Protein AF-A0A9X0D0L5-F1 (afdb_monomer_lite)

Structure (mmCIF, N/CA/C/O backbone):
data_AF-A0A9X0D0L5-F1
#
_entry.id   AF-A0A9X0D0L5-F1
#
loop_
_atom_site.group_PDB
_atom_site.id
_atom_site.type_symbol
_atom_site.label_atom_id
_atom_site.label_alt_id
_atom_site.label_comp_id
_atom_site.label_asym_id
_atom_site.label_entity_id
_atom_site.label_seq_id
_atom_site.pdbx_PDB_ins_code
_atom_site.Cartn_x
_atom_site.Cartn_y
_atom_site.Cartn_z
_atom_site.occupancy
_atom_site.B_iso_or_equiv
_atom_site.auth_seq_id
_atom_site.auth_comp_id
_atom_site.auth_asym_id
_atom_site.auth_atom_id
_atom_site.pdbx_PDB_model_num
ATOM 1 N N . MET A 1 1 ? -1.875 15.076 1.623 1.00 59.22 1 MET A N 1
ATOM 2 C CA . MET A 1 1 ? -2.317 14.863 3.025 1.00 59.22 1 MET A CA 1
ATOM 3 C C . MET A 1 1 ? -2.366 16.151 3.848 1.00 59.22 1 MET A C 1
ATOM 5 O O . MET A 1 1 ? -3.465 16.525 4.234 1.00 59.22 1 MET A O 1
ATOM 9 N N . SER A 1 2 ? -1.239 16.848 4.078 1.00 64.50 2 SER A N 1
ATOM 10 C CA . SER A 1 2 ? -1.185 18.019 4.985 1.00 64.50 2 SER A CA 1
ATOM 11 C C . SER A 1 2 ? -2.108 19.191 4.598 1.00 64.50 2 SER A C 1
ATOM 13 O O . SER A 1 2 ? -2.627 19.894 5.459 1.00 64.50 2 SER A O 1
ATOM 15 N N . ASN A 1 3 ? -2.326 19.407 3.298 1.00 75.69 3 ASN A N 1
ATOM 16 C CA . ASN A 1 3 ? -3.073 20.570 2.797 1.00 75.69 3 ASN A CA 1
ATOM 17 C C . ASN A 1 3 ? -4.553 20.271 2.501 1.00 75.69 3 ASN A C 1
ATOM 19 O O . ASN A 1 3 ? -5.285 21.163 2.086 1.00 75.69 3 ASN A O 1
ATOM 23 N N . THR A 1 4 ? -4.996 19.027 2.702 1.00 84.38 4 THR A N 1
ATOM 24 C CA . THR A 1 4 ? -6.364 18.583 2.392 1.00 84.38 4 THR A CA 1
ATOM 25 C C . THR A 1 4 ? -6.994 17.885 3.589 1.00 84.38 4 THR A C 1
ATOM 27 O O . THR A 1 4 ? -7.812 18.477 4.288 1.00 84.38 4 THR A O 1
ATOM 30 N N . LEU A 1 5 ? -6.563 16.657 3.883 1.00 89.00 5 LEU A N 1
ATOM 31 C CA . LEU A 1 5 ? -7.155 15.826 4.933 1.00 89.00 5 LEU A CA 1
ATOM 32 C C . LEU A 1 5 ? -6.985 16.421 6.336 1.00 89.00 5 LEU A C 1
ATOM 34 O O . LEU A 1 5 ? -7.938 16.428 7.108 1.00 89.00 5 LEU A O 1
ATOM 38 N N . SER A 1 6 ? -5.804 16.945 6.674 1.00 90.31 6 SER A N 1
ATOM 39 C CA . SER A 1 6 ? -5.519 17.439 8.030 1.00 90.31 6 SER A CA 1
ATOM 40 C C . SER A 1 6 ? -5.971 18.874 8.293 1.00 90.31 6 SER A C 1
ATOM 42 O O . SER A 1 6 ? -5.725 19.399 9.378 1.00 90.31 6 SER A O 1
ATOM 44 N N . VAL A 1 7 ? -6.612 19.539 7.327 1.00 90.25 7 VAL A N 1
ATOM 45 C CA . VAL A 1 7 ? -7.106 20.906 7.524 1.00 90.25 7 VAL A CA 1
ATOM 46 C C . VAL A 1 7 ? -8.127 20.900 8.662 1.00 90.25 7 VAL A C 1
ATOM 48 O O . VAL A 1 7 ? -9.130 20.194 8.592 1.00 90.25 7 VAL A O 1
ATOM 51 N N . ASN A 1 8 ? -7.863 21.688 9.708 1.00 91.81 8 ASN A N 1
ATOM 52 C CA . ASN A 1 8 ? -8.641 21.753 10.954 1.00 91.81 8 ASN A CA 1
ATOM 53 C C . ASN A 1 8 ? -8.667 20.458 11.789 1.00 91.81 8 ASN A C 1
ATOM 55 O O . ASN A 1 8 ? -9.470 20.355 12.718 1.00 91.81 8 ASN A O 1
ATOM 59 N N . ALA A 1 9 ? -7.798 19.485 11.499 1.00 93.62 9 ALA A N 1
ATOM 60 C CA . ALA A 1 9 ? -7.627 18.331 12.373 1.00 93.62 9 ALA A CA 1
ATOM 61 C C . ALA A 1 9 ? -7.009 18.778 13.711 1.00 93.62 9 ALA A C 1
ATOM 63 O O . ALA A 1 9 ? -6.062 19.571 13.707 1.00 93.62 9 ALA A O 1
ATOM 64 N N . PRO A 1 10 ? -7.503 18.289 14.862 1.00 94.44 10 PRO A N 1
ATOM 65 C CA . PRO A 1 10 ? -6.885 18.596 16.143 1.00 94.44 10 PRO A CA 1
ATOM 66 C C . PRO A 1 10 ? -5.519 17.900 16.290 1.00 94.44 10 PRO A C 1
ATOM 68 O O . PRO A 1 10 ? -5.196 16.983 15.526 1.00 94.44 10 PRO A O 1
ATOM 71 N N . PRO A 1 11 ? -4.709 18.289 17.292 1.00 94.62 11 PRO A N 1
ATOM 72 C CA . PRO A 1 11 ? -3.444 17.623 17.585 1.00 94.62 11 PRO A CA 1
ATOM 73 C C . PRO A 1 11 ? -3.607 16.106 17.750 1.00 94.62 11 PRO A C 1
ATOM 75 O O . PRO A 1 11 ? -4.503 15.638 18.453 1.00 94.62 11 PRO A O 1
ATOM 78 N N . GLY A 1 12 ? -2.741 15.336 17.095 1.00 95.00 12 GLY A N 1
ATOM 79 C CA . GLY A 1 12 ? -2.801 13.878 17.078 1.00 95.00 12 GLY A CA 1
ATOM 80 C C . GLY A 1 12 ? -1.735 13.272 16.171 1.00 95.00 12 GLY A C 1
ATOM 81 O O . GLY A 1 12 ? -0.880 13.982 15.638 1.00 95.00 12 GLY A O 1
ATOM 82 N N . VAL A 1 13 ? -1.790 11.955 16.002 1.00 96.25 13 VAL A N 1
ATOM 83 C CA . VAL A 1 13 ? -0.847 11.181 15.190 1.00 96.25 13 VAL A CA 1
ATOM 84 C C . VAL A 1 13 ? -1.538 10.660 13.940 1.00 96.25 13 VAL A C 1
ATOM 86 O O . VAL A 1 13 ? -2.649 10.136 13.997 1.00 96.25 13 VAL A O 1
ATOM 89 N N . TRP A 1 14 ? -0.839 10.777 12.816 1.00 95.19 14 TRP A N 1
ATOM 90 C CA . TRP A 1 14 ? -1.229 10.203 11.537 1.00 95.19 14 TRP A CA 1
ATOM 91 C C . TRP A 1 14 ? -0.364 8.982 11.245 1.00 95.19 14 TRP A C 1
ATOM 93 O O . TRP A 1 14 ? 0.862 9.063 11.297 1.00 95.19 14 TRP A O 1
ATOM 103 N N . VAL A 1 15 ? -1.003 7.862 10.925 1.00 94.44 15 VAL A N 1
ATOM 104 C CA . VAL A 1 15 ? -0.341 6.659 10.417 1.00 94.44 15 VAL A CA 1
ATOM 105 C C . VAL A 1 15 ? -0.698 6.518 8.950 1.00 94.44 15 VAL A C 1
ATOM 107 O O . VAL A 1 15 ? -1.877 6.545 8.604 1.00 94.44 15 VAL A O 1
ATOM 110 N N . CYS A 1 16 ? 0.319 6.378 8.104 1.00 92.06 16 CYS A N 1
ATOM 111 C CA . CYS A 1 16 ? 0.180 6.398 6.655 1.00 92.06 16 CYS A CA 1
ATOM 112 C C . CYS A 1 16 ? 0.932 5.215 6.050 1.00 92.06 16 CYS A C 1
ATOM 114 O O . CYS A 1 16 ? 2.132 5.064 6.281 1.00 92.06 16 CYS A O 1
ATOM 116 N N . SER A 1 17 ? 0.235 4.388 5.275 1.00 87.88 17 SER A N 1
ATOM 117 C CA . SER A 1 17 ? 0.865 3.335 4.479 1.00 87.88 17 SER A CA 1
ATOM 118 C C . SER A 1 17 ? 1.681 3.928 3.328 1.00 87.88 17 SER A C 1
ATOM 120 O O . SER A 1 17 ? 1.315 4.953 2.754 1.00 87.88 17 SER A O 1
ATOM 122 N N . THR A 1 18 ? 2.773 3.253 2.980 1.00 86.25 18 THR A N 1
ATOM 123 C CA . THR A 1 18 ? 3.621 3.550 1.817 1.00 86.25 18 THR A CA 1
ATOM 124 C C . THR A 1 18 ? 3.225 2.765 0.569 1.00 86.25 18 THR A C 1
ATOM 126 O O . THR A 1 18 ? 3.807 2.980 -0.485 1.00 86.25 18 THR A O 1
ATOM 129 N N . ASP A 1 19 ? 2.248 1.862 0.677 1.00 83.12 19 ASP A N 1
ATOM 130 C CA . ASP A 1 19 ? 1.917 0.894 -0.376 1.00 83.12 19 ASP A CA 1
ATOM 131 C C . ASP A 1 19 ? 0.735 1.357 -1.242 1.00 83.12 19 ASP A C 1
ATOM 133 O O . ASP A 1 19 ? 0.148 0.574 -1.993 1.00 83.12 19 ASP A O 1
ATOM 137 N N . MET A 1 20 ? 0.315 2.614 -1.096 1.00 85.38 20 MET A N 1
ATOM 138 C CA . MET A 1 20 ? -0.874 3.165 -1.739 1.00 85.38 20 MET A CA 1
ATOM 139 C C . MET A 1 20 ? -0.599 4.568 -2.266 1.00 85.38 20 MET A C 1
AT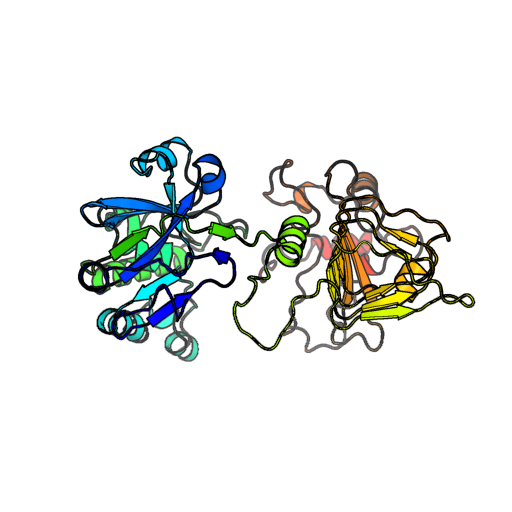OM 141 O O . MET A 1 20 ? -0.097 5.428 -1.544 1.00 85.38 20 MET A O 1
ATOM 145 N N . MET A 1 21 ? -1.006 4.803 -3.510 1.00 85.19 21 MET A N 1
ATOM 146 C CA . MET A 1 21 ? -1.103 6.134 -4.094 1.00 85.19 21 MET A CA 1
ATOM 147 C C . MET A 1 21 ? -2.555 6.595 -3.968 1.00 85.19 21 MET A C 1
ATOM 149 O O . MET A 1 21 ? -3.478 5.918 -4.422 1.00 85.19 21 MET A O 1
ATOM 153 N N . LEU A 1 22 ? -2.757 7.727 -3.296 1.00 87.00 22 LEU A N 1
ATOM 154 C CA . LEU A 1 22 ? -4.077 8.281 -3.010 1.00 87.00 22 LEU A CA 1
ATOM 155 C C . LEU A 1 22 ? -4.192 9.658 -3.656 1.00 87.00 22 LEU A C 1
ATOM 157 O O . LEU A 1 22 ? -3.424 10.558 -3.310 1.00 87.00 22 LEU A O 1
ATOM 161 N N . THR A 1 23 ? -5.181 9.837 -4.525 1.00 85.56 23 THR A N 1
ATOM 162 C CA . THR A 1 23 ? -5.511 11.144 -5.106 1.00 85.56 23 THR A CA 1
ATOM 163 C C . THR A 1 23 ? -6.773 11.668 -4.448 1.00 85.56 23 THR A C 1
ATOM 165 O O . THR A 1 23 ? -7.788 10.976 -4.353 1.00 85.56 23 THR A O 1
ATOM 168 N N . ILE A 1 24 ? -6.700 12.897 -3.946 1.00 86.31 24 ILE A N 1
ATOM 169 C CA . ILE A 1 24 ? -7.753 13.510 -3.138 1.00 86.31 24 ILE A CA 1
ATOM 170 C C . ILE A 1 24 ? -8.052 14.874 -3.733 1.00 86.31 24 ILE A C 1
ATOM 172 O O . ILE A 1 24 ? -7.132 15.656 -3.966 1.00 86.31 24 ILE A O 1
ATOM 176 N N . SER A 1 25 ? -9.334 15.170 -3.936 1.00 85.50 25 SER A N 1
ATOM 177 C CA . SER A 1 25 ? -9.742 16.491 -4.402 1.00 85.50 25 SER A CA 1
ATOM 178 C C . SER A 1 25 ? -9.262 17.584 -3.428 1.00 85.50 25 SER A C 1
ATOM 180 O O . SER A 1 25 ? -9.417 17.428 -2.211 1.00 85.50 25 SER A O 1
ATOM 182 N N . PRO A 1 26 ? -8.721 18.716 -3.916 1.00 82.31 26 PRO A N 1
ATOM 183 C CA . PRO A 1 26 ? -8.367 19.858 -3.067 1.00 82.31 26 PRO A CA 1
ATOM 184 C C . PRO A 1 26 ? -9.540 20.382 -2.219 1.00 82.31 26 PRO A C 1
ATOM 186 O O . PRO A 1 26 ? -9.341 20.902 -1.115 1.00 82.31 26 PRO A O 1
ATOM 189 N N . ASP A 1 27 ? -10.766 20.196 -2.714 1.00 84.62 27 ASP A N 1
ATOM 190 C CA . ASP A 1 27 ? -12.002 20.634 -2.065 1.00 84.62 27 ASP A CA 1
ATOM 191 C C . ASP A 1 27 ? -12.498 19.663 -0.987 1.00 84.62 27 ASP A C 1
ATOM 193 O O . ASP A 1 27 ? -13.433 19.982 -0.251 1.00 84.62 27 ASP A O 1
ATOM 197 N N . THR A 1 28 ? -11.876 18.488 -0.842 1.00 88.69 28 THR A N 1
ATOM 198 C CA . THR A 1 28 ? -12.232 17.526 0.203 1.00 88.69 28 THR A CA 1
ATOM 199 C C . THR A 1 28 ? -12.020 18.146 1.586 1.00 88.69 28 THR A C 1
ATOM 201 O O . THR A 1 28 ? -10.906 18.537 1.948 1.00 88.69 28 THR A O 1
ATOM 204 N N . LYS A 1 29 ? -13.091 18.198 2.386 1.00 88.12 29 LYS A N 1
ATOM 205 C CA . LYS A 1 29 ? -13.071 18.633 3.789 1.00 88.12 29 LYS A CA 1
ATOM 206 C C . LYS A 1 29 ? -13.630 17.536 4.684 1.00 88.12 29 LYS A C 1
ATOM 208 O O . LYS A 1 29 ? -14.651 16.934 4.372 1.00 88.12 29 LYS A O 1
ATOM 213 N N . ILE A 1 30 ? -12.969 17.316 5.816 1.00 92.44 30 ILE A N 1
ATOM 214 C CA . ILE A 1 30 ? -13.442 16.423 6.873 1.00 92.44 30 ILE A CA 1
ATOM 215 C C . ILE A 1 30 ? -13.981 17.290 8.007 1.00 92.44 30 ILE A C 1
ATOM 217 O O . ILE A 1 30 ? -13.300 18.206 8.469 1.00 92.44 30 ILE A O 1
ATOM 221 N N . ASP A 1 31 ? -15.193 16.992 8.474 1.00 93.12 31 ASP A N 1
ATOM 222 C CA . ASP A 1 31 ? -15.729 17.615 9.683 1.00 93.12 31 ASP A CA 1
ATOM 223 C C . ASP A 1 31 ? -15.089 16.991 10.930 1.00 93.12 31 ASP A C 1
ATOM 225 O O . ASP A 1 31 ? -15.620 16.076 11.566 1.00 93.12 31 ASP A O 1
ATOM 229 N N . TRP A 1 32 ? -13.911 17.491 11.291 1.00 94.75 32 TRP A N 1
ATOM 230 C CA . TRP A 1 32 ? -13.160 16.995 12.439 1.00 94.75 32 TRP A CA 1
ATOM 231 C C . TRP A 1 32 ? -13.902 17.136 13.770 1.00 94.75 32 TRP A C 1
ATOM 233 O O . TRP A 1 32 ? -13.585 16.392 14.698 1.00 94.75 32 TRP A O 1
ATOM 243 N N . THR A 1 33 ? -14.931 17.985 13.877 1.00 92.50 33 THR A N 1
ATOM 244 C CA . THR A 1 33 ? -15.757 18.052 15.097 1.00 92.50 33 THR A CA 1
ATOM 245 C C . THR A 1 33 ? -16.537 16.757 15.335 1.00 92.50 33 THR A C 1
ATOM 247 O O . THR A 1 33 ? -16.780 16.379 16.480 1.00 92.50 33 THR A O 1
ATOM 250 N N . GLN A 1 34 ? -16.864 16.026 14.265 1.00 91.69 34 GLN A N 1
ATOM 251 C CA . GLN A 1 34 ? -17.589 14.759 14.336 1.00 91.69 34 GLN A CA 1
ATOM 252 C C . GLN A 1 34 ? -16.665 13.541 14.395 1.00 91.69 34 GLN A C 1
ATOM 254 O O . GLN A 1 34 ? -17.065 12.506 14.935 1.00 91.69 34 GLN A O 1
ATOM 259 N N . TYR A 1 35 ? -15.450 13.642 13.854 1.00 91.69 35 TYR A N 1
ATOM 260 C CA . TYR A 1 35 ? -14.582 12.483 13.627 1.00 91.69 35 TYR A CA 1
ATOM 261 C C . TYR A 1 35 ? -13.354 12.395 14.538 1.00 91.69 35 TYR A C 1
ATOM 263 O O . TYR A 1 35 ? -12.809 11.304 14.666 1.00 91.69 35 TYR A O 1
ATOM 271 N N . SER A 1 36 ? -12.952 13.481 15.205 1.00 90.25 36 SER A N 1
ATOM 272 C CA . SER A 1 36 ? -11.699 13.534 15.984 1.00 90.25 36 SER A CA 1
ATOM 273 C C . SER A 1 36 ? -11.717 12.830 17.346 1.00 90.25 36 SER A C 1
ATOM 275 O O . SER A 1 36 ? -10.664 12.670 17.965 1.00 90.25 36 SER A O 1
ATOM 277 N N . ASP A 1 37 ? -12.885 12.412 17.834 1.00 92.94 37 ASP A N 1
ATOM 278 C CA . ASP A 1 37 ? -12.982 11.684 19.098 1.00 92.94 37 ASP A CA 1
ATOM 279 C C . ASP A 1 37 ? -12.597 10.206 18.913 1.00 92.94 37 ASP A C 1
ATOM 281 O O . ASP A 1 37 ? -13.368 9.408 18.365 1.00 92.94 37 ASP A O 1
ATOM 285 N N . GLY A 1 38 ? -11.389 9.863 19.369 1.00 95.88 38 GLY A N 1
ATOM 286 C CA . GLY A 1 38 ? -10.803 8.529 19.293 1.00 95.88 38 GLY A CA 1
ATOM 287 C C . GLY A 1 38 ? -9.920 8.336 18.061 1.00 95.88 38 GLY A C 1
ATOM 288 O O . GLY A 1 38 ? -8.900 9.014 17.902 1.00 95.88 38 GLY A O 1
ATOM 289 N N . ILE A 1 39 ? -10.293 7.368 17.222 1.00 98.06 39 ILE A N 1
ATOM 290 C CA . ILE A 1 39 ? -9.570 6.991 16.005 1.00 98.06 39 ILE A CA 1
ATOM 291 C C . ILE A 1 39 ? -10.450 7.219 14.772 1.00 98.06 39 ILE A C 1
ATOM 293 O O . ILE A 1 39 ? -11.602 6.777 14.721 1.00 98.06 39 ILE A O 1
ATOM 297 N N . THR A 1 40 ? -9.876 7.849 13.747 1.00 98.00 40 THR A N 1
ATOM 298 C CA . THR A 1 40 ? -10.511 8.073 12.446 1.00 98.00 40 THR A CA 1
ATOM 299 C C . THR A 1 40 ? -9.783 7.297 11.352 1.00 98.00 40 THR A C 1
ATOM 301 O O . THR A 1 40 ? -8.606 7.533 11.086 1.00 98.00 40 THR A O 1
ATOM 304 N N . MET A 1 41 ? -10.486 6.402 10.666 1.00 97.62 41 MET A N 1
ATOM 305 C CA . MET A 1 41 ? -10.009 5.734 9.457 1.00 97.62 41 MET A CA 1
ATOM 306 C C . MET A 1 41 ? -10.384 6.568 8.235 1.00 97.62 41 MET A C 1
ATOM 308 O O . MET A 1 41 ? -11.555 6.905 8.058 1.00 97.62 41 MET A O 1
ATOM 312 N N . ILE A 1 42 ? -9.418 6.866 7.371 1.00 96.25 42 ILE A N 1
ATOM 313 C CA . ILE A 1 42 ? -9.703 7.476 6.071 1.00 96.25 42 ILE A CA 1
ATOM 314 C C . ILE A 1 42 ? -9.968 6.347 5.079 1.00 96.25 42 ILE A C 1
ATOM 316 O O . ILE A 1 42 ? -9.156 5.431 4.927 1.00 96.25 42 ILE A O 1
ATOM 320 N N . LEU A 1 43 ? -11.121 6.377 4.428 1.00 96.38 43 LEU A N 1
ATOM 321 C CA . LEU A 1 43 ? -11.612 5.305 3.569 1.00 96.38 43 LEU A CA 1
ATOM 322 C C . LEU A 1 43 ? -11.850 5.834 2.163 1.00 96.38 43 LEU A C 1
ATOM 324 O O . LEU A 1 43 ? -12.226 6.986 1.980 1.00 96.38 43 LEU A O 1
ATOM 328 N N . PHE A 1 44 ? -11.654 4.977 1.173 1.00 94.81 44 PHE A N 1
ATOM 329 C CA . PHE A 1 44 ? -11.991 5.264 -0.221 1.00 94.81 44 PHE A CA 1
ATOM 330 C C . PHE A 1 44 ? -13.084 4.306 -0.665 1.00 94.81 44 PHE A C 1
ATOM 332 O O . PHE A 1 44 ? -13.338 3.303 -0.009 1.00 94.81 44 PHE A O 1
ATOM 339 N N . GLN A 1 45 ? -13.750 4.605 -1.770 1.00 93.69 45 GLN A N 1
ATOM 340 C CA . GLN A 1 45 ? -14.812 3.755 -2.296 1.00 93.69 45 GLN A CA 1
ATOM 341 C C . GLN A 1 45 ? -14.345 3.021 -3.550 1.00 93.69 45 GLN A C 1
ATOM 343 O O . GLN A 1 45 ? -13.757 3.624 -4.445 1.00 93.69 45 GLN A O 1
ATOM 348 N N . GLY A 1 46 ? -14.628 1.725 -3.624 1.00 91.81 46 GLY A N 1
ATOM 349 C CA . GLY A 1 46 ? -14.293 0.893 -4.777 1.00 91.81 46 GLY A CA 1
ATOM 350 C C . GLY A 1 46 ? -15.447 -0.002 -5.191 1.00 91.81 46 GLY A C 1
ATOM 351 O O . GLY A 1 46 ? -16.389 -0.223 -4.427 1.00 91.81 46 GLY A O 1
ATOM 352 N N . ASP A 1 47 ? -15.366 -0.528 -6.407 1.00 93.56 47 ASP A N 1
ATOM 353 C CA . ASP A 1 47 ? -16.308 -1.540 -6.871 1.00 93.56 47 ASP A CA 1
ATOM 354 C C . ASP A 1 47 ? -16.052 -2.871 -6.155 1.00 93.56 47 ASP A C 1
ATOM 356 O O . ASP A 1 47 ? -14.919 -3.204 -5.792 1.00 93.56 47 ASP A O 1
ATOM 360 N N . VAL A 1 48 ? -17.112 -3.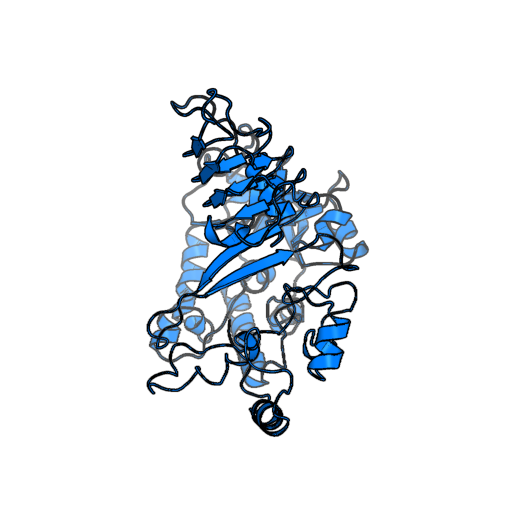664 -5.978 1.00 93.94 48 VAL A N 1
ATOM 361 C CA . VAL A 1 48 ? -17.058 -4.943 -5.249 1.00 93.94 48 VAL A CA 1
ATOM 362 C C . VAL A 1 48 ? -16.001 -5.888 -5.822 1.00 93.94 48 VAL A C 1
ATOM 364 O O . VAL A 1 48 ? -15.327 -6.582 -5.065 1.00 93.94 48 VAL A O 1
ATOM 367 N N . ASP A 1 49 ? -15.839 -5.917 -7.146 1.00 91.44 49 ASP A N 1
ATOM 368 C CA . ASP A 1 49 ? -14.863 -6.789 -7.800 1.00 91.44 49 ASP A CA 1
ATOM 369 C C . ASP A 1 49 ? -13.420 -6.401 -7.484 1.00 91.44 49 ASP A C 1
ATOM 371 O O . ASP A 1 49 ? -12.609 -7.286 -7.214 1.00 91.44 49 ASP A O 1
ATOM 375 N N . TYR A 1 50 ? -13.121 -5.101 -7.456 1.00 88.38 50 TYR A N 1
ATOM 376 C CA . TYR A 1 50 ? -11.802 -4.596 -7.086 1.00 88.38 50 TYR A CA 1
ATOM 377 C C . TYR A 1 50 ? -11.518 -4.851 -5.599 1.00 88.38 50 TYR A C 1
ATOM 379 O O . TYR A 1 50 ? -10.457 -5.347 -5.229 1.00 88.38 50 TYR A O 1
ATOM 387 N N . ALA A 1 51 ? -12.512 -4.631 -4.736 1.00 90.69 51 ALA A N 1
ATOM 388 C CA . ALA A 1 51 ? -12.382 -4.765 -3.287 1.00 90.69 51 ALA A CA 1
ATOM 389 C C . ALA A 1 51 ? -12.102 -6.195 -2.774 1.00 90.69 51 ALA A C 1
ATOM 391 O O . ALA A 1 51 ? -11.727 -6.364 -1.611 1.00 90.69 51 ALA A O 1
ATOM 392 N N . LYS A 1 52 ? -12.223 -7.229 -3.622 1.00 88.12 52 LYS A N 1
ATOM 393 C CA . LYS A 1 52 ? -11.912 -8.636 -3.285 1.00 88.12 52 LYS A CA 1
ATOM 394 C C . LYS A 1 52 ? -10.489 -8.854 -2.788 1.00 88.12 52 LYS A C 1
ATOM 396 O O . LYS A 1 52 ? -10.245 -9.825 -2.076 1.00 88.12 52 LYS A O 1
ATOM 401 N N . ASP A 1 53 ? -9.553 -7.989 -3.161 1.00 83.31 53 ASP A N 1
ATOM 402 C CA . ASP A 1 53 ? -8.155 -8.096 -2.751 1.00 83.31 53 ASP A CA 1
ATOM 403 C C . ASP A 1 53 ? -7.753 -7.105 -1.645 1.00 83.31 53 ASP A C 1
ATOM 405 O O . ASP A 1 53 ? -6.589 -7.099 -1.236 1.00 83.31 53 ASP A O 1
ATOM 409 N N . HIS A 1 54 ? -8.711 -6.348 -1.096 1.00 87.50 54 HIS A N 1
ATOM 410 C CA . HIS A 1 54 ? -8.470 -5.264 -0.140 1.00 87.50 54 HIS A CA 1
ATOM 411 C C . HIS A 1 54 ? -9.125 -5.492 1.231 1.00 87.50 54 HIS A C 1
ATOM 413 O O . HIS A 1 54 ? -9.869 -6.450 1.466 1.00 87.50 54 HIS A O 1
ATOM 419 N N . GLY A 1 55 ? -8.784 -4.602 2.169 1.00 90.38 55 GLY A N 1
ATOM 420 C CA . GLY A 1 55 ? -9.490 -4.455 3.436 1.00 90.38 55 GLY A CA 1
ATOM 421 C C . GLY A 1 55 ? -10.751 -3.621 3.238 1.00 90.38 55 GLY A C 1
ATOM 422 O O . GLY A 1 55 ? -10.678 -2.552 2.633 1.00 90.38 55 GLY A O 1
ATOM 423 N N . VAL A 1 56 ? -11.886 -4.098 3.744 1.00 94.12 56 VAL A N 1
ATOM 424 C CA . VAL A 1 56 ? -13.199 -3.458 3.602 1.00 94.12 56 VAL A CA 1
ATOM 425 C C . VAL A 1 56 ? -13.842 -3.256 4.962 1.00 94.12 56 VAL A C 1
ATOM 427 O O . VAL A 1 56 ? -13.795 -4.136 5.829 1.00 94.12 56 VAL A O 1
ATOM 430 N N . ILE A 1 57 ? -14.446 -2.083 5.128 1.00 96.69 57 ILE A N 1
ATOM 431 C CA . ILE A 1 57 ? -15.070 -1.639 6.369 1.00 96.69 57 ILE A CA 1
ATOM 432 C C . ILE A 1 57 ? -16.581 -1.721 6.244 1.00 96.69 57 ILE A C 1
ATOM 434 O O . ILE A 1 57 ? -17.169 -1.194 5.301 1.00 96.69 57 ILE A O 1
ATOM 438 N N . LYS A 1 58 ? -17.217 -2.336 7.240 1.00 96.75 58 LYS A N 1
ATOM 439 C CA . LYS A 1 58 ? -18.660 -2.226 7.430 1.00 96.75 58 LYS A CA 1
ATOM 440 C C . LYS A 1 58 ? -18.929 -0.988 8.276 1.00 96.75 58 LYS A C 1
ATOM 442 O O . LYS A 1 58 ? -18.554 -0.946 9.449 1.00 96.75 58 LYS A O 1
ATOM 447 N N . LEU A 1 59 ? -19.558 0.019 7.683 1.00 97.62 59 LEU A N 1
ATOM 448 C CA . LEU A 1 59 ? -19.923 1.246 8.386 1.00 97.62 59 LEU A CA 1
ATOM 449 C C . LEU A 1 59 ? -21.316 1.127 9.016 1.00 97.62 59 LEU A C 1
ATOM 451 O O . LEU A 1 59 ? -22.212 0.456 8.505 1.00 97.62 59 LEU A O 1
ATOM 455 N N . GLY A 1 60 ? -21.468 1.761 10.170 1.00 95.50 60 GLY A N 1
ATOM 456 C CA . GLY A 1 60 ? -22.715 1.973 10.883 1.00 95.50 60 GLY A CA 1
ATOM 457 C C . GLY A 1 60 ? -23.119 3.442 10.889 1.00 95.50 60 GLY A C 1
ATOM 458 O O . GLY A 1 60 ? -22.607 4.262 10.125 1.00 95.50 60 GLY A O 1
ATOM 459 N N . ASP A 1 61 ? -24.027 3.779 11.799 1.00 92.25 61 ASP A N 1
ATOM 460 C CA . ASP A 1 61 ? -24.555 5.134 11.918 1.00 92.25 61 ASP A CA 1
ATOM 461 C C . ASP A 1 61 ? -23.438 6.132 12.244 1.00 92.25 61 ASP A C 1
ATOM 463 O O . ASP A 1 61 ? -22.563 5.869 13.075 1.00 92.25 61 ASP A O 1
ATOM 467 N N . LYS A 1 62 ? -23.481 7.308 11.604 1.00 90.94 62 LYS A N 1
ATOM 468 C CA . LYS A 1 62 ? -22.506 8.399 11.805 1.00 90.94 62 LYS A CA 1
ATOM 469 C C . LYS A 1 62 ? -21.046 7.955 11.609 1.00 90.94 62 LYS A C 1
ATOM 471 O O . LYS A 1 62 ? -20.153 8.401 12.329 1.00 90.94 62 LYS A O 1
ATOM 476 N N . GLY A 1 63 ? -20.818 7.033 10.671 1.00 94.69 63 GLY A N 1
ATOM 477 C CA . GLY A 1 63 ? -19.486 6.553 10.307 1.00 94.69 63 GLY A CA 1
ATOM 478 C C . GLY A 1 63 ? -18.845 5.627 11.338 1.00 94.69 63 GLY A C 1
ATOM 479 O O . GLY A 1 63 ? -17.658 5.341 11.225 1.00 94.69 63 GLY A O 1
ATOM 480 N N . LYS A 1 64 ? -19.577 5.143 12.348 1.00 97.06 64 LYS A N 1
ATOM 481 C CA . LYS A 1 64 ?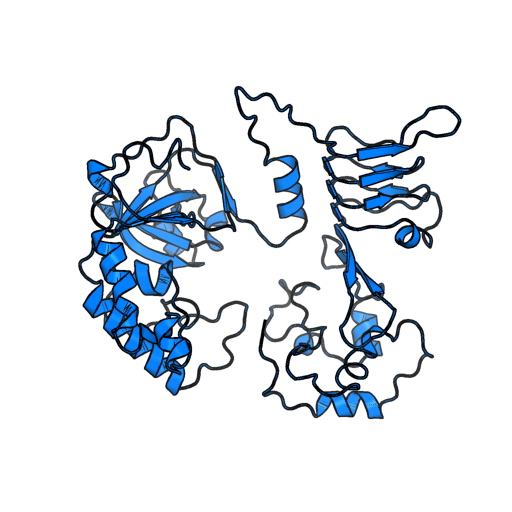 -19.046 4.155 13.300 1.00 97.06 64 LYS A CA 1
ATOM 482 C C . LYS A 1 64 ? -18.599 2.889 12.576 1.00 97.06 64 LYS A C 1
ATOM 484 O O . LYS A 1 64 ? -19.284 2.411 11.675 1.00 97.06 64 LYS A O 1
ATOM 489 N N . VAL A 1 65 ? -17.457 2.335 12.962 1.00 97.75 65 VAL A N 1
ATOM 490 C CA . VAL A 1 65 ? -16.951 1.102 12.349 1.00 97.75 65 VAL A CA 1
ATOM 491 C C . VAL A 1 65 ? -17.572 -0.107 13.040 1.00 97.75 65 VAL A C 1
ATOM 493 O O . VAL A 1 65 ? -17.341 -0.346 14.224 1.00 97.75 65 VAL A O 1
ATOM 496 N N . LYS A 1 66 ? -18.359 -0.881 12.290 1.00 96.75 66 LYS A N 1
ATOM 497 C CA . LYS A 1 66 ? -19.019 -2.093 12.788 1.00 96.75 66 LYS A CA 1
ATOM 498 C C . LYS A 1 66 ? -18.134 -3.324 12.677 1.00 96.75 66 LYS A C 1
ATOM 500 O O . LYS A 1 66 ? -18.088 -4.111 13.612 1.00 96.75 66 LYS A O 1
ATOM 505 N N . ASP A 1 67 ? -17.427 -3.480 11.560 1.00 94.62 67 ASP A N 1
ATOM 506 C CA . ASP A 1 67 ? -16.548 -4.628 11.316 1.00 94.62 67 ASP A CA 1
ATOM 507 C C . ASP A 1 67 ? -15.437 -4.268 10.316 1.00 94.62 67 ASP A C 1
ATOM 509 O O . ASP A 1 67 ? -15.590 -3.345 9.506 1.00 94.62 67 ASP A O 1
ATOM 513 N N . ILE A 1 68 ? -14.332 -5.016 10.360 1.00 93.56 68 ILE A N 1
ATOM 514 C CA . ILE A 1 68 ? -13.186 -4.885 9.450 1.00 93.56 68 ILE A CA 1
ATOM 515 C C . ILE A 1 68 ? -12.904 -6.258 8.847 1.00 93.56 68 ILE A C 1
ATOM 517 O O . ILE A 1 68 ? -12.628 -7.223 9.557 1.00 93.56 68 ILE A O 1
ATOM 521 N N . THR A 1 69 ? -12.936 -6.350 7.521 1.00 89.50 69 THR A N 1
ATOM 522 C CA . THR A 1 69 ? -12.736 -7.615 6.801 1.00 89.50 69 THR A CA 1
ATOM 523 C C . THR A 1 69 ? -11.628 -7.490 5.766 1.00 89.50 69 THR A C 1
ATOM 525 O O . THR A 1 69 ? -11.351 -6.401 5.273 1.00 89.50 69 THR A O 1
ATOM 528 N N . PHE A 1 70 ? -10.976 -8.602 5.426 1.00 87.50 70 PHE A N 1
ATOM 529 C CA . PHE A 1 70 ? -9.921 -8.640 4.414 1.00 87.50 70 PHE A CA 1
ATOM 530 C C . PHE A 1 70 ? -10.151 -9.784 3.452 1.00 87.50 70 PHE A C 1
ATOM 532 O O . PHE A 1 70 ? -10.327 -10.927 3.885 1.00 87.50 70 PHE A O 1
ATOM 539 N N . LYS A 1 71 ? -10.138 -9.467 2.155 1.00 84.25 71 LYS A N 1
ATOM 540 C CA . LYS A 1 71 ? -10.372 -10.437 1.079 1.00 84.25 71 LYS A CA 1
ATOM 541 C C . LYS A 1 71 ? -11.621 -11.283 1.306 1.00 84.25 71 LYS A C 1
ATOM 543 O O . LYS A 1 71 ? -11.594 -12.514 1.246 1.00 84.25 71 LYS A O 1
ATOM 548 N N . ALA A 1 72 ? -12.703 -10.601 1.664 1.00 84.12 72 ALA A N 1
ATOM 549 C CA . ALA A 1 72 ? -13.969 -11.239 1.960 1.00 84.12 72 ALA A CA 1
ATOM 550 C C . ALA A 1 72 ? -14.652 -11.748 0.680 1.00 84.12 72 ALA A C 1
ATOM 552 O O . ALA A 1 72 ? -14.311 -11.357 -0.439 1.00 84.12 72 ALA A O 1
ATOM 553 N N . THR A 1 73 ? -15.632 -12.635 0.844 1.00 88.31 73 THR A N 1
ATOM 554 C CA . THR A 1 73 ? -16.457 -13.099 -0.275 1.00 88.31 73 THR A CA 1
ATOM 555 C C . THR A 1 73 ? -17.317 -11.958 -0.815 1.00 88.31 73 THR A C 1
ATOM 557 O O . THR A 1 73 ? -17.629 -11.008 -0.101 1.00 88.31 73 THR A O 1
ATOM 560 N N . VAL A 1 74 ? -17.753 -12.075 -2.071 1.00 92.25 74 VAL A N 1
ATOM 561 C CA . VAL A 1 74 ? -18.625 -11.079 -2.721 1.00 92.25 74 VAL A CA 1
ATOM 562 C C . VAL A 1 74 ? -19.871 -10.779 -1.889 1.00 92.25 74 VAL A C 1
ATOM 564 O O . VAL A 1 74 ? -20.271 -9.623 -1.802 1.00 92.25 74 VAL A O 1
ATOM 567 N N . ASP A 1 75 ? -20.460 -11.787 -1.247 1.00 93.75 75 ASP A N 1
ATOM 568 C CA . ASP A 1 75 ? -21.661 -11.606 -0.425 1.00 93.75 75 ASP A CA 1
ATOM 569 C C . ASP A 1 75 ? -21.384 -10.748 0.814 1.00 93.75 75 ASP A C 1
ATOM 571 O O . ASP A 1 75 ? -22.157 -9.843 1.128 1.00 93.75 75 ASP A O 1
ATOM 575 N N . VAL A 1 76 ? -20.240 -10.964 1.473 1.00 91.25 76 VAL A N 1
ATOM 576 C CA . VAL A 1 76 ? -19.806 -10.128 2.601 1.00 91.25 76 VAL A CA 1
ATOM 577 C C . VAL A 1 76 ? -19.518 -8.707 2.124 1.00 91.25 76 VAL A C 1
ATOM 579 O O . VAL A 1 76 ? -19.989 -7.757 2.741 1.00 91.25 76 VAL A O 1
ATOM 582 N N . LEU A 1 77 ? -18.819 -8.546 0.998 1.00 94.31 77 LEU A N 1
ATOM 583 C CA . LEU A 1 77 ? -18.527 -7.226 0.434 1.00 94.31 77 LEU A CA 1
ATOM 584 C C . LEU A 1 77 ? -19.806 -6.449 0.099 1.00 94.31 77 LEU A C 1
ATOM 586 O O . LEU A 1 77 ? -19.921 -5.281 0.460 1.00 94.31 77 LEU A O 1
ATOM 590 N N . LYS A 1 78 ? -20.799 -7.102 -0.514 1.00 95.25 78 LYS A N 1
ATOM 591 C CA . LYS A 1 78 ? -22.109 -6.497 -0.801 1.00 95.25 78 LYS A CA 1
ATOM 592 C C . LYS A 1 78 ? -22.844 -6.070 0.468 1.00 95.25 78 LYS A C 1
ATOM 594 O O . LYS A 1 78 ? -23.518 -5.048 0.450 1.00 95.25 78 LYS A O 1
ATOM 599 N N . SER A 1 79 ? -22.690 -6.803 1.572 1.00 94.94 79 SER A N 1
ATOM 600 C CA . SER A 1 79 ? -23.272 -6.410 2.864 1.00 94.94 79 SER A CA 1
ATOM 601 C C . SER A 1 79 ? -22.627 -5.159 3.483 1.00 94.94 79 SER A C 1
ATOM 603 O O . SER A 1 79 ? -23.208 -4.559 4.386 1.00 94.94 79 SER A O 1
ATOM 605 N N . CYS A 1 80 ? -21.449 -4.757 2.992 1.00 95.94 80 CYS A N 1
ATOM 606 C CA . CYS A 1 80 ? -20.740 -3.539 3.389 1.00 95.94 80 CYS A CA 1
ATOM 607 C C . CYS A 1 80 ? -20.964 -2.372 2.413 1.00 95.94 80 CYS A C 1
ATOM 609 O O . CYS A 1 80 ? -20.355 -1.319 2.597 1.00 95.94 80 CYS A O 1
ATOM 611 N N . ALA A 1 81 ? -21.765 -2.554 1.357 1.00 96.06 81 ALA A N 1
ATOM 612 C CA . ALA A 1 81 ? -21.955 -1.536 0.333 1.00 96.06 81 ALA A CA 1
ATOM 613 C C . ALA A 1 81 ? -22.653 -0.287 0.890 1.00 96.06 81 ALA A C 1
ATOM 615 O O . ALA A 1 81 ? -23.583 -0.364 1.694 1.00 96.06 81 ALA A O 1
ATOM 616 N N . LEU A 1 82 ? -22.192 0.868 0.423 1.00 95.00 82 LEU A N 1
ATOM 617 C CA . LEU A 1 82 ? -22.826 2.163 0.617 1.00 95.00 82 LEU A CA 1
ATOM 618 C C . LEU A 1 82 ? -24.081 2.270 -0.263 1.00 95.00 82 LEU A C 1
ATOM 620 O O . LEU A 1 82 ? -24.308 1.456 -1.158 1.00 95.00 82 LEU A O 1
ATOM 624 N N . GLU A 1 83 ? -24.870 3.325 -0.062 1.00 92.44 83 GLU A N 1
ATOM 625 C CA . GLU A 1 83 ? -26.096 3.582 -0.838 1.00 92.44 83 GLU A CA 1
ATOM 626 C C . GLU A 1 83 ? -25.846 3.678 -2.353 1.00 92.44 83 GLU A C 1
ATOM 628 O O . GLU A 1 83 ? -26.711 3.339 -3.157 1.00 92.44 83 GLU A O 1
ATOM 633 N N . ASN A 1 84 ? -24.639 4.085 -2.752 1.00 92.69 84 ASN A N 1
ATOM 634 C CA . ASN A 1 84 ? -24.220 4.165 -4.151 1.00 92.69 84 ASN A CA 1
ATOM 635 C C . ASN A 1 84 ? -23.747 2.821 -4.747 1.00 92.69 84 ASN A C 1
ATOM 637 O O . ASN A 1 84 ? -23.296 2.788 -5.892 1.00 92.69 84 ASN A O 1
ATOM 641 N N . GLY A 1 85 ? -23.805 1.724 -3.985 1.00 93.56 85 GLY A N 1
ATOM 642 C CA . GLY A 1 85 ? -23.392 0.382 -4.405 1.00 93.56 85 GLY A CA 1
ATOM 643 C C . GLY A 1 85 ? -21.886 0.100 -4.330 1.00 93.56 85 GLY A C 1
ATOM 644 O O . GLY A 1 85 ? -21.482 -1.048 -4.532 1.00 93.56 85 GLY A O 1
ATOM 645 N N . LYS A 1 86 ? -21.052 1.098 -4.016 1.00 95.06 86 LYS A N 1
ATOM 646 C CA . LYS A 1 86 ? -19.608 0.920 -3.796 1.00 95.06 86 LYS A CA 1
ATOM 647 C C . LYS A 1 86 ? -19.317 0.493 -2.364 1.00 95.06 86 LYS A C 1
ATOM 649 O O . LYS A 1 86 ? -20.132 0.698 -1.468 1.00 95.06 86 LYS A O 1
ATOM 654 N N . VAL A 1 87 ? -18.141 -0.081 -2.130 1.00 95.81 87 VAL A N 1
ATOM 655 C CA . VAL A 1 87 ? -17.727 -0.549 -0.800 1.00 95.81 87 VAL A CA 1
ATOM 656 C C . VAL A 1 87 ? -16.630 0.338 -0.196 1.00 95.81 87 VAL A C 1
ATOM 658 O O . VAL A 1 87 ? -15.737 0.765 -0.933 1.00 95.81 87 VAL A O 1
ATOM 661 N N . PRO A 1 88 ? -16.651 0.606 1.126 1.00 96.69 88 PRO A N 1
ATOM 662 C CA . PRO A 1 88 ? -15.610 1.375 1.802 1.00 96.69 88 PRO A CA 1
ATOM 663 C C . PRO A 1 88 ? -14.345 0.529 1.970 1.00 96.69 88 PRO A C 1
ATOM 665 O O . PRO A 1 88 ? -14.324 -0.452 2.714 1.00 96.69 88 PRO A O 1
ATOM 668 N N . MET A 1 89 ? -13.276 0.925 1.297 1.00 94.50 89 MET A N 1
ATOM 669 C CA . MET A 1 89 ? -11.967 0.287 1.318 1.00 94.50 89 MET A CA 1
ATOM 670 C C . MET A 1 89 ? -10.993 1.038 2.226 1.00 94.50 89 MET A C 1
ATOM 672 O O . MET A 1 89 ? -11.003 2.268 2.321 1.00 94.50 89 MET A O 1
ATOM 676 N N . VAL A 1 90 ? -10.115 0.278 2.874 1.00 93.12 90 VAL A N 1
ATOM 677 C CA . VAL A 1 90 ? -9.040 0.793 3.726 1.00 93.12 90 VAL A CA 1
ATOM 678 C C . VAL A 1 90 ? -7.966 1.482 2.879 1.00 93.12 90 VAL A C 1
ATOM 680 O O . VAL A 1 90 ? -7.367 0.846 2.019 1.00 93.12 90 VAL A O 1
ATOM 683 N N . SER A 1 91 ? -7.676 2.753 3.179 1.00 91.19 91 SER A N 1
ATOM 684 C CA . SER A 1 91 ? -6.639 3.554 2.494 1.00 91.19 91 SER A CA 1
ATOM 685 C C . SER A 1 91 ? -5.245 3.489 3.124 1.00 91.19 91 SER A C 1
ATOM 687 O O . SER A 1 91 ? -4.322 4.158 2.671 1.00 91.19 91 SER A O 1
ATOM 689 N N . GLY A 1 92 ? -5.090 2.760 4.231 1.00 90.38 92 GLY A N 1
ATOM 690 C CA . GLY A 1 92 ? -3.839 2.765 4.989 1.00 90.38 92 GLY A CA 1
ATOM 691 C C . GLY A 1 92 ? -3.567 4.069 5.750 1.00 90.38 92 GLY A C 1
ATOM 692 O O . GLY A 1 92 ? -2.510 4.172 6.367 1.00 90.38 92 GLY A O 1
ATOM 693 N N . VAL A 1 93 ? -4.491 5.041 5.730 1.00 94.31 93 VAL A N 1
ATOM 694 C CA . VAL A 1 93 ? -4.382 6.310 6.463 1.00 94.31 93 VAL A CA 1
ATOM 695 C C . VAL A 1 93 ? -5.325 6.322 7.665 1.00 94.31 93 VAL A C 1
ATOM 697 O O . VAL A 1 93 ? -6.538 6.124 7.535 1.00 94.31 93 VAL A O 1
ATOM 700 N N . VAL A 1 94 ? -4.762 6.569 8.846 1.00 96.62 94 VAL A N 1
ATOM 701 C CA . VAL A 1 94 ? -5.478 6.592 10.127 1.00 96.62 94 VAL A CA 1
ATOM 702 C C . VAL A 1 94 ? -5.023 7.796 10.944 1.00 96.62 94 VAL A C 1
ATOM 704 O O . VAL A 1 94 ? -3.825 8.026 11.096 1.00 96.62 94 VAL A O 1
ATOM 707 N N . TYR A 1 95 ? -5.974 8.540 11.497 1.00 97.25 95 TYR A N 1
ATOM 708 C CA . TYR A 1 95 ? -5.730 9.578 12.493 1.00 97.25 95 TYR A CA 1
ATOM 709 C C . TYR A 1 95 ? -6.082 9.057 13.889 1.00 97.25 95 TYR A C 1
ATOM 711 O O . TYR A 1 95 ? -7.114 8.413 14.075 1.00 97.25 95 TYR A O 1
ATOM 719 N N . MET A 1 96 ? -5.243 9.358 14.876 1.00 97.62 96 MET A N 1
ATOM 720 C CA . MET A 1 96 ? -5.475 9.058 16.287 1.00 97.62 96 MET A CA 1
ATOM 721 C C . MET A 1 96 ? -5.280 10.326 17.108 1.00 97.62 96 MET A C 1
ATOM 723 O O . MET A 1 96 ? -4.254 10.998 16.980 1.00 97.62 96 MET A O 1
ATOM 727 N N . ASN A 1 97 ? -6.234 10.645 17.976 1.00 96.06 97 ASN A N 1
ATOM 728 C CA . ASN A 1 97 ? -6.057 11.765 18.895 1.00 96.06 97 ASN A CA 1
ATOM 729 C C . ASN A 1 97 ? -4.990 11.450 19.972 1.00 96.06 97 ASN A C 1
ATOM 731 O O . ASN A 1 97 ? -4.604 10.296 20.183 1.00 96.06 97 ASN A O 1
ATOM 735 N N . ILE A 1 98 ? -4.515 12.484 20.672 1.00 96.44 98 ILE A N 1
ATOM 736 C CA . ILE A 1 98 ? -3.422 12.353 21.654 1.00 96.44 98 ILE A CA 1
ATOM 737 C C . ILE A 1 98 ? -3.744 11.339 22.760 1.00 96.44 98 ILE A C 1
ATOM 739 O O . ILE A 1 98 ? -2.895 10.515 23.087 1.00 96.44 98 ILE A O 1
ATOM 743 N N . SER A 1 99 ? -4.962 11.348 23.309 1.00 94.88 99 SER A N 1
ATOM 744 C CA . SER A 1 99 ? -5.302 10.474 24.440 1.00 94.88 99 SER A CA 1
ATOM 745 C C . SER A 1 99 ? -5.276 8.990 24.067 1.00 94.88 99 SER A C 1
ATOM 747 O O . SER A 1 99 ? -4.910 8.150 24.891 1.00 94.88 99 SER A O 1
ATOM 749 N N . ILE A 1 100 ? -5.621 8.641 22.823 1.00 95.38 100 ILE A N 1
ATOM 750 C CA . ILE A 1 100 ? -5.496 7.264 22.337 1.00 95.38 100 ILE A CA 1
ATOM 751 C C . ILE A 1 100 ? -4.040 6.903 22.049 1.00 95.38 100 ILE A C 1
ATOM 753 O O . ILE A 1 100 ? -3.621 5.787 22.359 1.00 95.38 100 ILE A O 1
ATOM 757 N N . VAL A 1 101 ? -3.250 7.838 21.522 1.00 95.38 101 VAL A N 1
ATOM 758 C CA . VAL A 1 101 ? -1.812 7.627 21.305 1.00 95.38 101 VAL A CA 1
ATOM 759 C C . VAL A 1 101 ? -1.104 7.329 22.627 1.00 95.38 101 VAL A C 1
ATOM 761 O O . VAL A 1 101 ? -0.344 6.369 22.694 1.00 95.38 101 VAL A O 1
ATOM 764 N N . GLU A 1 102 ? -1.400 8.069 23.696 1.00 94.25 102 GLU A N 1
ATOM 765 C CA . GLU A 1 102 ? -0.852 7.806 25.036 1.00 94.25 102 GLU A CA 1
ATOM 766 C C . GLU A 1 102 ? -1.228 6.409 25.554 1.00 94.25 102 GLU A C 1
ATOM 768 O O . GLU A 1 102 ? -0.380 5.695 26.097 1.00 94.25 102 GLU A O 1
ATOM 773 N N . LYS A 1 103 ? -2.475 5.968 25.328 1.00 93.88 103 LYS A N 1
ATOM 774 C CA . LYS A 1 103 ? -2.898 4.599 25.664 1.00 93.88 103 LYS A CA 1
ATOM 775 C C . LYS A 1 103 ? -2.108 3.546 24.889 1.00 93.88 103 LYS A C 1
ATOM 777 O O . LYS A 1 103 ? -1.679 2.568 25.493 1.00 93.88 103 LYS A O 1
ATOM 782 N N . ILE A 1 104 ? -1.893 3.727 23.588 1.00 93.94 104 ILE A N 1
ATOM 783 C CA . ILE A 1 104 ? -1.110 2.777 22.780 1.00 93.94 104 ILE A CA 1
ATOM 784 C C . ILE A 1 104 ? 0.360 2.787 23.214 1.00 93.94 104 ILE A C 1
ATOM 786 O O . ILE A 1 104 ? 0.959 1.729 23.387 1.00 93.94 104 ILE A O 1
ATOM 790 N N . LEU A 1 105 ? 0.935 3.965 23.474 1.00 92.88 105 LEU A N 1
ATOM 791 C CA . LEU A 1 105 ? 2.303 4.083 23.983 1.00 92.88 105 LEU A CA 1
ATOM 792 C C . LEU A 1 105 ? 2.478 3.362 25.318 1.00 92.88 105 LEU A C 1
ATOM 794 O O . LEU A 1 105 ? 3.549 2.818 25.565 1.00 92.88 105 LEU A O 1
ATOM 798 N N . SER A 1 106 ? 1.440 3.287 26.155 1.00 92.94 106 SER A N 1
ATOM 799 C CA . SER A 1 106 ? 1.501 2.577 27.436 1.00 92.94 106 SER A CA 1
ATOM 800 C C . SER A 1 106 ? 1.700 1.058 27.317 1.00 92.94 106 SER A C 1
ATOM 802 O O . SER A 1 106 ? 2.004 0.420 28.319 1.00 92.94 106 SER A O 1
ATOM 804 N N . PHE A 1 107 ? 1.608 0.461 26.121 1.00 94.12 107 PHE A N 1
ATOM 805 C CA . PHE A 1 107 ? 1.808 -0.983 25.923 1.00 94.12 107 PHE A CA 1
ATOM 806 C C . PHE A 1 107 ? 3.152 -1.496 26.448 1.00 94.12 107 PHE A C 1
ATOM 808 O O . PHE A 1 107 ? 3.209 -2.625 26.922 1.00 94.12 107 PHE A O 1
ATOM 815 N N . HIS A 1 108 ? 4.189 -0.653 26.468 1.00 92.69 108 HIS A N 1
ATOM 816 C CA . HIS A 1 108 ? 5.517 -1.002 26.986 1.00 92.69 108 HIS A CA 1
ATOM 817 C C . HIS A 1 108 ? 5.542 -1.456 28.459 1.00 92.69 108 HIS A C 1
ATOM 819 O O . HIS A 1 108 ? 6.543 -2.023 28.884 1.00 92.69 108 HIS A O 1
ATOM 825 N N . VAL A 1 109 ? 4.481 -1.219 29.246 1.00 93.19 109 VAL A N 1
ATOM 826 C CA . VAL A 1 109 ? 4.374 -1.691 30.643 1.00 93.19 109 VAL A CA 1
ATOM 827 C C . VAL A 1 109 ? 3.339 -2.800 30.856 1.00 93.19 109 VAL A C 1
ATOM 829 O O . VAL A 1 109 ? 3.083 -3.188 31.997 1.00 93.19 109 VAL A O 1
ATOM 832 N N . TYR A 1 110 ? 2.724 -3.323 29.792 1.00 91.81 110 TYR A N 1
ATOM 833 C CA . TYR A 1 110 ? 1.704 -4.368 29.896 1.00 91.81 110 TYR A CA 1
ATOM 834 C C . TYR A 1 110 ? 2.169 -5.652 29.232 1.00 91.81 110 TYR A C 1
ATOM 836 O O . TYR A 1 110 ? 2.108 -5.760 28.017 1.00 91.81 110 TYR A O 1
ATOM 844 N N . ALA A 1 111 ? 2.514 -6.674 30.011 1.00 91.38 111 ALA A N 1
ATOM 845 C CA . ALA A 1 111 ? 2.754 -7.996 29.445 1.00 91.38 111 ALA A CA 1
ATOM 846 C C . ALA A 1 111 ? 1.458 -8.612 28.866 1.00 91.38 111 ALA A C 1
ATOM 848 O O . ALA A 1 111 ? 0.397 -8.513 29.495 1.00 91.38 111 ALA A O 1
ATOM 849 N N . PRO A 1 112 ? 1.498 -9.268 27.689 1.00 92.00 112 PRO A N 1
ATOM 850 C CA . PRO A 1 112 ? 2.659 -9.459 26.808 1.00 92.00 112 PRO A CA 1
ATOM 851 C C . PRO A 1 112 ? 2.806 -8.383 25.702 1.00 92.00 112 PRO A C 1
ATOM 853 O O . PRO A 1 112 ? 3.517 -8.594 24.729 1.00 92.00 112 PRO A O 1
ATOM 856 N N . LEU A 1 113 ? 2.087 -7.259 25.774 1.00 93.81 113 LEU A N 1
ATOM 857 C CA . LEU A 1 113 ? 2.144 -6.173 24.779 1.00 93.81 113 LEU A CA 1
ATOM 858 C C . LEU A 1 113 ? 3.465 -5.403 24.788 1.00 93.81 113 LEU A C 1
ATOM 860 O O . LEU A 1 113 ? 3.838 -4.824 23.774 1.00 93.81 113 LEU A O 1
ATOM 864 N N . ASP A 1 114 ? 4.199 -5.416 25.891 1.00 93.00 114 ASP A N 1
ATOM 865 C CA . ASP A 1 114 ? 5.559 -4.893 25.961 1.00 93.00 114 ASP A CA 1
ATOM 866 C C . ASP A 1 114 ? 6.463 -5.517 24.888 1.00 93.00 114 ASP A C 1
ATOM 868 O O . ASP A 1 114 ? 7.281 -4.813 24.294 1.00 93.00 114 ASP A O 1
ATOM 872 N N . ALA A 1 115 ? 6.228 -6.784 24.538 1.00 90.56 115 ALA A N 1
ATOM 873 C CA . ALA A 1 115 ? 6.943 -7.516 23.498 1.00 90.56 115 ALA A CA 1
ATOM 874 C C . ALA A 1 115 ? 6.704 -7.021 22.055 1.00 90.56 115 ALA A C 1
ATOM 876 O O . ALA A 1 115 ? 7.382 -7.470 21.129 1.00 90.56 115 ALA A O 1
ATOM 877 N N . CYS A 1 116 ? 5.761 -6.096 21.832 1.00 89.25 116 CYS A N 1
ATOM 878 C CA . CYS A 1 116 ? 5.621 -5.380 20.556 1.00 89.25 116 CYS A CA 1
ATOM 879 C C . CYS A 1 116 ? 6.327 -4.009 20.562 1.00 89.25 116 CYS A C 1
ATOM 881 O O . CYS A 1 116 ? 6.129 -3.199 19.654 1.00 89.25 116 CYS A O 1
ATOM 883 N N . THR A 1 117 ? 7.114 -3.718 21.600 1.00 90.19 117 THR A N 1
ATOM 884 C CA . THR A 1 117 ? 7.838 -2.455 21.786 1.00 90.19 117 THR A CA 1
ATOM 885 C C . THR A 1 117 ? 9.331 -2.715 21.943 1.00 90.19 117 THR A C 1
ATOM 887 O O . THR A 1 117 ? 9.733 -3.781 22.405 1.00 90.19 117 THR A O 1
ATOM 890 N N . TYR A 1 118 ? 10.167 -1.726 21.612 1.00 87.94 118 TYR A N 1
ATOM 891 C CA . TYR A 1 118 ? 11.617 -1.865 21.781 1.00 87.94 118 TYR A CA 1
ATOM 892 C C . TYR A 1 118 ? 11.998 -2.144 23.249 1.00 87.94 118 TYR A C 1
ATOM 894 O O . TYR A 1 118 ? 12.896 -2.934 23.501 1.00 87.94 118 TYR A O 1
ATOM 902 N N . TYR A 1 119 ? 11.259 -1.577 24.215 1.00 88.62 119 TYR A N 1
ATOM 903 C CA . TYR A 1 119 ? 11.477 -1.828 25.639 1.00 88.62 119 TYR A CA 1
ATOM 904 C C . TYR A 1 119 ? 11.315 -3.305 26.006 1.00 88.62 119 TYR A C 1
ATOM 906 O O . TYR A 1 119 ? 12.133 -3.824 26.757 1.00 88.62 119 TYR A O 1
ATOM 914 N N . GLY A 1 120 ? 10.288 -3.993 25.499 1.00 89.06 120 GLY A N 1
ATOM 915 C CA . GLY A 1 120 ? 10.122 -5.423 25.772 1.00 89.06 120 GLY A CA 1
ATOM 916 C C . GLY A 1 120 ? 11.242 -6.248 25.147 1.00 89.06 120 GLY A C 1
ATOM 917 O O . GLY A 1 120 ? 11.798 -7.121 25.809 1.00 89.06 120 GLY A O 1
ATOM 918 N N . LEU A 1 121 ? 11.630 -5.922 23.910 1.00 87.44 121 LEU A N 1
ATOM 919 C CA . LEU A 1 121 ? 12.716 -6.610 23.204 1.00 87.44 121 LEU A CA 1
ATOM 920 C C . LEU A 1 121 ? 14.062 -6.463 23.926 1.00 87.44 121 LEU A C 1
ATOM 922 O O . LEU A 1 121 ? 14.749 -7.458 24.143 1.00 87.44 121 LEU A O 1
ATOM 926 N N . ASP A 1 122 ? 14.403 -5.252 24.368 1.00 90.38 122 ASP A N 1
ATOM 927 C CA . ASP A 1 122 ? 15.639 -4.978 25.113 1.00 90.38 122 ASP A CA 1
ATOM 928 C C . ASP A 1 122 ? 15.666 -5.683 26.479 1.00 90.38 122 ASP A C 1
ATOM 930 O O . ASP A 1 122 ? 16.736 -6.001 26.999 1.00 90.38 122 ASP A O 1
ATOM 934 N N . ASN A 1 123 ? 14.492 -5.968 27.051 1.00 88.62 123 ASN A N 1
ATOM 935 C CA . ASN A 1 123 ? 14.344 -6.751 28.279 1.00 88.62 123 ASN A CA 1
ATOM 936 C C . ASN A 1 123 ? 14.215 -8.268 28.027 1.00 88.62 123 ASN A C 1
ATOM 938 O O . ASN A 1 123 ? 13.984 -9.026 28.970 1.00 88.62 123 ASN A O 1
ATOM 942 N N . GLY A 1 124 ? 14.397 -8.725 26.783 1.00 87.56 124 GLY A N 1
ATOM 943 C CA . GLY A 1 124 ? 14.435 -10.144 26.421 1.00 87.56 124 GLY A CA 1
ATOM 944 C C . GLY A 1 124 ? 13.071 -10.796 26.187 1.00 87.56 124 GLY A C 1
ATOM 945 O O . GLY A 1 124 ? 12.979 -12.020 26.248 1.00 87.56 124 GLY A O 1
ATOM 946 N N . ALA A 1 125 ? 12.013 -10.016 25.946 1.00 86.12 125 ALA A N 1
ATOM 947 C CA . ALA A 1 125 ? 10.708 -10.562 25.584 1.00 86.12 125 ALA A CA 1
ATOM 948 C C . ALA A 1 125 ? 10.711 -11.147 24.159 1.00 86.12 125 ALA A C 1
ATOM 950 O O . ALA A 1 125 ? 11.301 -10.575 23.240 1.00 86.12 125 ALA A O 1
ATOM 951 N N . ASP A 1 126 ? 9.990 -12.254 23.965 1.00 82.06 126 ASP A N 1
ATOM 952 C CA . ASP A 1 126 ? 9.798 -12.857 22.645 1.00 82.06 126 ASP A CA 1
ATOM 953 C C . ASP A 1 126 ? 8.946 -11.941 21.748 1.00 82.06 126 ASP A C 1
ATOM 955 O O . ASP A 1 126 ? 7.808 -11.640 22.119 1.00 82.06 126 ASP A O 1
ATOM 959 N N . PRO A 1 127 ? 9.436 -11.514 20.566 1.00 83.88 127 PRO A N 1
ATOM 960 C CA . PRO A 1 127 ? 8.764 -10.508 19.751 1.00 83.88 127 PRO A CA 1
ATOM 961 C C . PRO A 1 127 ? 7.323 -10.869 19.386 1.00 83.88 127 PRO A C 1
ATOM 963 O O . PRO A 1 127 ? 7.048 -11.940 18.836 1.00 83.88 127 PRO A O 1
ATOM 966 N N . ILE A 1 128 ? 6.413 -9.914 19.578 1.00 84.50 128 ILE A N 1
ATOM 967 C CA . ILE A 1 128 ? 5.029 -10.023 19.112 1.00 84.50 128 ILE A CA 1
ATOM 968 C C . ILE A 1 128 ? 4.775 -9.036 17.979 1.00 84.50 128 ILE A C 1
ATOM 970 O O . ILE A 1 128 ? 4.926 -7.825 18.126 1.00 84.50 128 ILE A O 1
ATOM 974 N N . GLN A 1 129 ? 4.295 -9.559 16.851 1.00 84.00 129 GLN A N 1
ATOM 975 C CA . GLN A 1 129 ? 3.824 -8.742 15.740 1.00 84.00 129 GLN A CA 1
ATOM 976 C C . GLN A 1 129 ? 2.319 -8.485 15.868 1.00 84.00 129 GLN A C 1
ATOM 978 O O . GLN A 1 129 ? 1.512 -9.404 15.725 1.00 84.00 129 GLN A O 1
ATOM 983 N N . LEU A 1 130 ? 1.948 -7.222 16.074 1.00 86.50 130 LEU A N 1
ATOM 984 C CA . LEU A 1 130 ? 0.556 -6.773 16.067 1.00 86.50 130 LEU A CA 1
ATOM 985 C C . LEU A 1 130 ? 0.218 -6.082 14.745 1.00 86.50 130 LEU A C 1
ATOM 987 O O . LEU A 1 130 ? 0.959 -5.226 14.259 1.00 86.50 130 LEU A O 1
ATOM 991 N N . SER A 1 131 ? -0.933 -6.420 14.171 1.00 88.12 131 SER A N 1
ATOM 992 C CA . SER A 1 131 ? -1.514 -5.681 13.057 1.00 88.12 131 SER A CA 1
ATOM 993 C C . SER A 1 131 ? -2.262 -4.453 13.565 1.00 88.12 131 SER A C 1
ATOM 995 O O . SER A 1 131 ? -3.177 -4.572 14.382 1.00 88.12 131 SER A O 1
ATOM 997 N N . LEU A 1 132 ? -1.969 -3.278 12.999 1.00 91.38 132 LEU A N 1
ATOM 998 C CA . LEU A 1 132 ? -2.762 -2.077 13.268 1.00 91.38 132 LEU A CA 1
ATOM 999 C C . LEU A 1 132 ? -4.249 -2.323 12.974 1.00 91.38 132 LEU A C 1
ATOM 1001 O O . LEU A 1 132 ? -5.091 -2.085 13.826 1.00 91.38 132 LEU A O 1
ATOM 1005 N N . PHE A 1 133 ? -4.591 -2.859 11.803 1.00 91.56 133 PHE A N 1
ATOM 1006 C CA . PHE A 1 133 ? -5.994 -3.040 11.423 1.00 91.56 133 PHE A CA 1
ATOM 1007 C C . PHE A 1 133 ? -6.673 -4.187 12.171 1.00 91.56 133 PHE A C 1
ATOM 1009 O O . PHE A 1 133 ? -7.814 -4.035 12.600 1.00 91.56 133 PHE A O 1
ATOM 1016 N N . PHE A 1 134 ? -5.990 -5.320 12.344 1.00 89.56 134 PHE A N 1
ATOM 1017 C CA . PHE A 1 134 ? -6.641 -6.539 12.829 1.00 89.56 134 PHE A CA 1
ATOM 1018 C C . PHE A 1 134 ? -6.439 -6.848 14.311 1.00 89.56 134 PHE A C 1
ATOM 1020 O O . PHE A 1 134 ? -7.229 -7.613 14.857 1.00 89.56 134 PHE A O 1
ATOM 1027 N N . ASP A 1 135 ? -5.425 -6.278 14.962 1.00 90.31 135 ASP A N 1
ATOM 1028 C CA . ASP A 1 135 ? -5.210 -6.443 16.402 1.00 90.31 135 ASP A CA 1
ATOM 1029 C C . ASP A 1 135 ? -5.529 -5.143 17.166 1.00 90.31 135 ASP A C 1
ATOM 1031 O O . ASP A 1 135 ? -6.073 -5.210 18.261 1.00 90.31 135 ASP A O 1
ATOM 1035 N N . ILE A 1 136 ? -5.295 -3.954 16.591 1.00 92.81 136 ILE A N 1
ATOM 1036 C CA . ILE A 1 136 ? -5.602 -2.676 17.268 1.00 92.81 136 ILE A CA 1
ATOM 1037 C C . ILE A 1 136 ? -6.988 -2.138 16.882 1.00 92.81 136 ILE A C 1
ATOM 1039 O O . ILE A 1 136 ? -7.816 -1.910 17.757 1.00 92.81 136 ILE A O 1
ATOM 1043 N N . LEU A 1 137 ? -7.285 -1.936 15.596 1.00 95.56 137 LEU A N 1
ATOM 1044 C CA . LEU A 1 137 ? -8.541 -1.292 15.181 1.00 95.56 137 LEU A CA 1
ATOM 1045 C C . LEU A 1 137 ? -9.748 -2.233 15.268 1.00 95.56 137 LEU A C 1
ATOM 1047 O O . LEU A 1 137 ? -10.806 -1.822 15.736 1.00 95.56 137 LEU A O 1
ATOM 1051 N N . LEU A 1 138 ? -9.602 -3.503 14.881 1.00 93.88 138 LEU A N 1
ATOM 1052 C CA . LEU A 1 138 ? -10.703 -4.474 14.912 1.00 93.88 138 LEU A CA 1
ATOM 1053 C C . LEU A 1 138 ? -11.291 -4.658 16.324 1.00 93.88 138 LEU A C 1
ATOM 1055 O O . LEU A 1 138 ? -12.498 -4.844 16.453 1.00 93.88 138 LEU A O 1
ATOM 1059 N N . CYS A 1 139 ? -10.484 -4.544 17.387 1.00 92.75 139 CYS A N 1
ATOM 1060 C CA . CYS A 1 139 ? -10.978 -4.664 18.768 1.00 92.75 139 CYS A CA 1
ATOM 1061 C C . CYS A 1 139 ? -11.964 -3.544 19.162 1.00 92.75 139 CYS A C 1
ATOM 1063 O O . CYS A 1 139 ? -12.769 -3.698 20.086 1.00 92.75 139 CYS A O 1
ATOM 1065 N N . LEU A 1 140 ? -11.931 -2.421 18.438 1.00 96.12 140 LEU A N 1
ATOM 1066 C CA . LEU A 1 140 ? -12.793 -1.261 18.652 1.00 96.12 140 LEU A CA 1
ATOM 1067 C C . LEU A 1 140 ? -14.112 -1.347 17.876 1.00 96.12 140 LEU A C 1
ATOM 1069 O O . LEU A 1 140 ? -15.023 -0.568 18.143 1.00 96.12 140 LEU A O 1
ATOM 1073 N N . ALA A 1 141 ? -14.219 -2.271 16.919 1.00 95.56 141 ALA A N 1
ATOM 1074 C CA . ALA A 1 141 ? -15.369 -2.371 16.032 1.00 95.56 141 ALA A CA 1
ATOM 1075 C C . ALA A 1 141 ? -16.624 -2.874 16.774 1.00 95.56 141 ALA A C 1
ATOM 1077 O O . ALA A 1 141 ? -16.544 -3.753 17.638 1.00 95.56 141 ALA A O 1
ATOM 1078 N N . GLU A 1 142 ? -17.791 -2.302 16.468 1.00 95.31 142 GLU A N 1
ATOM 1079 C CA . GLU A 1 142 ? -19.008 -2.503 17.274 1.00 95.31 142 GLU A CA 1
ATOM 1080 C C . GLU A 1 142 ? -19.534 -3.945 17.252 1.00 95.31 142 GLU A C 1
ATOM 1082 O O . GLU A 1 142 ? -19.883 -4.468 18.313 1.00 95.31 142 GLU A O 1
ATOM 1087 N N . ASP A 1 143 ? -19.534 -4.596 16.083 1.00 94.62 143 ASP A N 1
ATOM 1088 C CA . ASP A 1 143 ? -20.103 -5.938 15.882 1.00 94.62 143 ASP A CA 1
ATOM 1089 C C . ASP A 1 143 ? -19.114 -7.061 16.276 1.00 94.62 143 ASP A C 1
ATOM 1091 O O . ASP A 1 143 ? -19.445 -8.243 16.183 1.00 94.62 143 ASP A O 1
ATOM 1095 N N . VAL A 1 144 ? -17.896 -6.720 16.711 1.00 92.62 144 VAL A N 1
ATOM 1096 C CA . VAL A 1 144 ? -16.877 -7.695 17.126 1.00 92.62 144 VAL A CA 1
ATOM 1097 C C . VAL A 1 144 ? -17.048 -8.021 18.605 1.00 92.62 144 VAL A C 1
ATOM 1099 O O . VAL A 1 144 ? -17.120 -7.118 19.440 1.00 92.62 144 VAL A O 1
ATOM 1102 N N . THR A 1 145 ? -17.087 -9.312 18.945 1.00 93.00 145 THR A N 1
ATOM 1103 C CA . THR A 1 145 ? -17.127 -9.781 20.338 1.00 93.00 145 THR A CA 1
ATOM 1104 C C . THR A 1 145 ? -15.723 -10.053 20.878 1.00 93.00 145 THR A C 1
ATOM 1106 O O . THR A 1 145 ? -14.796 -10.330 20.119 1.00 93.00 145 THR A O 1
ATOM 1109 N N . GLU A 1 146 ? -15.562 -10.030 22.206 1.00 93.69 146 GLU A N 1
ATOM 1110 C CA . GLU A 1 146 ? -14.284 -10.367 22.849 1.00 93.69 146 GLU A CA 1
ATOM 1111 C C . GLU A 1 146 ? -13.818 -11.773 22.468 1.00 93.69 146 GLU A C 1
ATOM 1113 O O . GLU A 1 146 ? -12.652 -11.981 22.145 1.00 93.69 146 GLU A O 1
ATOM 1118 N N . SER A 1 147 ? -14.744 -12.737 22.460 1.00 90.56 147 SER A N 1
ATOM 1119 C CA . SER A 1 147 ? -14.434 -14.122 22.114 1.00 90.56 147 SER A CA 1
ATOM 1120 C C . SER A 1 147 ? -13.955 -14.237 20.668 1.00 90.56 147 SER A C 1
ATOM 1122 O O . SER A 1 147 ? -12.913 -14.847 20.424 1.00 90.56 147 SER A O 1
ATOM 1124 N N . ASP A 1 148 ? -14.643 -13.590 19.724 1.00 87.12 148 ASP A N 1
ATOM 1125 C CA . ASP A 1 148 ? -14.254 -13.606 18.310 1.00 87.12 148 ASP A CA 1
ATOM 1126 C C . ASP A 1 148 ? -12.920 -12.896 18.071 1.00 87.12 148 ASP A C 1
ATOM 1128 O O . ASP A 1 148 ? -12.122 -13.331 17.242 1.00 87.12 148 ASP A O 1
ATOM 1132 N N . PHE A 1 149 ? -12.650 -11.814 18.800 1.00 90.12 149 PHE A N 1
ATOM 1133 C CA . PHE A 1 149 ? -11.399 -11.076 18.683 1.00 90.12 149 PHE A CA 1
ATOM 1134 C C . PHE A 1 149 ? -10.213 -11.854 19.268 1.00 90.12 149 PHE A C 1
ATOM 1136 O O . PHE A 1 149 ? -9.202 -12.049 18.588 1.00 90.12 149 PHE A O 1
ATOM 1143 N N . VAL A 1 150 ? -10.341 -12.324 20.514 1.00 89.62 150 VAL A N 1
ATOM 1144 C CA . VAL A 1 150 ? -9.272 -13.006 21.258 1.00 89.62 150 VAL A CA 1
ATOM 1145 C C . VAL A 1 150 ? -9.012 -14.401 20.695 1.00 89.62 150 VAL A C 1
ATOM 1147 O O . VAL A 1 150 ? -7.856 -14.772 20.483 1.00 89.62 150 VAL A O 1
ATOM 1150 N N . CYS A 1 151 ? -10.068 -15.177 20.444 1.00 80.00 151 CYS A N 1
ATOM 1151 C CA . CYS A 1 151 ? -9.966 -16.583 20.054 1.00 80.00 151 CYS A CA 1
ATOM 1152 C C . CYS A 1 151 ? -10.164 -16.847 18.556 1.00 80.00 151 CYS A C 1
ATOM 1154 O O . CYS A 1 151 ? -9.874 -17.965 18.129 1.00 80.00 151 CYS A O 1
ATOM 1156 N N . GLY A 1 152 ? -10.682 -15.891 17.780 1.00 65.69 152 GLY A N 1
ATOM 1157 C CA . GLY A 1 152 ? -11.120 -16.135 16.405 1.00 65.69 152 GLY A CA 1
ATOM 1158 C C . GLY A 1 152 ? -10.044 -16.003 15.322 1.00 65.69 152 GLY A C 1
ATOM 1159 O O . GLY A 1 152 ? -8.928 -15.538 15.539 1.00 65.69 152 GLY A O 1
ATOM 1160 N N . GLU A 1 153 ? -10.433 -16.398 14.107 1.00 62.28 153 GLU A N 1
ATOM 1161 C CA . GLU A 1 153 ? -9.621 -16.363 12.876 1.00 62.28 153 GLU A CA 1
ATOM 1162 C C . GLU A 1 153 ? -9.536 -14.969 12.222 1.00 62.28 153 GLU A C 1
ATOM 1164 O O . GLU A 1 153 ? -8.894 -14.784 11.188 1.00 62.28 153 GLU A O 1
ATOM 1169 N N . ARG A 1 154 ? -10.236 -13.968 12.765 1.00 62.09 154 ARG A N 1
ATOM 1170 C CA . ARG A 1 154 ? -10.419 -12.655 12.116 1.00 62.09 154 ARG A CA 1
ATOM 1171 C C . ARG A 1 154 ? -9.222 -11.717 12.265 1.00 62.09 154 ARG A C 1
ATOM 1173 O O . ARG A 1 154 ? -9.178 -10.666 11.631 1.00 62.09 154 ARG A O 1
ATOM 1180 N N . SER A 1 155 ? -8.255 -12.094 13.087 1.00 54.19 155 SER A N 1
ATOM 1181 C CA . SER A 1 155 ? -7.195 -11.213 13.540 1.00 54.19 155 SER A CA 1
ATOM 1182 C C . SER A 1 155 ? -5.855 -11.532 12.850 1.00 54.19 155 SER A C 1
ATOM 1184 O O . SER A 1 155 ? -5.089 -12.396 13.272 1.00 54.19 155 SER A O 1
ATOM 1186 N N . GLY A 1 156 ? -5.593 -10.830 11.740 1.00 59.56 156 GLY A N 1
ATOM 1187 C CA . GLY A 1 156 ? -4.260 -10.575 11.172 1.00 59.56 156 GLY A CA 1
ATOM 1188 C C . GLY A 1 156 ? -3.381 -11.793 10.875 1.00 59.56 156 GLY A C 1
ATOM 1189 O O . GLY A 1 156 ? -3.877 -12.884 10.597 1.00 59.56 156 GLY A O 1
ATOM 1190 N N . SER A 1 157 ? -2.059 -11.578 10.937 1.00 49.16 157 SER A N 1
ATOM 1191 C CA . SER A 1 157 ? -0.970 -12.507 10.577 1.00 49.16 157 SER A CA 1
ATOM 1192 C C . SER A 1 157 ? -1.067 -13.911 11.192 1.00 49.16 157 SER A C 1
ATOM 1194 O O . SER A 1 157 ? -0.429 -14.833 10.693 1.00 49.16 157 SER A O 1
ATOM 1196 N N . TYR A 1 158 ? -1.880 -14.072 12.240 1.00 48.31 158 TYR A N 1
ATOM 1197 C CA . TYR A 1 158 ? -2.070 -15.313 12.991 1.00 48.31 158 TYR A CA 1
ATOM 1198 C C . TYR A 1 158 ? -3.488 -15.903 12.885 1.00 48.31 158 TYR A C 1
ATOM 1200 O O . TYR A 1 158 ? -3.673 -17.079 13.185 1.00 48.31 158 TYR A O 1
ATOM 1208 N N . GLY A 1 159 ? -4.492 -15.121 12.468 1.00 47.19 159 GLY A N 1
ATOM 1209 C CA . GLY A 1 159 ? -5.888 -15.565 12.355 1.00 47.19 159 GLY A CA 1
ATOM 1210 C C . GLY A 1 159 ? -6.201 -16.271 11.032 1.00 47.19 159 GLY A C 1
ATOM 1211 O O . GLY A 1 159 ? -6.994 -17.210 11.007 1.00 47.19 159 GLY A O 1
ATOM 1212 N N . ARG A 1 160 ? -5.535 -15.880 9.937 1.00 44.44 160 ARG A N 1
ATOM 1213 C CA . ARG A 1 160 ? -5.592 -16.572 8.639 1.00 44.44 160 ARG A CA 1
ATOM 1214 C C . ARG A 1 160 ? -4.217 -16.602 7.995 1.00 44.44 160 ARG A C 1
ATOM 1216 O O . ARG A 1 160 ? -3.547 -15.577 7.925 1.00 44.44 160 ARG A O 1
ATOM 1223 N N . SER A 1 161 ? -3.849 -17.776 7.477 1.00 41.03 161 SER A N 1
ATOM 1224 C CA . SER A 1 161 ? -2.640 -18.022 6.687 1.00 41.03 161 SER A CA 1
ATOM 1225 C C . SER A 1 161 ? -2.406 -16.897 5.680 1.00 41.03 161 SER A C 1
ATOM 1227 O O . SER A 1 161 ? -3.065 -16.817 4.642 1.00 41.03 161 SER A O 1
ATOM 1229 N N . THR A 1 162 ? -1.452 -16.019 5.971 1.00 37.47 162 THR A N 1
ATOM 1230 C CA . THR A 1 162 ? -0.962 -15.053 4.993 1.00 37.47 162 THR A CA 1
ATOM 1231 C C . THR A 1 162 ? -0.174 -15.798 3.907 1.00 37.47 162 THR A C 1
ATOM 1233 O O . THR A 1 162 ? 0.259 -16.938 4.089 1.00 37.47 162 THR A O 1
ATOM 1236 N N . ARG A 1 163 ? 0.030 -15.156 2.746 1.00 38.31 163 ARG A N 1
ATOM 1237 C CA . ARG A 1 163 ? 0.840 -15.681 1.621 1.00 38.31 163 ARG A CA 1
ATOM 1238 C C . ARG A 1 163 ? 2.289 -16.040 2.009 1.00 38.31 163 ARG A C 1
ATOM 1240 O O . ARG A 1 163 ? 2.975 -16.672 1.216 1.00 38.31 163 ARG A O 1
ATOM 1247 N N . MET A 1 164 ? 2.724 -15.649 3.207 1.00 33.94 164 MET A N 1
ATOM 1248 C CA . MET A 1 164 ? 4.029 -15.949 3.799 1.00 33.94 164 MET A CA 1
ATOM 1249 C C . MET A 1 164 ? 4.071 -17.281 4.566 1.00 33.94 164 MET A C 1
ATOM 1251 O O . MET A 1 164 ? 5.120 -17.642 5.083 1.00 33.94 164 MET A O 1
ATOM 1255 N N . GLY A 1 165 ? 2.975 -18.047 4.597 1.00 34.94 165 GLY A N 1
ATOM 1256 C CA . GLY A 1 165 ? 2.968 -19.406 5.128 1.00 34.94 165 GLY A CA 1
ATOM 1257 C C . GLY A 1 165 ? 3.061 -19.447 6.650 1.00 34.94 165 GLY A C 1
ATOM 1258 O O . GLY A 1 165 ? 4.137 -19.584 7.224 1.00 34.94 165 GLY A O 1
ATOM 1259 N N . THR A 1 166 ? 1.914 -19.462 7.325 1.00 43.97 166 THR A N 1
ATOM 1260 C CA . THR A 1 166 ? 1.845 -20.001 8.688 1.00 43.97 166 THR A CA 1
ATOM 1261 C C . THR A 1 166 ? 2.018 -21.518 8.619 1.00 43.97 166 THR A C 1
ATOM 1263 O O . THR A 1 166 ? 1.048 -22.276 8.674 1.00 43.97 166 THR A O 1
ATOM 1266 N N . LYS A 1 167 ? 3.262 -21.994 8.501 1.00 42.62 167 LYS A N 1
ATOM 1267 C CA . LYS A 1 167 ? 3.603 -23.318 9.029 1.00 42.62 167 LYS A CA 1
ATOM 1268 C C . LYS A 1 167 ? 3.447 -23.220 10.547 1.00 42.62 167 LYS A C 1
ATOM 1270 O O . LYS A 1 167 ? 4.319 -22.660 11.199 1.00 42.62 167 LYS A O 1
ATOM 1275 N N . CYS A 1 168 ? 2.309 -23.709 11.047 1.00 46.47 168 CYS A N 1
ATOM 1276 C CA . CYS A 1 168 ? 1.996 -23.993 12.450 1.00 46.47 168 CYS A CA 1
ATOM 1277 C C . CYS A 1 168 ? 2.662 -23.058 13.468 1.00 46.47 168 CYS A C 1
ATOM 1279 O O . CYS A 1 168 ? 3.735 -23.377 13.981 1.00 46.47 168 CYS A O 1
ATOM 1281 N N . SER A 1 169 ? 1.989 -21.961 13.824 1.00 57.31 169 SER A N 1
ATOM 1282 C CA . SER A 1 169 ? 2.339 -21.251 15.054 1.00 57.31 169 SER A CA 1
ATOM 1283 C C . SER A 1 169 ? 2.340 -22.233 16.221 1.00 57.31 169 SER A C 1
ATOM 1285 O O . SER A 1 169 ? 1.437 -23.074 16.344 1.00 57.31 169 SER A O 1
ATOM 1287 N N . SER A 1 170 ? 3.374 -22.172 17.055 1.00 70.81 170 SER A N 1
ATOM 1288 C CA . SER A 1 170 ? 3.478 -23.075 18.197 1.00 70.81 170 SER A CA 1
ATOM 1289 C C . SER A 1 170 ? 2.292 -22.846 19.146 1.00 70.81 170 SER A C 1
ATOM 1291 O O . SER A 1 170 ? 1.705 -21.762 19.202 1.00 70.81 170 SER A O 1
ATOM 1293 N N . LYS A 1 171 ? 1.918 -23.860 19.941 1.00 76.44 171 LYS A N 1
ATOM 1294 C CA . LYS A 1 171 ? 0.876 -23.685 20.975 1.00 76.44 171 LYS A CA 1
ATOM 1295 C C . LYS A 1 171 ? 1.201 -22.519 21.920 1.00 76.44 171 LYS A C 1
ATOM 1297 O O . LYS A 1 171 ? 0.287 -21.880 22.438 1.00 76.44 171 LYS A O 1
ATOM 1302 N N . HIS A 1 172 ? 2.489 -22.256 22.128 1.00 79.12 172 HIS A N 1
ATOM 1303 C CA . HIS A 1 172 ? 2.976 -21.154 22.940 1.00 79.12 172 HIS A CA 1
ATOM 1304 C C . HIS A 1 172 ? 2.681 -19.794 22.290 1.00 79.12 172 HIS A C 1
ATOM 1306 O O . HIS A 1 172 ? 1.993 -18.987 22.906 1.00 79.12 172 HIS A O 1
ATOM 1312 N N . GLU A 1 173 ? 3.066 -19.585 21.027 1.00 78.94 173 GLU A N 1
ATOM 1313 C CA . GLU A 1 173 ? 2.789 -18.347 20.269 1.00 78.94 173 GLU A CA 1
ATOM 1314 C C . GLU A 1 173 ? 1.286 -18.037 20.206 1.00 78.94 173 GLU A C 1
ATOM 1316 O O . GLU A 1 173 ? 0.854 -16.909 20.436 1.00 78.94 173 GLU A O 1
ATOM 1321 N N . MET A 1 174 ? 0.462 -19.062 19.966 1.00 79.38 174 MET A N 1
ATOM 1322 C CA . MET A 1 174 ? -0.999 -18.936 19.973 1.00 79.38 174 MET A CA 1
ATOM 1323 C C . MET A 1 174 ? -1.539 -18.473 21.333 1.00 79.38 174 MET A C 1
ATOM 1325 O O . MET A 1 174 ? -2.471 -17.673 21.399 1.00 79.38 174 MET A O 1
ATOM 1329 N N . THR A 1 175 ? -0.974 -18.986 22.428 1.00 84.81 175 THR A N 1
ATOM 1330 C CA . THR A 1 175 ? -1.374 -18.609 23.792 1.00 84.81 175 THR A CA 1
ATOM 1331 C C . THR A 1 175 ? -0.929 -17.185 24.113 1.00 84.81 175 THR A C 1
ATOM 1333 O O . THR A 1 175 ? -1.714 -16.409 24.657 1.00 84.81 175 THR A O 1
ATOM 1336 N N . LEU A 1 176 ? 0.292 -16.826 23.715 1.00 86.25 176 LEU A N 1
ATOM 1337 C CA . LEU A 1 176 ? 0.852 -15.489 23.871 1.00 86.25 176 LEU A CA 1
ATOM 1338 C C . LEU A 1 176 ? 0.004 -14.442 23.132 1.00 86.25 176 LEU A C 1
ATOM 1340 O O . LEU A 1 176 ? -0.417 -13.457 23.737 1.00 86.25 176 LEU A O 1
ATOM 1344 N N . MET A 1 177 ? -0.352 -14.702 21.869 1.00 86.56 177 MET A N 1
ATOM 1345 C CA . MET A 1 177 ? -1.223 -13.823 21.077 1.00 86.56 177 MET A CA 1
ATOM 1346 C C . MET A 1 177 ? -2.632 -13.692 21.658 1.00 86.56 177 MET A C 1
ATOM 1348 O O . MET A 1 177 ? -3.195 -12.597 21.662 1.00 86.56 177 MET A O 1
ATOM 1352 N N . LYS A 1 178 ? -3.211 -14.776 22.191 1.00 89.12 178 LYS A N 1
ATOM 1353 C CA . LYS A 1 178 ? -4.489 -14.697 22.921 1.00 89.12 178 LYS A CA 1
ATOM 1354 C C . LYS A 1 178 ? -4.373 -13.796 24.150 1.00 89.12 178 LYS A C 1
ATOM 1356 O O . LYS A 1 178 ? -5.251 -12.967 24.372 1.00 89.12 178 LYS A O 1
ATOM 1361 N N . GLY A 1 179 ? -3.282 -13.917 24.908 1.00 91.62 179 GLY A N 1
ATOM 1362 C CA . GLY A 1 179 ? -2.979 -13.033 26.036 1.00 91.62 179 GLY A CA 1
ATOM 1363 C C . GLY A 1 179 ? -2.853 -11.569 25.609 1.00 91.62 179 GLY A C 1
ATOM 1364 O O . GLY A 1 179 ? -3.498 -10.705 26.198 1.00 91.62 179 GLY A O 1
ATOM 1365 N N . ALA A 1 180 ? -2.106 -11.299 24.534 1.00 92.38 180 ALA A N 1
ATOM 1366 C CA . ALA A 1 180 ? -1.966 -9.963 23.958 1.00 92.38 180 ALA A CA 1
ATOM 1367 C C . ALA A 1 180 ? -3.330 -9.370 23.575 1.00 92.38 180 ALA A C 1
ATOM 1369 O O . ALA A 1 180 ? -3.666 -8.261 23.983 1.00 92.38 180 ALA A O 1
ATOM 1370 N N . ARG A 1 181 ? -4.166 -10.125 22.856 1.00 92.31 181 ARG A N 1
ATOM 1371 C CA . ARG A 1 181 ? -5.503 -9.673 22.442 1.00 92.31 181 ARG A CA 1
ATOM 1372 C C . ARG A 1 181 ? -6.440 -9.445 23.620 1.00 92.31 181 ARG A C 1
ATOM 1374 O O . ARG A 1 181 ? -7.163 -8.455 23.620 1.00 92.31 181 ARG A O 1
ATOM 1381 N N . ALA A 1 182 ? -6.405 -10.294 24.643 1.00 94.69 182 ALA A N 1
ATOM 1382 C CA . ALA A 1 182 ? -7.177 -10.058 25.862 1.00 94.69 182 ALA A CA 1
ATOM 1383 C C . ALA A 1 182 ? -6.757 -8.739 26.543 1.00 94.69 182 ALA A C 1
ATOM 1385 O O . ALA A 1 182 ? -7.611 -7.945 26.945 1.00 94.69 182 ALA A O 1
ATOM 1386 N N . SER A 1 183 ? -5.450 -8.454 26.597 1.00 95.50 183 SER A N 1
ATOM 1387 C CA . SER A 1 183 ? -4.929 -7.175 27.096 1.00 95.50 183 SER A CA 1
ATOM 1388 C C . SER A 1 183 ? -5.356 -5.989 26.221 1.00 95.50 183 SER A C 1
ATOM 1390 O O . SER A 1 183 ? -5.838 -4.992 26.758 1.00 95.50 183 SER A O 1
ATOM 1392 N N . LEU A 1 184 ? -5.260 -6.098 24.890 1.00 95.19 184 LEU A N 1
ATOM 1393 C CA . LEU A 1 184 ? -5.716 -5.059 23.952 1.00 95.19 184 LEU A CA 1
ATOM 1394 C C . LEU A 1 184 ? -7.199 -4.758 24.135 1.00 95.19 184 LEU A C 1
ATOM 1396 O O . LEU A 1 184 ? -7.574 -3.596 24.273 1.00 95.19 184 LEU A O 1
ATOM 1400 N N . TRP A 1 185 ? -8.030 -5.799 24.200 1.00 95.81 185 TRP A N 1
ATOM 1401 C CA . TRP A 1 185 ? -9.461 -5.661 24.432 1.00 95.81 185 TRP A CA 1
ATOM 1402 C C . TRP A 1 185 ? -9.732 -4.900 25.730 1.00 95.81 185 TRP A C 1
ATOM 1404 O O . TRP A 1 185 ? -10.451 -3.905 25.727 1.00 95.81 185 TRP A O 1
ATOM 1414 N N . LYS A 1 186 ? -9.084 -5.288 26.832 1.00 95.88 186 LYS A N 1
ATOM 1415 C CA . LYS A 1 186 ? -9.245 -4.617 28.128 1.00 95.88 186 LYS A CA 1
ATOM 1416 C C . LYS A 1 186 ? -8.813 -3.144 28.110 1.00 95.88 186 LYS A C 1
ATOM 1418 O O . LYS A 1 186 ? -9.448 -2.325 28.770 1.00 95.88 186 LYS A O 1
ATOM 1423 N N . ILE A 1 187 ? -7.727 -2.809 27.410 1.00 94.75 187 ILE A N 1
ATOM 1424 C CA . ILE A 1 187 ? -7.141 -1.457 27.411 1.00 94.75 187 ILE A CA 1
ATOM 1425 C C . ILE A 1 187 ? -7.876 -0.515 26.445 1.00 94.75 187 ILE A C 1
ATOM 1427 O O . ILE A 1 187 ? -8.089 0.663 26.757 1.00 94.75 187 ILE A O 1
ATOM 1431 N N . LEU A 1 188 ? -8.237 -1.018 25.264 1.00 95.56 188 LEU A N 1
ATOM 1432 C CA . LEU A 1 188 ? -8.716 -0.207 24.148 1.00 95.56 188 LEU A CA 1
ATOM 1433 C C . LEU A 1 188 ? -10.237 -0.237 23.966 1.00 95.56 188 LEU A C 1
ATOM 1435 O O . LEU A 1 188 ? -10.789 0.731 23.439 1.00 95.56 188 LEU A O 1
ATOM 1439 N N . ARG A 1 189 ? -10.944 -1.299 24.382 1.00 94.38 189 ARG A N 1
ATOM 1440 C CA . ARG A 1 189 ? -12.396 -1.391 24.164 1.00 94.38 189 ARG A CA 1
ATOM 1441 C C . ARG A 1 189 ? -13.119 -0.192 24.788 1.00 94.38 189 ARG A C 1
ATOM 1443 O O . ARG A 1 189 ? -12.824 0.229 25.903 1.00 94.38 189 ARG A O 1
ATOM 1450 N N . GLY A 1 190 ? -14.082 0.354 24.047 1.00 92.75 190 GLY A N 1
ATOM 1451 C CA . GLY A 1 190 ? -14.812 1.572 24.417 1.00 92.75 190 GLY A CA 1
ATOM 1452 C C . GLY A 1 190 ? -14.223 2.856 23.829 1.00 92.75 190 GLY A C 1
ATOM 1453 O O . GLY A 1 190 ? -14.871 3.897 23.895 1.00 92.75 190 GLY A O 1
ATOM 1454 N N . VAL A 1 191 ? -13.040 2.798 23.208 1.00 96.38 191 VAL A N 1
ATOM 1455 C CA . VAL A 1 191 ? -12.540 3.885 22.357 1.00 96.38 191 VAL A CA 1
ATOM 1456 C C . VAL A 1 191 ? -13.391 3.983 21.088 1.00 96.38 191 VAL A C 1
ATOM 1458 O O . VAL A 1 191 ? -13.715 2.975 20.464 1.00 96.38 191 VAL A O 1
ATOM 1461 N N . SER A 1 192 ? -13.745 5.211 20.707 1.00 96.75 192 SER A N 1
ATOM 1462 C CA . SER A 1 192 ? -14.488 5.499 19.479 1.00 96.75 192 SER A CA 1
ATOM 1463 C C . SER A 1 192 ? -13.626 5.217 18.242 1.00 96.75 192 SER A C 1
ATOM 1465 O O . SER A 1 192 ? -12.518 5.740 18.118 1.00 96.75 192 SER A O 1
ATOM 1467 N N . LEU A 1 193 ? -14.153 4.404 17.322 1.00 98.06 193 LEU A N 1
ATOM 1468 C CA . LEU A 1 193 ? -13.583 4.153 16.000 1.00 98.06 193 LEU A CA 1
ATOM 1469 C C . LEU A 1 193 ? -14.592 4.562 14.923 1.00 98.06 193 LEU A C 1
ATOM 1471 O O . LEU A 1 193 ? -15.699 4.015 14.845 1.00 98.06 193 LEU A O 1
ATOM 1475 N N . LYS A 1 194 ? -14.199 5.513 14.075 1.00 98.12 194 LYS A N 1
ATOM 1476 C CA . LYS A 1 194 ? -15.024 6.017 12.970 1.00 98.12 194 LYS A CA 1
ATOM 1477 C C . LYS A 1 194 ? -14.282 5.934 11.644 1.00 98.12 194 LYS A C 1
ATOM 1479 O O . LYS A 1 194 ? -13.069 6.095 11.603 1.00 98.12 194 LYS A O 1
ATOM 1484 N N . GLY A 1 195 ? -15.012 5.712 10.561 1.00 97.56 195 GLY A N 1
ATOM 1485 C CA . GLY A 1 195 ? -14.532 5.792 9.190 1.00 97.56 195 GLY A CA 1
ATOM 1486 C C . GLY A 1 195 ? -15.109 7.012 8.479 1.00 97.56 195 GLY A C 1
ATOM 1487 O O . GLY A 1 195 ? -16.318 7.236 8.517 1.00 97.56 195 GLY A O 1
ATOM 1488 N N . VAL A 1 196 ? -14.245 7.776 7.815 1.00 96.12 196 VAL A N 1
ATOM 1489 C CA . VAL A 1 196 ? -14.617 8.861 6.899 1.00 96.12 196 VAL A CA 1
ATOM 1490 C C . VAL A 1 196 ? -14.386 8.370 5.481 1.00 96.12 196 VAL A C 1
ATOM 1492 O O . VAL A 1 196 ? -13.263 8.004 5.140 1.00 96.12 196 VAL A O 1
ATOM 1495 N N . VAL A 1 197 ? -15.424 8.372 4.648 1.00 95.50 197 VAL A N 1
ATOM 1496 C CA . VAL A 1 197 ? -15.296 8.017 3.230 1.00 95.50 197 VAL A CA 1
ATOM 1497 C C . VAL A 1 197 ? -14.957 9.272 2.434 1.00 95.50 197 VAL A C 1
ATOM 1499 O O . VAL A 1 197 ? -15.683 10.261 2.485 1.00 95.50 197 VAL A O 1
ATOM 1502 N N . ILE A 1 198 ? -13.850 9.231 1.699 1.00 93.62 198 ILE A N 1
ATOM 1503 C CA . ILE A 1 198 ? -13.454 10.277 0.762 1.00 93.62 198 ILE A CA 1
ATOM 1504 C C . ILE A 1 198 ? -14.242 10.091 -0.528 1.00 93.62 198 ILE A C 1
ATOM 1506 O O . ILE A 1 198 ? -14.009 9.163 -1.309 1.00 93.62 198 ILE A O 1
ATOM 1510 N N . GLU A 1 199 ? -15.193 10.989 -0.745 1.00 86.38 199 GLU A N 1
ATOM 1511 C CA . GLU A 1 199 ? -15.943 11.054 -1.990 1.00 86.38 199 GLU A CA 1
ATOM 1512 C C . GLU A 1 199 ? -15.032 11.508 -3.134 1.00 86.38 199 GLU A C 1
ATOM 1514 O O . GLU A 1 199 ? -14.213 12.413 -2.977 1.00 86.38 199 GLU A O 1
ATOM 1519 N N . ASN A 1 200 ? -15.186 10.874 -4.297 1.00 83.50 200 ASN A N 1
ATOM 1520 C CA . ASN A 1 200 ? -14.439 11.186 -5.523 1.00 83.50 200 ASN A CA 1
ATOM 1521 C C . ASN A 1 200 ? -12.903 11.119 -5.397 1.00 83.50 200 ASN A C 1
ATOM 1523 O O . ASN A 1 200 ? -12.201 11.677 -6.235 1.00 83.50 200 ASN A O 1
ATOM 1527 N N . GLY A 1 201 ? -12.375 10.443 -4.374 1.00 84.62 201 GLY A N 1
ATOM 1528 C CA . GLY A 1 201 ? -10.953 10.127 -4.288 1.00 84.62 201 GLY A CA 1
ATOM 1529 C C . GLY A 1 201 ? -10.585 8.936 -5.175 1.00 84.62 201 GLY A C 1
ATOM 1530 O O . GLY A 1 201 ? -11.380 8.002 -5.321 1.00 84.62 201 GLY A O 1
ATOM 1531 N N . GLU A 1 202 ? -9.371 8.941 -5.723 1.00 84.88 202 GLU A N 1
ATOM 1532 C CA . GLU A 1 202 ? -8.809 7.779 -6.415 1.00 84.88 202 GLU A CA 1
ATOM 1533 C C . GLU A 1 202 ? -7.876 7.011 -5.485 1.00 84.88 202 GLU A C 1
ATOM 1535 O O . GLU A 1 202 ? -7.068 7.582 -4.750 1.00 84.88 202 GLU A O 1
ATOM 1540 N N . PHE A 1 203 ? -8.012 5.692 -5.529 1.00 86.88 203 PHE A N 1
ATOM 1541 C CA . PHE A 1 203 ? -7.231 4.756 -4.744 1.00 86.88 203 PHE A CA 1
ATOM 1542 C C . PHE A 1 203 ? -6.468 3.849 -5.701 1.00 86.88 203 PHE A C 1
ATOM 1544 O O . PHE A 1 203 ? -7.078 3.185 -6.542 1.00 86.88 203 PHE A O 1
ATOM 1551 N N . ASP A 1 204 ? -5.149 3.796 -5.546 1.00 85.06 204 ASP A N 1
ATOM 1552 C CA . ASP A 1 204 ? -4.297 2.897 -6.307 1.00 85.06 204 ASP A CA 1
ATOM 1553 C C . ASP A 1 204 ? -3.343 2.126 -5.391 1.00 85.06 204 ASP A C 1
ATOM 1555 O O . ASP A 1 204 ? -2.379 2.671 -4.849 1.00 85.06 204 ASP A O 1
ATOM 1559 N N . TYR A 1 205 ? -3.607 0.832 -5.225 1.00 84.62 205 TYR A N 1
ATOM 1560 C CA . TYR A 1 205 ? -2.746 -0.055 -4.453 1.00 84.62 205 TYR A CA 1
ATOM 1561 C C . TYR A 1 205 ? -1.507 -0.482 -5.250 1.00 84.62 205 TYR A C 1
ATOM 1563 O O . TYR A 1 205 ? -1.609 -0.968 -6.382 1.00 84.62 205 TYR A O 1
ATOM 1571 N N . MET A 1 206 ? -0.331 -0.371 -4.630 1.00 84.00 206 MET A N 1
ATOM 1572 C CA . MET A 1 206 ? 0.947 -0.768 -5.218 1.00 84.00 206 MET A CA 1
ATOM 1573 C C . MET A 1 206 ? 1.092 -2.292 -5.228 1.00 84.00 206 MET A C 1
ATOM 1575 O O . MET A 1 206 ? 1.649 -2.910 -4.320 1.00 84.00 206 MET A O 1
ATOM 1579 N N . HIS A 1 207 ? 0.606 -2.928 -6.291 1.00 80.12 207 HIS A N 1
ATOM 1580 C CA . HIS A 1 207 ? 0.887 -4.339 -6.524 1.00 80.12 207 HIS A CA 1
ATOM 1581 C C . HIS A 1 207 ? 2.349 -4.544 -6.955 1.00 80.12 207 HIS A C 1
ATOM 1583 O O . HIS A 1 207 ? 2.838 -3.794 -7.801 1.00 80.12 207 HIS A O 1
ATOM 1589 N N . PRO A 1 208 ? 3.032 -5.602 -6.473 1.00 75.31 208 PRO A N 1
ATOM 1590 C CA . PRO A 1 208 ? 4.399 -5.936 -6.876 1.00 75.31 208 PRO A CA 1
ATOM 1591 C C . PRO A 1 208 ? 4.410 -6.523 -8.296 1.00 75.31 208 PRO A C 1
ATOM 1593 O O . PRO A 1 208 ? 4.574 -7.724 -8.503 1.00 75.31 208 PRO A O 1
ATOM 1596 N N . SER A 1 209 ? 4.152 -5.680 -9.292 1.00 79.06 209 SER A N 1
ATOM 1597 C CA . SER A 1 209 ? 4.109 -6.047 -10.705 1.00 79.06 209 SER A CA 1
ATOM 1598 C C . SER A 1 209 ? 4.687 -4.927 -11.563 1.00 79.06 209 SER A C 1
ATOM 1600 O O . SER A 1 209 ? 4.533 -3.744 -11.254 1.00 79.06 209 SER A O 1
ATOM 1602 N N . ALA A 1 210 ? 5.322 -5.311 -12.669 1.00 82.31 210 ALA A N 1
ATOM 1603 C CA . ALA A 1 210 ? 5.910 -4.365 -13.608 1.00 82.31 210 ALA A CA 1
ATOM 1604 C C . ALA A 1 210 ? 4.859 -3.439 -14.236 1.00 82.31 210 ALA A C 1
ATOM 1606 O O . ALA A 1 210 ? 5.120 -2.256 -14.398 1.00 82.31 210 ALA A O 1
ATOM 1607 N N . GLU A 1 211 ? 3.657 -3.941 -14.530 1.00 84.62 211 GLU A N 1
ATOM 1608 C CA . GLU A 1 211 ? 2.550 -3.116 -15.031 1.00 84.62 211 GLU A CA 1
ATOM 1609 C C . GLU A 1 211 ? 2.108 -2.070 -14.011 1.00 84.62 211 GLU A C 1
ATOM 1611 O O . GLU A 1 211 ? 1.877 -0.923 -14.385 1.00 84.62 211 GLU A O 1
ATOM 1616 N N . CYS A 1 212 ? 2.024 -2.432 -12.726 1.00 84.88 212 CYS A N 1
ATOM 1617 C CA . CYS A 1 212 ? 1.689 -1.471 -11.681 1.00 84.88 212 CYS A CA 1
ATOM 1618 C C . CYS A 1 212 ? 2.752 -0.374 -11.583 1.00 84.88 212 CYS A C 1
ATOM 1620 O O . CYS A 1 212 ? 2.404 0.804 -11.621 1.00 84.88 212 CYS A O 1
ATOM 1622 N N . TYR A 1 213 ? 4.034 -0.752 -11.543 1.00 86.69 213 TYR A N 1
ATOM 1623 C CA . TYR A 1 213 ? 5.141 0.206 -11.553 1.00 86.69 213 TYR A CA 1
ATOM 1624 C C . TYR A 1 213 ? 5.112 1.099 -12.801 1.00 86.69 213 TYR A C 1
ATOM 1626 O O . TYR A 1 213 ? 5.190 2.319 -12.690 1.00 86.69 213 TYR A O 1
ATOM 1634 N N . ARG A 1 214 ? 4.919 0.509 -13.988 1.00 90.50 214 ARG A N 1
ATOM 1635 C CA . ARG A 1 214 ? 4.823 1.228 -15.265 1.00 90.50 214 ARG A CA 1
ATOM 1636 C C . ARG A 1 214 ? 3.701 2.256 -15.238 1.00 90.50 214 ARG A C 1
ATOM 1638 O O . ARG A 1 214 ? 3.924 3.431 -15.505 1.00 90.50 214 ARG A O 1
ATOM 1645 N N . ARG A 1 215 ? 2.496 1.819 -14.873 1.00 88.19 215 ARG A N 1
ATOM 1646 C CA . ARG A 1 215 ? 1.308 2.667 -14.754 1.00 88.19 215 ARG A CA 1
ATOM 1647 C C . ARG A 1 215 ? 1.535 3.817 -13.778 1.00 88.19 215 ARG A C 1
ATOM 1649 O O . ARG A 1 215 ? 1.116 4.926 -14.080 1.00 88.19 215 ARG A O 1
ATOM 1656 N N . GLN A 1 216 ? 2.207 3.571 -12.656 1.00 85.44 216 GLN A N 1
ATOM 1657 C CA . GLN A 1 216 ? 2.543 4.613 -11.686 1.00 85.44 216 GLN A CA 1
ATOM 1658 C C . GLN A 1 216 ? 3.561 5.596 -12.252 1.00 85.44 216 GLN A C 1
ATOM 1660 O O . GLN A 1 216 ? 3.312 6.789 -12.241 1.00 85.44 216 GLN A O 1
ATOM 1665 N N . MET A 1 217 ? 4.654 5.139 -12.852 1.00 87.44 217 MET A N 1
ATOM 1666 C CA . MET A 1 217 ? 5.626 6.050 -13.468 1.00 87.44 217 MET A CA 1
ATOM 1667 C C . MET A 1 217 ? 5.005 6.912 -14.582 1.00 87.44 217 MET A C 1
ATOM 1669 O O . MET A 1 217 ? 5.371 8.075 -14.723 1.00 87.44 217 MET A O 1
ATOM 1673 N N . LEU A 1 218 ? 4.030 6.375 -15.325 1.00 87.25 218 LEU A N 1
ATOM 1674 C CA . LEU A 1 218 ? 3.307 7.103 -16.375 1.00 87.25 218 LEU A CA 1
ATOM 1675 C C . LEU A 1 218 ? 2.221 8.058 -15.846 1.00 87.25 218 LEU A C 1
ATOM 1677 O O . LEU A 1 218 ? 1.910 9.039 -16.515 1.00 87.25 218 LEU A O 1
ATOM 1681 N N . ARG A 1 219 ? 1.597 7.766 -14.694 1.00 77.25 219 ARG A N 1
ATOM 1682 C CA . ARG A 1 219 ? 0.434 8.518 -14.169 1.00 77.25 219 ARG A CA 1
ATOM 1683 C C . ARG A 1 219 ? 0.736 9.390 -12.949 1.00 77.25 219 ARG A C 1
ATOM 1685 O O . ARG A 1 219 ? 0.024 10.361 -12.728 1.00 77.25 219 ARG A O 1
ATOM 1692 N N . SER A 1 220 ? 1.745 9.051 -12.149 1.00 62.50 220 SER A N 1
ATOM 1693 C CA . SER A 1 220 ? 1.929 9.544 -10.773 1.00 62.50 220 SER A CA 1
ATOM 1694 C C . SER A 1 220 ? 2.525 10.946 -10.649 1.00 62.50 220 SER A C 1
ATOM 1696 O O . SER A 1 220 ? 3.026 11.290 -9.580 1.00 62.50 220 SER A O 1
ATOM 1698 N N . VAL A 1 221 ? 2.471 11.783 -11.683 1.00 54.16 221 VAL A N 1
ATOM 1699 C CA . VAL A 1 221 ? 2.860 13.186 -11.523 1.00 54.16 221 VAL A CA 1
ATOM 1700 C C . VAL A 1 221 ? 1.615 14.046 -11.595 1.00 54.16 221 VAL A C 1
ATOM 1702 O O . VAL A 1 221 ? 1.183 14.480 -12.663 1.00 54.16 221 VAL A O 1
ATOM 1705 N N . GLU A 1 222 ? 1.032 14.288 -10.417 1.00 56.38 222 GLU A N 1
ATOM 1706 C CA . GLU A 1 222 ? 0.192 15.463 -10.223 1.00 56.38 222 GLU A CA 1
ATOM 1707 C C . GLU A 1 222 ? 0.968 16.661 -10.776 1.00 56.38 222 GLU A C 1
ATOM 1709 O O . GLU A 1 222 ? 2.112 16.916 -10.390 1.00 56.38 222 GLU A O 1
ATOM 1714 N N . LYS A 1 223 ? 0.360 17.386 -11.718 1.00 50.50 223 LYS A N 1
ATOM 1715 C CA . LYS A 1 223 ? 0.839 18.716 -12.077 1.00 50.50 223 LYS A CA 1
ATOM 1716 C C . LYS A 1 223 ? 0.757 19.533 -10.796 1.00 50.50 223 LYS A C 1
ATOM 1718 O O . LYS A 1 223 ? -0.338 19.937 -10.412 1.00 50.50 223 LYS A O 1
ATOM 1723 N N . PHE A 1 224 ? 1.882 19.732 -10.116 1.00 51.69 224 PHE A N 1
ATOM 1724 C CA . PHE A 1 224 ? 1.952 20.717 -9.051 1.00 51.69 224 PHE A CA 1
ATOM 1725 C C . PHE A 1 224 ? 1.574 22.052 -9.691 1.00 51.69 224 PHE A C 1
ATOM 1727 O O . PHE A 1 224 ? 2.310 22.587 -10.517 1.00 51.69 224 PHE A O 1
ATOM 1734 N N . VAL A 1 225 ? 0.361 22.522 -9.407 1.00 53.66 225 VAL A N 1
ATOM 1735 C CA . VAL A 1 225 ? -0.079 23.839 -9.851 1.00 53.66 225 VAL A CA 1
ATOM 1736 C C . VAL A 1 225 ? 0.736 24.843 -9.044 1.00 53.66 225 VAL A C 1
ATOM 1738 O O . VAL A 1 225 ? 0.796 24.737 -7.821 1.00 53.66 225 VAL A O 1
ATOM 1741 N N . ASP A 1 226 ? 1.392 25.758 -9.753 1.00 56.25 226 ASP A N 1
ATOM 1742 C CA . ASP A 1 226 ? 2.297 26.783 -9.229 1.00 56.25 226 ASP A CA 1
ATOM 1743 C C . ASP A 1 226 ? 3.539 26.238 -8.495 1.00 56.25 226 ASP A C 1
ATOM 1745 O O . ASP A 1 226 ? 3.651 26.246 -7.270 1.00 56.25 226 ASP A O 1
ATOM 1749 N N . GLY A 1 227 ? 4.538 25.818 -9.276 1.00 63.84 227 GLY A N 1
ATOM 1750 C CA . GLY A 1 227 ? 5.899 25.553 -8.807 1.00 63.84 227 GLY A CA 1
ATOM 1751 C C . GLY A 1 227 ? 6.932 25.824 -9.910 1.00 63.84 227 GLY A C 1
ATOM 1752 O O . GLY A 1 227 ? 6.570 25.842 -11.083 1.00 63.84 227 GLY A O 1
ATOM 1753 N N . PRO A 1 228 ? 8.221 26.030 -9.580 1.00 68.00 228 PRO A N 1
ATOM 1754 C CA . PRO A 1 228 ? 9.270 26.307 -10.571 1.00 68.00 228 PRO A CA 1
ATOM 1755 C C . PRO A 1 228 ? 9.713 25.064 -11.365 1.00 68.00 228 PRO A C 1
ATOM 1757 O O . PRO A 1 228 ? 10.704 25.127 -12.088 1.00 68.00 228 PRO A O 1
ATOM 1760 N N . PHE A 1 229 ? 9.047 23.923 -11.180 1.00 67.00 229 PHE A N 1
ATOM 1761 C CA . PHE A 1 229 ? 9.449 22.644 -11.748 1.00 67.00 229 PHE A CA 1
ATOM 1762 C C . PHE A 1 229 ? 8.450 22.200 -12.809 1.00 67.00 229 PHE A C 1
ATOM 1764 O O . PHE A 1 229 ? 7.276 21.983 -12.510 1.00 67.00 229 PHE A O 1
ATOM 1771 N N . ASP A 1 230 ? 8.945 22.016 -14.030 1.00 69.69 230 ASP A N 1
ATOM 1772 C CA . ASP A 1 230 ? 8.178 21.430 -15.119 1.00 69.69 230 ASP A CA 1
ATOM 1773 C C . ASP A 1 230 ? 8.228 19.903 -15.050 1.00 69.69 230 ASP A C 1
ATOM 1775 O O . ASP A 1 230 ? 9.274 19.292 -14.816 1.00 69.69 230 ASP A O 1
ATOM 1779 N N . TYR A 1 231 ? 7.081 19.274 -15.292 1.00 75.31 231 TYR A N 1
ATOM 1780 C CA . TYR A 1 231 ? 7.014 17.832 -15.474 1.00 75.31 231 TYR A CA 1
ATOM 1781 C C . TYR A 1 231 ? 7.626 17.439 -16.819 1.00 75.31 231 TYR A C 1
ATOM 1783 O O . TYR A 1 231 ? 7.247 17.974 -17.864 1.00 75.31 231 TYR A O 1
ATOM 1791 N N . ASN A 1 232 ? 8.528 16.458 -16.797 1.00 85.00 232 ASN A N 1
ATOM 1792 C CA . ASN A 1 232 ? 9.082 15.868 -18.004 1.00 85.00 232 ASN A CA 1
ATOM 1793 C C . ASN A 1 232 ? 9.206 14.350 -17.858 1.00 85.00 232 ASN A C 1
ATOM 1795 O O . ASN A 1 232 ? 9.753 13.840 -16.879 1.00 85.00 232 ASN A O 1
ATOM 1799 N N . ASN A 1 233 ? 8.740 13.635 -18.878 1.00 89.31 233 ASN A N 1
ATOM 1800 C CA . ASN A 1 233 ? 8.897 12.193 -18.991 1.00 89.31 233 ASN A CA 1
ATOM 1801 C C . ASN A 1 233 ? 10.366 11.774 -19.095 1.00 89.31 233 ASN A C 1
ATOM 1803 O O . ASN A 1 233 ? 10.722 10.673 -18.684 1.00 89.31 233 ASN A O 1
ATOM 1807 N N . HIS A 1 234 ? 11.226 12.648 -19.616 1.00 92.38 234 HIS A N 1
ATOM 1808 C CA . HIS A 1 234 ? 12.655 12.406 -19.753 1.00 92.38 234 HIS A CA 1
ATOM 1809 C C . HIS A 1 234 ? 13.418 13.273 -18.743 1.00 92.38 234 HIS A C 1
ATOM 1811 O O . HIS A 1 234 ? 13.562 14.480 -18.935 1.00 92.38 234 HIS A O 1
ATOM 1817 N N . THR A 1 235 ? 13.908 12.663 -17.660 1.00 90.62 235 THR A N 1
ATOM 1818 C CA . THR A 1 235 ? 14.622 13.363 -16.575 1.00 90.62 235 THR A CA 1
ATOM 1819 C C . THR A 1 235 ? 15.998 12.747 -16.323 1.00 90.62 235 THR A C 1
ATOM 1821 O O . THR A 1 235 ? 16.121 11.543 -16.112 1.00 90.62 235 THR A O 1
ATOM 1824 N N . HIS A 1 236 ? 17.047 13.576 -16.307 1.00 92.50 236 HIS A N 1
ATOM 1825 C CA . HIS A 1 236 ? 18.446 13.128 -16.204 1.00 92.50 236 HIS A CA 1
ATOM 1826 C C . HIS A 1 236 ? 18.804 12.090 -17.283 1.00 92.50 236 HIS A C 1
ATOM 1828 O O . HIS A 1 236 ? 19.236 10.978 -16.980 1.00 92.50 236 HIS A O 1
ATOM 1834 N N . VAL A 1 237 ? 18.570 12.443 -18.548 1.00 93.88 237 VAL A N 1
ATOM 1835 C CA . VAL A 1 237 ? 18.773 11.542 -19.688 1.00 93.88 237 VAL A CA 1
ATOM 1836 C C . VAL A 1 237 ? 19.813 12.114 -20.637 1.00 93.88 237 VAL A C 1
ATOM 1838 O O . VAL A 1 237 ? 19.810 13.315 -20.902 1.00 93.88 237 VAL A O 1
ATOM 1841 N N . CYS A 1 238 ? 20.676 11.248 -21.165 1.00 94.50 238 CYS A N 1
ATOM 1842 C CA . CYS A 1 238 ? 21.552 11.565 -22.288 1.00 94.50 238 CYS A CA 1
ATOM 1843 C C . CYS A 1 238 ? 21.129 10.735 -23.504 1.00 94.50 238 CYS A C 1
ATOM 1845 O O . CYS A 1 238 ? 21.157 9.506 -23.451 1.00 94.50 238 CYS A O 1
ATOM 1847 N N . PHE A 1 239 ? 20.737 11.400 -24.588 1.00 93.88 239 PHE A N 1
ATOM 1848 C CA . PHE A 1 239 ? 20.491 10.763 -25.879 1.00 93.88 239 PHE A CA 1
ATOM 1849 C C . PHE A 1 239 ? 21.720 11.001 -26.761 1.00 93.88 239 PHE A C 1
ATOM 1851 O O . PHE A 1 239 ? 22.008 12.147 -27.099 1.00 93.88 239 PHE A O 1
ATOM 1858 N N . HIS A 1 240 ? 22.468 9.949 -27.097 1.00 90.75 240 HIS A N 1
ATOM 1859 C CA . HIS A 1 240 ? 23.613 10.081 -28.000 1.00 90.75 240 HIS A CA 1
ATOM 1860 C C . HIS A 1 240 ? 23.156 10.007 -29.452 1.00 90.75 240 HIS A C 1
ATOM 1862 O O . HIS A 1 240 ? 22.602 9.003 -29.902 1.00 90.75 240 HIS A O 1
ATOM 1868 N N . GLU A 1 241 ? 23.416 11.088 -30.176 1.00 86.25 241 GLU A N 1
ATOM 1869 C CA . GLU A 1 241 ? 23.171 11.181 -31.606 1.00 86.25 241 GLU A CA 1
ATOM 1870 C C . GLU A 1 241 ? 24.176 10.343 -32.401 1.00 86.25 241 GLU A C 1
ATOM 1872 O O . GLU A 1 241 ? 25.304 10.085 -31.969 1.00 86.25 241 GLU A O 1
ATOM 1877 N N . ASP A 1 242 ? 23.767 9.913 -33.591 1.00 77.88 242 ASP A N 1
ATOM 1878 C CA . ASP A 1 242 ? 24.685 9.311 -34.548 1.00 77.88 242 ASP A CA 1
ATOM 1879 C C . ASP A 1 242 ? 25.635 10.343 -35.183 1.00 77.88 242 ASP A C 1
ATOM 1881 O O . ASP A 1 242 ? 25.528 11.552 -34.986 1.00 77.88 242 ASP A O 1
ATOM 1885 N N . ASN A 1 243 ? 26.568 9.868 -36.014 1.00 74.81 243 ASN A N 1
ATOM 1886 C CA . ASN A 1 243 ? 27.509 10.733 -36.740 1.00 74.81 243 ASN A CA 1
ATOM 1887 C C . ASN A 1 243 ? 26.823 11.729 -37.704 1.00 74.81 243 ASN A C 1
ATOM 1889 O O . ASN A 1 243 ? 27.502 12.578 -38.279 1.00 74.81 243 ASN A O 1
ATOM 1893 N N . GLN A 1 244 ? 25.513 11.599 -37.935 1.00 78.00 244 GLN A N 1
ATOM 1894 C CA . GLN A 1 244 ? 24.687 12.463 -38.781 1.00 78.00 244 GLN A CA 1
ATOM 1895 C C . GLN A 1 244 ? 23.765 13.374 -37.945 1.00 78.00 244 GLN A C 1
ATOM 1897 O O . GLN A 1 244 ? 22.959 14.104 -38.523 1.00 78.00 244 GLN A O 1
ATOM 1902 N N . GLY A 1 245 ? 23.893 13.365 -36.611 1.00 76.62 245 GLY A N 1
ATOM 1903 C CA . GLY A 1 245 ? 23.086 14.167 -35.690 1.00 76.62 245 GLY A CA 1
ATOM 1904 C C . GLY A 1 245 ? 21.681 13.610 -35.440 1.00 76.62 245 GLY A C 1
ATOM 1905 O O . GLY A 1 245 ? 20.804 14.339 -34.980 1.00 76.62 245 GLY A O 1
ATOM 1906 N N . LYS A 1 246 ? 21.407 12.344 -35.785 1.00 80.31 246 LYS A N 1
ATOM 1907 C CA . LYS A 1 246 ? 20.099 11.726 -35.547 1.00 80.31 246 LYS A CA 1
ATOM 1908 C C . LYS A 1 246 ? 20.052 11.103 -34.142 1.00 80.31 246 LYS A C 1
ATOM 1910 O O . LYS A 1 246 ? 20.864 10.219 -33.860 1.00 80.31 246 LYS A O 1
ATOM 1915 N N . PRO A 1 247 ? 19.105 11.504 -33.275 1.00 83.31 247 PRO A N 1
ATOM 1916 C CA . PRO A 1 247 ? 18.937 10.895 -31.960 1.00 83.31 247 PRO A CA 1
ATOM 1917 C C . PRO A 1 247 ? 18.274 9.504 -32.050 1.00 83.31 247 PRO A C 1
ATOM 1919 O O . PRO A 1 247 ? 17.647 9.181 -33.068 1.00 83.31 247 PRO A O 1
ATOM 1922 N N . PRO A 1 248 ? 18.372 8.682 -30.988 1.00 86.88 248 PRO A N 1
ATOM 1923 C CA . PRO A 1 248 ? 17.598 7.447 -30.858 1.00 86.88 248 PRO A CA 1
ATOM 1924 C C . PRO A 1 248 ? 16.084 7.706 -30.933 1.00 86.88 248 PRO A C 1
ATOM 1926 O O . PRO A 1 248 ? 15.601 8.764 -30.523 1.00 86.88 248 PRO A O 1
ATOM 1929 N N . ASP A 1 249 ? 15.331 6.728 -31.442 1.00 91.56 249 ASP A N 1
ATOM 1930 C CA . ASP A 1 249 ? 13.877 6.836 -31.607 1.00 91.56 249 ASP A CA 1
ATOM 1931 C C . ASP A 1 249 ? 13.166 6.459 -30.302 1.00 91.56 249 ASP A C 1
ATOM 1933 O O . ASP A 1 249 ? 12.951 5.283 -30.002 1.00 91.56 249 ASP A O 1
ATOM 1937 N N . VAL A 1 250 ? 12.849 7.463 -29.486 1.00 93.00 250 VAL A N 1
ATOM 1938 C CA . VAL A 1 250 ? 12.161 7.291 -28.201 1.00 93.00 250 VAL A CA 1
ATOM 1939 C C . VAL A 1 250 ? 10.857 8.076 -28.225 1.00 93.00 250 VAL A C 1
ATOM 1941 O O . VAL A 1 250 ? 10.858 9.302 -28.341 1.00 93.00 250 VAL A O 1
ATOM 1944 N N . ASP A 1 251 ? 9.733 7.370 -28.105 1.00 92.25 251 ASP A N 1
ATOM 1945 C CA . ASP A 1 251 ? 8.412 8.000 -28.117 1.00 92.25 251 ASP A CA 1
ATOM 1946 C C . ASP A 1 251 ? 8.206 8.900 -26.885 1.00 92.25 251 ASP A C 1
ATOM 1948 O O . ASP A 1 251 ? 8.546 8.514 -25.768 1.00 92.25 251 ASP A O 1
ATOM 1952 N N . LEU A 1 252 ? 7.587 10.071 -27.074 1.00 89.06 252 LEU A N 1
ATOM 1953 C CA . LEU A 1 252 ? 7.356 11.079 -26.025 1.00 89.06 252 LEU A CA 1
ATOM 1954 C C . LEU A 1 252 ? 6.495 10.589 -24.847 1.00 89.06 252 LEU A C 1
ATOM 1956 O O . LEU A 1 252 ? 6.524 11.194 -23.775 1.00 89.06 252 LEU A O 1
ATOM 1960 N N . SER A 1 253 ? 5.708 9.526 -25.034 1.00 91.56 253 SER A N 1
ATOM 1961 C CA . SER A 1 253 ? 4.927 8.888 -23.962 1.00 91.56 253 SER A CA 1
ATOM 1962 C C . SER A 1 253 ? 5.763 7.987 -23.044 1.00 91.56 253 SER A C 1
ATOM 1964 O O . SER A 1 253 ? 5.242 7.474 -22.055 1.00 91.56 253 SER A O 1
ATOM 1966 N N . THR A 1 254 ? 7.035 7.765 -23.370 1.00 94.56 254 THR A N 1
ATOM 1967 C CA . THR A 1 254 ? 7.961 6.927 -22.601 1.00 94.56 254 THR A CA 1
ATOM 1968 C C . THR A 1 254 ? 8.524 7.709 -21.430 1.00 94.56 254 THR A C 1
ATOM 1970 O O . THR A 1 254 ? 8.966 8.833 -21.612 1.00 94.56 254 THR A O 1
ATOM 1973 N N . VAL A 1 255 ? 8.595 7.107 -20.246 1.00 95.31 255 VAL A N 1
ATOM 1974 C CA . VAL A 1 255 ? 9.306 7.706 -19.110 1.00 95.31 255 VAL A CA 1
ATOM 1975 C C . VAL A 1 255 ? 10.736 7.182 -19.078 1.00 95.31 255 VAL A C 1
ATOM 1977 O O . VAL A 1 255 ? 10.961 5.977 -18.975 1.00 95.31 255 VAL A O 1
ATOM 1980 N N . VAL A 1 256 ? 11.711 8.084 -19.154 1.00 95.94 256 VAL A N 1
ATOM 1981 C CA . VAL A 1 256 ? 13.140 7.765 -19.127 1.00 95.94 256 VAL A CA 1
ATOM 1982 C C . VAL A 1 256 ? 13.800 8.552 -18.002 1.00 95.94 256 VAL A C 1
ATOM 1984 O O . VAL A 1 256 ? 13.750 9.781 -17.976 1.00 95.94 256 VAL A O 1
ATOM 1987 N N . VAL A 1 257 ? 14.416 7.846 -17.055 1.00 95.31 257 VAL A N 1
ATOM 1988 C CA . VAL A 1 257 ? 14.997 8.448 -15.849 1.00 95.31 257 VAL A CA 1
ATOM 1989 C C . VAL A 1 257 ? 16.424 7.966 -15.639 1.00 95.31 257 VAL A C 1
ATOM 1991 O O . VAL A 1 257 ? 16.681 6.763 -15.667 1.00 95.31 257 VAL A O 1
ATOM 1994 N N . ASN A 1 258 ? 17.355 8.888 -15.380 1.00 95.69 258 ASN A N 1
ATOM 1995 C CA . ASN A 1 258 ? 18.744 8.566 -15.024 1.00 95.69 258 ASN A CA 1
ATOM 1996 C C . ASN A 1 258 ? 19.367 7.530 -15.979 1.00 95.69 258 ASN A C 1
ATOM 1998 O O . ASN A 1 258 ? 19.790 6.456 -15.549 1.00 95.69 258 ASN A O 1
ATOM 2002 N N . SER A 1 259 ? 19.292 7.790 -17.284 1.00 96.81 259 SER A N 1
ATOM 2003 C CA . SER A 1 259 ? 19.655 6.803 -18.306 1.00 96.81 259 SER A CA 1
ATOM 2004 C C . SER A 1 259 ? 20.412 7.423 -19.478 1.00 96.81 259 SER A C 1
ATOM 2006 O O . SER A 1 259 ? 20.256 8.602 -19.787 1.00 96.81 259 SER A O 1
ATOM 2008 N N . ILE A 1 260 ? 21.218 6.606 -20.150 1.00 96.00 260 ILE A N 1
ATOM 2009 C CA . ILE A 1 260 ? 21.937 6.950 -21.378 1.00 96.00 260 ILE A CA 1
ATOM 2010 C C . ILE A 1 260 ? 21.405 6.054 -22.495 1.00 96.00 260 ILE A C 1
ATOM 2012 O O . ILE A 1 260 ? 21.444 4.826 -22.386 1.00 96.00 260 ILE A O 1
ATOM 2016 N N . ILE A 1 261 ? 20.888 6.654 -23.560 1.00 95.94 261 ILE A N 1
ATOM 2017 C CA . ILE A 1 261 ? 20.345 5.929 -24.708 1.00 95.94 261 ILE A CA 1
ATOM 2018 C C . ILE A 1 261 ? 21.235 6.216 -25.916 1.00 95.94 261 ILE A C 1
ATOM 2020 O O . ILE A 1 261 ? 21.289 7.348 -26.399 1.00 95.94 261 ILE A O 1
ATOM 2024 N N . GLU A 1 262 ? 21.945 5.190 -26.385 1.00 92.19 262 GLU A N 1
ATOM 2025 C CA . GLU A 1 262 ? 22.791 5.275 -27.576 1.00 92.19 262 GLU A CA 1
ATOM 2026 C C . GLU A 1 262 ? 21.962 5.175 -28.862 1.00 92.19 262 GLU A C 1
ATOM 2028 O O . GLU A 1 262 ? 20.872 4.591 -28.890 1.00 92.19 262 GLU A O 1
ATOM 2033 N N . ASN A 1 263 ? 22.517 5.683 -29.961 1.00 88.50 263 ASN A N 1
ATOM 2034 C CA . ASN A 1 263 ? 21.916 5.534 -31.279 1.00 88.50 263 ASN A CA 1
ATOM 2035 C C . ASN A 1 263 ? 21.648 4.056 -31.652 1.00 88.50 263 ASN A C 1
ATOM 2037 O O . ASN A 1 263 ? 22.396 3.135 -31.309 1.00 88.50 263 ASN A O 1
ATOM 2041 N N . GLY A 1 264 ? 20.572 3.842 -32.412 1.00 87.25 264 GLY A N 1
ATOM 2042 C CA . GLY A 1 264 ? 20.086 2.527 -32.831 1.00 87.25 264 GLY A CA 1
ATOM 2043 C C . GLY A 1 264 ? 19.171 1.855 -31.806 1.00 87.25 264 GLY A C 1
ATOM 2044 O O . GLY A 1 264 ? 18.579 0.822 -32.108 1.00 87.25 264 GLY A O 1
ATOM 2045 N N . ILE A 1 265 ? 19.028 2.415 -30.605 1.00 93.38 265 ILE A N 1
ATOM 2046 C CA . ILE A 1 265 ? 17.977 1.996 -29.681 1.00 93.38 265 ILE A CA 1
ATOM 2047 C C . ILE A 1 265 ? 16.666 2.671 -30.083 1.00 93.38 265 ILE A C 1
ATOM 2049 O O . ILE A 1 265 ? 16.595 3.897 -30.149 1.00 93.38 265 ILE A O 1
ATOM 2053 N N . ASN A 1 266 ? 15.634 1.861 -30.311 1.00 94.62 266 ASN A N 1
ATOM 2054 C CA . ASN A 1 266 ? 14.279 2.337 -30.571 1.00 94.62 266 ASN A CA 1
ATOM 2055 C C . ASN A 1 266 ? 13.371 1.869 -29.431 1.00 94.62 266 ASN A C 1
ATOM 2057 O O . ASN A 1 266 ? 13.348 0.675 -29.133 1.00 94.62 266 ASN A O 1
ATOM 2061 N N . ILE A 1 267 ? 12.642 2.776 -28.783 1.00 95.81 267 ILE A N 1
ATOM 2062 C CA . ILE A 1 267 ? 11.810 2.475 -27.612 1.00 95.81 267 ILE A CA 1
ATOM 2063 C C . ILE A 1 267 ? 10.345 2.743 -27.934 1.00 95.81 267 ILE A C 1
ATOM 2065 O O . ILE A 1 267 ? 9.941 3.870 -28.219 1.00 95.81 267 ILE A O 1
ATOM 2069 N N . GLY A 1 268 ? 9.539 1.685 -27.863 1.00 94.94 268 GLY A N 1
ATOM 2070 C CA . GLY A 1 268 ? 8.102 1.757 -28.066 1.00 94.94 268 GLY A CA 1
ATOM 2071 C C . GLY A 1 268 ? 7.383 2.538 -26.966 1.00 94.94 268 GLY A C 1
ATOM 2072 O O . GLY A 1 268 ? 7.824 2.595 -25.820 1.00 94.94 268 GLY A O 1
ATOM 2073 N N . LYS A 1 269 ? 6.218 3.076 -27.335 1.00 95.75 269 LYS A N 1
ATOM 2074 C CA . LYS A 1 269 ? 5.327 3.906 -26.504 1.00 95.75 269 LYS A CA 1
ATOM 2075 C C . LYS A 1 269 ? 5.079 3.353 -25.102 1.00 95.75 269 LYS A C 1
ATOM 2077 O O . LYS A 1 269 ? 5.112 2.138 -24.903 1.00 95.75 269 LYS A O 1
ATOM 2082 N N . GLU A 1 270 ? 4.750 4.245 -24.170 1.00 94.56 270 GLU A N 1
ATOM 2083 C CA . GLU A 1 270 ? 4.328 3.906 -22.801 1.00 94.56 270 GLU A CA 1
ATOM 2084 C C . GLU A 1 270 ? 5.306 2.971 -22.060 1.00 94.56 270 GLU A C 1
ATOM 2086 O O . GLU A 1 270 ? 4.912 2.211 -21.173 1.00 94.56 270 GLU A O 1
ATOM 2091 N N . SER A 1 271 ? 6.587 2.989 -22.435 1.00 96.06 271 SER A N 1
ATOM 2092 C CA . SER A 1 271 ? 7.630 2.224 -21.751 1.00 96.06 271 SER A CA 1
ATOM 2093 C C . SER A 1 271 ? 8.233 3.037 -20.603 1.00 96.06 271 SER A C 1
ATOM 2095 O O . SER A 1 271 ? 8.113 4.262 -20.551 1.00 96.06 271 SER A O 1
ATOM 2097 N N . VAL A 1 272 ? 8.891 2.354 -19.670 1.00 96.44 272 VAL A N 1
ATOM 2098 C CA . VAL A 1 272 ? 9.622 2.967 -18.558 1.00 96.44 272 VAL A CA 1
ATOM 2099 C C . VAL A 1 272 ? 11.050 2.450 -18.564 1.00 96.44 272 VAL A C 1
ATOM 2101 O O . VAL A 1 272 ? 11.275 1.245 -18.465 1.00 96.44 272 VAL A O 1
ATOM 2104 N N . VAL A 1 273 ? 12.015 3.359 -18.660 1.00 96.31 273 VAL A N 1
ATOM 2105 C CA . VAL A 1 273 ? 13.446 3.048 -18.631 1.00 96.31 273 VAL A CA 1
ATOM 2106 C C . VAL A 1 273 ? 14.100 3.822 -17.497 1.00 96.31 273 VAL A C 1
ATOM 2108 O O . VAL A 1 273 ? 14.026 5.048 -17.457 1.00 96.31 273 VAL A O 1
ATOM 2111 N N . SER A 1 274 ? 14.739 3.124 -16.562 1.00 95.50 274 SER A N 1
ATOM 2112 C CA . SER A 1 274 ? 15.384 3.760 -15.413 1.00 95.50 274 SER A CA 1
ATOM 2113 C C . SER A 1 274 ? 16.769 3.192 -15.130 1.00 95.50 274 SER A C 1
ATOM 2115 O O . SER A 1 274 ? 16.974 1.986 -15.185 1.00 95.50 274 SER A O 1
ATOM 2117 N N . HIS A 1 275 ? 17.742 4.041 -14.800 1.00 94.75 275 HIS A N 1
ATOM 2118 C CA . HIS A 1 275 ? 19.084 3.584 -14.407 1.00 94.75 275 HIS A CA 1
ATOM 2119 C C . HIS A 1 275 ? 19.773 2.700 -15.464 1.00 94.75 275 HIS A C 1
ATOM 2121 O O . HIS A 1 275 ? 20.445 1.732 -15.116 1.00 94.75 275 HIS A O 1
ATOM 2127 N N . CYS A 1 276 ? 19.569 2.986 -16.752 1.00 93.94 276 CYS A N 1
ATOM 2128 C CA . CYS A 1 276 ? 20.069 2.161 -17.852 1.00 93.94 276 CYS A CA 1
ATOM 2129 C C . CYS A 1 276 ? 21.126 2.885 -18.696 1.00 93.94 276 CYS A C 1
ATOM 2131 O O . CYS A 1 276 ? 21.077 4.099 -18.868 1.00 93.94 276 CYS A O 1
ATOM 2133 N N . GLN A 1 277 ? 22.021 2.124 -19.320 1.00 94.00 277 GLN A N 1
ATOM 2134 C CA . GLN A 1 277 ? 22.817 2.550 -20.467 1.00 94.00 277 GLN A CA 1
ATOM 2135 C C . GLN A 1 277 ? 22.604 1.547 -21.607 1.00 94.00 277 GLN A C 1
ATOM 2137 O O . GLN A 1 277 ? 23.138 0.436 -21.579 1.00 94.00 277 GLN A O 1
ATOM 2142 N N . LEU A 1 278 ? 21.785 1.928 -22.589 1.00 92.94 278 LEU A N 1
ATOM 2143 C CA . LEU A 1 278 ? 21.325 1.040 -23.660 1.00 92.94 278 LEU A CA 1
ATOM 2144 C C . LEU A 1 278 ? 22.137 1.256 -24.942 1.00 92.94 278 LEU A C 1
ATOM 2146 O O . LEU A 1 278 ? 22.258 2.386 -25.402 1.00 92.94 278 LEU A O 1
ATOM 2150 N N . GLN A 1 279 ? 22.636 0.167 -25.541 1.00 90.25 279 GLN A N 1
ATOM 2151 C CA . GLN A 1 279 ? 23.371 0.161 -26.816 1.00 90.25 279 GLN A CA 1
ATOM 2152 C C . GLN A 1 279 ? 23.092 -1.114 -27.630 1.00 90.25 279 GLN A C 1
ATOM 2154 O O . GLN A 1 279 ? 22.629 -2.109 -27.073 1.00 90.25 279 GLN A O 1
ATOM 2159 N N . GLY A 1 280 ? 23.454 -1.122 -28.920 1.00 84.81 280 GLY A N 1
ATOM 2160 C CA . GLY A 1 280 ? 23.526 -2.361 -29.716 1.00 84.81 280 GLY A CA 1
ATOM 2161 C C . GLY A 1 280 ? 22.497 -2.521 -30.840 1.00 84.81 280 GLY A C 1
ATOM 2162 O O . GLY A 1 280 ? 22.340 -3.631 -31.339 1.00 84.81 280 GLY A O 1
ATOM 2163 N N . ASN A 1 281 ? 21.839 -1.440 -31.275 1.00 89.25 281 ASN A N 1
ATOM 2164 C CA . ASN A 1 281 ? 20.825 -1.453 -32.340 1.00 89.25 281 ASN A CA 1
ATOM 2165 C C . ASN A 1 281 ? 19.645 -2.397 -32.031 1.00 89.25 281 ASN A C 1
ATOM 2167 O O . ASN A 1 281 ? 19.504 -3.452 -32.649 1.00 89.25 281 ASN A O 1
ATOM 2171 N N . ILE A 1 282 ? 18.841 -2.060 -31.022 1.00 90.56 282 ILE A N 1
ATOM 2172 C CA . ILE A 1 282 ? 17.784 -2.925 -30.477 1.00 90.56 282 ILE A CA 1
ATOM 2173 C C . ILE A 1 282 ? 16.453 -2.180 -30.501 1.00 90.56 282 ILE A C 1
ATOM 2175 O O . ILE A 1 282 ? 16.368 -1.020 -30.101 1.00 90.56 282 ILE A O 1
ATOM 2179 N N . ASN A 1 283 ? 15.402 -2.879 -30.926 1.00 92.06 283 ASN A N 1
ATOM 2180 C CA . ASN A 1 283 ? 14.033 -2.382 -30.904 1.00 92.06 283 ASN A CA 1
ATOM 2181 C C . ASN A 1 283 ? 13.323 -2.901 -29.654 1.00 92.06 283 ASN A C 1
ATOM 2183 O O . ASN A 1 283 ? 13.110 -4.102 -29.515 1.00 92.06 283 ASN A O 1
ATOM 2187 N N . ILE A 1 284 ? 12.942 -2.010 -28.752 1.00 93.00 284 ILE A N 1
ATOM 2188 C CA . ILE A 1 284 ? 12.198 -2.312 -27.533 1.00 93.00 284 ILE A CA 1
ATOM 2189 C C . ILE A 1 284 ? 10.711 -2.092 -27.814 1.00 93.00 284 ILE A C 1
ATOM 2191 O O . ILE A 1 284 ? 10.309 -1.012 -28.244 1.00 93.00 284 ILE A O 1
ATOM 2195 N N . GLY A 1 285 ? 9.888 -3.117 -27.592 1.00 89.69 285 GLY A N 1
ATOM 2196 C CA . GLY A 1 285 ? 8.444 -3.038 -27.800 1.00 89.69 285 GLY A CA 1
ATOM 2197 C C . GLY A 1 285 ? 7.739 -2.039 -26.874 1.00 89.69 285 GLY A C 1
ATOM 2198 O O . GLY A 1 285 ? 8.283 -1.581 -25.875 1.00 89.69 285 GLY A O 1
ATOM 2199 N N . THR A 1 286 ? 6.487 -1.720 -27.196 1.00 93.88 286 THR A N 1
ATOM 2200 C CA . THR A 1 286 ? 5.601 -0.880 -26.371 1.00 93.88 286 THR A CA 1
ATOM 2201 C C . THR A 1 286 ? 5.394 -1.465 -24.974 1.00 93.88 286 THR A C 1
ATOM 2203 O O . THR A 1 286 ? 5.304 -2.685 -24.815 1.00 93.88 286 THR A O 1
ATOM 2206 N N . GLY A 1 287 ? 5.268 -0.598 -23.970 1.00 92.88 287 GLY A N 1
ATOM 2207 C CA . GLY A 1 287 ? 4.911 -0.993 -22.611 1.00 92.88 287 GLY A CA 1
ATOM 2208 C C . GLY A 1 287 ? 6.020 -1.722 -21.847 1.00 92.88 287 GLY A C 1
ATOM 2209 O O . GLY A 1 287 ? 5.734 -2.406 -20.864 1.00 92.88 287 GLY A O 1
ATOM 2210 N N . CYS A 1 288 ? 7.278 -1.640 -22.267 1.00 92.31 288 CYS A N 1
ATOM 2211 C CA . CYS A 1 288 ? 8.347 -2.345 -21.563 1.00 92.31 288 CYS A CA 1
ATOM 2212 C C . CYS A 1 288 ? 8.786 -1.602 -20.293 1.00 92.31 288 CYS A C 1
ATOM 2214 O O . CYS A 1 288 ? 8.682 -0.382 -20.203 1.00 92.31 288 CYS A O 1
ATOM 2216 N N . VAL A 1 289 ? 9.308 -2.341 -19.317 1.00 93.94 289 VAL A N 1
ATOM 2217 C CA . VAL A 1 289 ? 9.977 -1.806 -18.126 1.00 93.94 289 VAL A CA 1
ATOM 2218 C C . VAL A 1 289 ? 11.416 -2.290 -18.143 1.00 93.94 289 VAL A C 1
ATOM 2220 O O . VAL A 1 289 ? 11.656 -3.493 -18.089 1.00 93.94 289 VAL A O 1
ATOM 2223 N N . LEU A 1 290 ? 12.369 -1.369 -18.237 1.00 93.31 290 LEU A N 1
ATOM 2224 C CA . LEU A 1 290 ? 13.795 -1.667 -18.190 1.00 93.31 290 LEU A CA 1
ATOM 2225 C C . LEU A 1 290 ? 14.404 -0.926 -17.006 1.00 93.31 290 LEU A C 1
ATOM 2227 O O . LEU A 1 290 ? 14.250 0.290 -16.897 1.00 93.31 290 LEU A O 1
ATOM 2231 N N . THR A 1 291 ? 15.112 -1.641 -16.135 1.00 92.69 291 THR A N 1
ATOM 2232 C CA . THR A 1 291 ? 15.883 -0.999 -15.070 1.00 92.69 291 THR A CA 1
ATOM 2233 C C . THR A 1 291 ? 17.268 -1.598 -14.915 1.00 92.69 291 THR A C 1
ATOM 2235 O O . THR A 1 291 ? 17.419 -2.812 -15.027 1.00 92.69 291 THR A O 1
ATOM 2238 N N . GLY A 1 292 ? 18.277 -0.763 -14.662 1.00 90.50 292 GLY A N 1
ATOM 2239 C CA . GLY A 1 292 ? 19.626 -1.224 -14.315 1.00 90.50 292 GLY A CA 1
ATOM 2240 C C . GLY A 1 292 ? 20.385 -1.953 -15.431 1.00 90.50 292 GLY A C 1
ATOM 2241 O O . GLY A 1 292 ? 21.308 -2.712 -15.144 1.00 90.50 292 GLY A O 1
ATOM 2242 N N . ILE A 1 293 ? 19.996 -1.766 -16.695 1.00 89.81 293 ILE A N 1
ATOM 2243 C CA . ILE A 1 293 ? 20.618 -2.442 -17.843 1.00 89.81 293 ILE A CA 1
ATOM 2244 C C . ILE A 1 293 ? 21.892 -1.711 -18.254 1.00 89.81 293 ILE A C 1
ATOM 2246 O O . ILE A 1 293 ? 21.882 -0.493 -18.414 1.00 89.81 293 ILE A O 1
ATOM 2250 N N . THR A 1 294 ? 22.980 -2.445 -18.466 1.00 88.19 294 THR A N 1
ATOM 2251 C CA . THR A 1 294 ? 24.286 -1.882 -18.833 1.00 88.19 294 THR A CA 1
ATOM 2252 C C . THR A 1 294 ? 24.670 -2.171 -20.295 1.00 88.19 294 THR A C 1
ATOM 2254 O O . THR A 1 294 ? 24.045 -2.979 -20.980 1.00 88.19 294 THR A O 1
ATOM 2257 N N . PRO A 1 295 ? 25.753 -1.580 -20.823 1.00 85.38 295 PRO A N 1
ATOM 2258 C CA . PRO A 1 295 ? 26.185 -1.840 -22.196 1.00 85.38 295 PRO A CA 1
ATOM 2259 C C . PRO A 1 295 ? 26.602 -3.296 -22.444 1.00 85.38 295 PRO A C 1
ATOM 2261 O O . PRO A 1 295 ? 26.449 -3.827 -23.547 1.00 85.38 295 PRO A O 1
ATOM 2264 N N . HIS A 1 296 ? 27.166 -3.944 -21.420 1.00 82.19 296 HIS A N 1
ATOM 2265 C CA . HIS A 1 296 ? 27.597 -5.342 -21.482 1.00 82.19 296 HIS A CA 1
ATOM 2266 C C . HIS A 1 296 ? 26.425 -6.300 -21.608 1.00 82.19 296 HIS A C 1
ATOM 2268 O O . HIS A 1 296 ? 26.561 -7.365 -22.210 1.00 82.19 296 HIS A O 1
ATOM 2274 N N . ASP A 1 297 ? 25.290 -5.887 -21.068 1.00 79.06 297 ASP A N 1
ATOM 2275 C CA . ASP A 1 297 ? 24.115 -6.709 -20.932 1.00 79.06 297 ASP A CA 1
ATOM 2276 C C . ASP A 1 297 ? 23.492 -7.024 -22.305 1.00 79.06 297 ASP A C 1
ATOM 2278 O O . ASP A 1 297 ? 23.154 -8.167 -22.611 1.00 79.06 297 ASP A O 1
ATOM 2282 N N . PHE A 1 298 ? 23.462 -6.041 -23.202 1.00 81.19 298 PHE A N 1
ATOM 2283 C CA . PHE A 1 298 ? 22.965 -6.202 -24.572 1.00 81.19 298 PHE A CA 1
ATOM 2284 C C . PHE A 1 298 ? 24.019 -6.664 -25.585 1.00 81.19 298 PHE A C 1
ATOM 2286 O O . PHE A 1 298 ? 23.699 -6.886 -26.751 1.00 81.19 298 PHE A O 1
ATOM 2293 N N . LYS A 1 299 ? 25.271 -6.879 -25.165 1.00 78.38 299 LYS A N 1
ATOM 2294 C CA . LYS A 1 299 ? 26.384 -7.195 -26.078 1.00 78.38 299 LYS A CA 1
ATOM 2295 C C . LYS A 1 299 ? 26.205 -8.511 -26.850 1.00 78.38 299 LYS A C 1
ATOM 2297 O O . LYS A 1 299 ? 26.752 -8.651 -27.940 1.00 78.38 299 LYS A O 1
ATOM 2302 N N . SER A 1 300 ? 25.501 -9.486 -26.277 1.00 74.19 300 SER A N 1
ATOM 2303 C CA . SER A 1 300 ? 25.253 -10.792 -26.904 1.00 74.19 300 SER A CA 1
ATOM 2304 C C . SER A 1 300 ? 24.054 -10.799 -27.854 1.00 74.19 300 SER A C 1
ATOM 2306 O O . SER A 1 300 ? 23.875 -11.773 -28.586 1.00 74.19 300 SER A O 1
ATOM 2308 N N . LEU A 1 301 ? 23.233 -9.745 -27.851 1.00 77.38 301 LEU A N 1
ATOM 2309 C CA . LEU A 1 301 ? 22.072 -9.643 -28.725 1.00 77.38 301 LEU A CA 1
ATOM 2310 C C . LEU A 1 301 ? 22.511 -9.283 -30.146 1.00 77.38 301 LEU A C 1
ATOM 2312 O O . LEU A 1 301 ? 23.409 -8.467 -30.358 1.00 77.38 301 LEU A O 1
ATOM 2316 N N . CYS A 1 302 ? 21.868 -9.894 -31.141 1.00 81.00 302 CYS A N 1
ATOM 2317 C CA . CYS A 1 302 ? 22.135 -9.568 -32.535 1.00 81.00 302 CYS A CA 1
ATOM 2318 C C . CYS A 1 302 ? 21.616 -8.153 -32.853 1.00 81.00 302 CYS A C 1
ATOM 2320 O O . CYS A 1 302 ? 20.493 -7.823 -32.458 1.00 81.00 302 CYS A O 1
ATOM 2322 N N . PRO A 1 303 ? 22.361 -7.329 -33.609 1.00 85.69 303 PRO A N 1
ATOM 2323 C CA . PRO A 1 303 ? 21.842 -6.058 -34.106 1.00 85.69 303 PRO A CA 1
ATOM 2324 C C . PRO A 1 303 ? 20.524 -6.253 -34.866 1.00 85.69 303 PRO A C 1
ATOM 2326 O O . PRO A 1 303 ? 20.389 -7.181 -35.663 1.00 85.69 303 PRO A O 1
ATOM 2329 N N . GLY A 1 304 ? 19.550 -5.384 -34.613 1.00 83.31 304 GLY A N 1
ATOM 2330 C CA . GLY A 1 304 ? 18.187 -5.487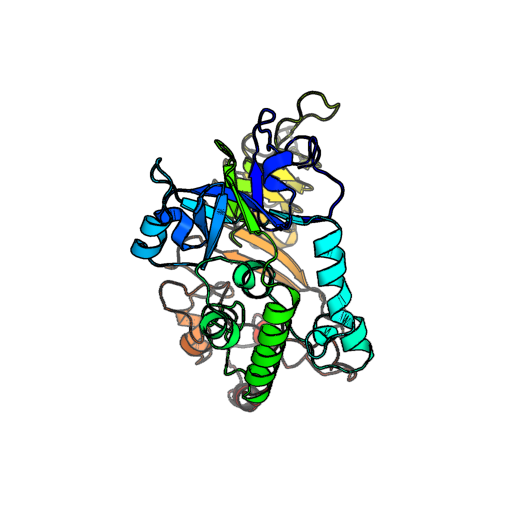 -35.134 1.00 83.31 304 GLY A CA 1
ATOM 2331 C C . GLY A 1 304 ? 17.250 -6.362 -34.296 1.00 83.31 304 GLY A C 1
ATOM 2332 O O . GLY A 1 304 ? 16.090 -6.519 -34.676 1.00 83.31 304 GLY A O 1
ATOM 2333 N N . THR A 1 305 ? 17.709 -6.916 -33.164 1.00 85.81 305 THR A N 1
ATOM 2334 C CA . THR A 1 305 ? 16.848 -7.682 -32.246 1.00 85.81 305 THR A CA 1
ATOM 2335 C C . THR A 1 305 ? 15.634 -6.854 -31.833 1.00 85.81 305 THR A C 1
ATOM 2337 O O . THR A 1 305 ? 15.755 -5.679 -31.484 1.00 85.81 305 THR A O 1
ATOM 2340 N N . VAL A 1 306 ? 14.460 -7.487 -31.857 1.00 86.88 306 VAL A N 1
ATOM 2341 C CA . VAL A 1 306 ? 13.199 -6.896 -31.407 1.00 86.88 306 VAL A CA 1
ATOM 2342 C C . VAL A 1 306 ? 12.786 -7.560 -30.100 1.00 86.88 306 VAL A C 1
ATOM 2344 O O . VAL A 1 306 ? 12.476 -8.750 -30.072 1.00 86.88 306 VAL A O 1
ATOM 2347 N N . LEU A 1 307 ? 12.780 -6.789 -29.018 1.00 86.00 307 LEU A N 1
ATOM 2348 C CA . LEU A 1 307 ? 12.197 -7.193 -27.748 1.00 86.00 307 LEU A CA 1
ATOM 2349 C C . LEU A 1 307 ? 10.677 -7.033 -27.840 1.00 86.00 307 LEU A C 1
ATOM 2351 O O . LEU A 1 307 ? 10.170 -6.017 -28.317 1.00 86.00 307 LEU A O 1
ATOM 2355 N N . ALA A 1 308 ? 9.950 -8.060 -27.406 1.00 84.12 308 ALA A N 1
ATOM 2356 C CA . ALA A 1 308 ? 8.494 -8.064 -27.424 1.00 84.12 308 ALA A CA 1
ATOM 2357 C C . ALA A 1 308 ? 7.902 -6.931 -26.566 1.00 84.12 308 ALA A C 1
ATOM 2359 O O . ALA A 1 308 ? 8.570 -6.353 -25.713 1.00 84.12 308 ALA A O 1
ATOM 2360 N N . LYS A 1 309 ? 6.623 -6.626 -26.793 1.00 86.88 309 LYS A N 1
ATOM 2361 C CA . LYS A 1 309 ? 5.858 -5.699 -25.952 1.00 86.88 309 LYS A CA 1
ATOM 2362 C C . LYS A 1 309 ? 5.675 -6.235 -24.527 1.00 86.88 309 LYS A C 1
ATOM 2364 O O . LYS A 1 309 ? 5.719 -7.448 -24.318 1.00 86.88 309 LYS A O 1
ATOM 2369 N N . ASP A 1 310 ? 5.400 -5.331 -23.590 1.00 84.44 310 ASP A N 1
ATOM 2370 C CA . ASP A 1 310 ? 5.058 -5.641 -22.193 1.00 84.44 310 ASP A CA 1
ATOM 2371 C C . ASP A 1 310 ? 6.110 -6.511 -21.472 1.00 84.44 310 ASP A C 1
ATOM 2373 O O . ASP A 1 310 ? 5.785 -7.334 -20.611 1.00 84.44 310 ASP A O 1
ATOM 2377 N N . LEU A 1 311 ? 7.388 -6.347 -21.831 1.00 84.56 311 LEU A N 1
ATOM 2378 C CA . LEU A 1 311 ? 8.496 -7.034 -21.173 1.00 84.56 311 LEU A CA 1
ATOM 2379 C C . LEU A 1 311 ? 8.996 -6.246 -19.969 1.00 84.56 311 LEU A C 1
ATOM 2381 O O . LEU A 1 311 ? 9.199 -5.037 -20.044 1.00 84.56 311 LEU A O 1
ATOM 2385 N N . CYS A 1 312 ? 9.272 -6.955 -18.879 1.00 85.81 312 CYS A N 1
ATOM 2386 C CA . CYS A 1 312 ? 10.006 -6.410 -17.746 1.00 85.81 312 CYS A CA 1
ATOM 2387 C C . CYS A 1 312 ? 11.412 -7.008 -17.719 1.00 85.81 312 CYS A C 1
ATOM 2389 O O . CYS A 1 312 ? 11.554 -8.233 -17.659 1.00 85.81 312 CYS A O 1
ATOM 2391 N N . ILE A 1 313 ? 12.429 -6.150 -17.776 1.00 84.50 313 ILE A N 1
ATOM 2392 C CA . ILE A 1 313 ? 13.842 -6.513 -17.728 1.00 84.50 313 ILE A CA 1
ATOM 2393 C C . ILE A 1 313 ? 14.493 -5.733 -16.595 1.00 84.50 313 ILE A C 1
ATOM 2395 O O . ILE A 1 313 ? 14.589 -4.507 -16.638 1.00 84.50 313 ILE A O 1
ATOM 2399 N N . LEU A 1 314 ? 14.954 -6.460 -15.584 1.00 83.88 314 LEU A N 1
ATOM 2400 C CA . LEU A 1 314 ? 15.633 -5.874 -14.439 1.00 83.88 314 LEU A CA 1
ATOM 2401 C C . LEU A 1 314 ? 17.072 -6.390 -14.382 1.00 83.88 314 LEU A C 1
ATOM 2403 O O . LEU A 1 314 ? 17.288 -7.603 -14.293 1.00 83.88 314 LEU A O 1
ATOM 2407 N N . GLY A 1 315 ? 18.028 -5.468 -14.455 1.00 80.19 315 GLY A N 1
ATOM 2408 C CA . GLY A 1 315 ? 19.452 -5.702 -14.274 1.00 80.19 315 GLY A CA 1
ATOM 2409 C C . GLY A 1 315 ? 19.877 -5.262 -12.879 1.00 80.19 315 GLY A C 1
ATOM 2410 O O . GLY A 1 315 ? 19.818 -4.081 -12.544 1.00 80.19 315 GLY A O 1
ATOM 2411 N N . TYR A 1 316 ? 20.316 -6.210 -12.053 1.00 73.19 316 TYR A N 1
ATOM 2412 C CA . TYR A 1 316 ? 20.857 -5.899 -10.730 1.00 73.19 316 TYR A CA 1
ATOM 2413 C C . TYR A 1 316 ? 22.237 -6.501 -10.552 1.00 73.19 316 TYR A C 1
ATOM 2415 O O . TYR A 1 316 ? 22.468 -7.685 -10.796 1.00 73.19 316 TYR A O 1
ATOM 2423 N N . THR A 1 317 ? 23.149 -5.677 -10.057 1.00 67.06 317 THR A N 1
ATOM 2424 C CA . THR A 1 317 ? 24.489 -6.096 -9.663 1.00 67.06 317 THR A CA 1
ATOM 2425 C C . THR A 1 317 ? 24.428 -6.586 -8.219 1.00 67.06 317 THR A C 1
ATOM 2427 O O . THR A 1 317 ? 24.337 -5.775 -7.300 1.00 67.06 317 THR A O 1
ATOM 2430 N N . VAL A 1 318 ? 24.473 -7.901 -7.999 1.00 62.53 318 VAL A N 1
ATOM 2431 C CA . VAL A 1 318 ? 24.508 -8.458 -6.637 1.00 62.53 318 VAL A CA 1
ATOM 2432 C C . VAL A 1 318 ? 25.962 -8.674 -6.227 1.00 62.53 318 VAL A C 1
ATOM 2434 O O . VAL A 1 318 ? 26.697 -9.412 -6.886 1.00 62.53 318 VAL A O 1
ATOM 2437 N N . SER A 1 319 ? 26.379 -8.020 -5.141 1.00 60.41 319 SER A N 1
ATOM 2438 C CA . SER A 1 319 ? 27.673 -8.247 -4.491 1.00 60.41 319 SER A CA 1
ATOM 2439 C C . SER A 1 319 ? 27.453 -9.062 -3.226 1.00 60.41 319 SER A C 1
ATOM 2441 O O . SER A 1 319 ? 26.779 -8.608 -2.307 1.00 60.41 319 SER A O 1
ATOM 2443 N N . LEU A 1 320 ? 28.024 -10.262 -3.177 1.00 58.12 320 LEU A N 1
ATOM 2444 C CA . LEU A 1 320 ? 27.916 -11.148 -2.023 1.00 58.12 320 LEU A CA 1
ATOM 2445 C C . LEU A 1 320 ? 29.141 -10.963 -1.110 1.00 58.12 320 LEU A C 1
ATOM 2447 O O . LEU A 1 320 ? 30.271 -11.046 -1.608 1.00 58.12 320 LEU A O 1
ATOM 2451 N N . PRO A 1 321 ? 28.955 -10.712 0.200 1.00 50.69 321 PRO A N 1
ATOM 2452 C CA . PRO A 1 321 ? 30.055 -10.677 1.165 1.00 50.69 321 PRO A CA 1
ATOM 2453 C C . PRO A 1 321 ? 30.874 -11.980 1.115 1.00 50.69 321 PRO A C 1
ATOM 2455 O O . PRO A 1 321 ? 30.318 -13.054 0.922 1.00 50.69 321 PRO A O 1
ATOM 2458 N N . GLY A 1 322 ? 32.203 -11.900 1.233 1.00 57.19 322 GLY A N 1
ATOM 2459 C CA . GLY A 1 322 ? 33.102 -13.073 1.215 1.00 57.19 322 GLY A CA 1
ATOM 2460 C C . GLY A 1 322 ? 33.502 -13.588 -0.179 1.00 57.19 322 GLY A C 1
ATOM 2461 O O . GLY A 1 322 ? 34.590 -14.145 -0.351 1.00 57.19 322 GLY A O 1
ATOM 2462 N N . LEU A 1 323 ? 32.714 -13.314 -1.222 1.00 53.75 323 LEU A N 1
ATOM 2463 C CA . LEU A 1 323 ? 33.087 -13.597 -2.611 1.00 53.75 323 LEU A CA 1
ATOM 2464 C C . LEU A 1 323 ? 33.904 -12.430 -3.180 1.00 53.75 323 LEU A C 1
ATOM 2466 O O . LEU A 1 323 ? 33.376 -11.532 -3.836 1.00 53.75 323 LEU A O 1
ATOM 2470 N N . ARG A 1 324 ? 35.223 -12.427 -2.927 1.00 46.97 324 ARG A N 1
ATOM 2471 C CA . ARG A 1 324 ? 36.140 -11.421 -3.492 1.00 46.97 324 ARG A CA 1
ATOM 2472 C C . ARG A 1 324 ? 35.997 -11.361 -5.022 1.00 46.97 324 ARG A C 1
ATOM 2474 O O . ARG A 1 324 ? 36.474 -12.238 -5.738 1.00 46.97 324 ARG A O 1
ATOM 2481 N N . GLY A 1 325 ? 35.395 -10.280 -5.519 1.00 48.47 325 GLY A N 1
ATOM 2482 C CA . GLY A 1 325 ? 35.700 -9.733 -6.840 1.00 48.47 325 GLY A CA 1
ATOM 2483 C C . GLY A 1 325 ? 34.802 -10.096 -8.022 1.00 48.47 325 GLY A C 1
ATOM 2484 O O . GLY A 1 325 ? 35.214 -9.808 -9.142 1.00 48.47 325 GLY A O 1
ATOM 2485 N N . LYS A 1 326 ? 33.603 -10.668 -7.854 1.00 47.78 326 LYS A N 1
ATOM 2486 C CA . LYS A 1 326 ? 32.649 -10.758 -8.980 1.00 47.78 326 LYS A CA 1
ATOM 2487 C C . LYS A 1 326 ? 31.228 -10.480 -8.529 1.00 47.78 326 LYS A C 1
ATOM 2489 O O . LYS A 1 326 ? 30.512 -11.384 -8.109 1.00 47.78 326 LYS A O 1
ATOM 2494 N N . SER A 1 327 ? 30.815 -9.230 -8.690 1.00 47.38 327 SER A N 1
ATOM 2495 C CA . SER A 1 327 ? 29.407 -8.941 -8.863 1.00 47.38 327 SER A CA 1
ATOM 2496 C C . SER A 1 327 ? 28.907 -9.684 -10.103 1.00 47.38 327 SER A C 1
ATOM 2498 O O . SER A 1 327 ? 29.476 -9.568 -11.190 1.00 47.38 327 SER A O 1
ATOM 2500 N N . ARG A 1 328 ? 27.877 -10.511 -9.945 1.00 49.75 328 ARG A N 1
ATOM 2501 C CA . ARG A 1 328 ? 27.179 -11.100 -11.090 1.00 49.75 328 ARG A CA 1
ATOM 2502 C C . ARG A 1 328 ? 25.911 -10.290 -11.310 1.00 49.75 328 ARG A C 1
ATOM 2504 O O . ARG A 1 328 ? 25.115 -10.132 -10.388 1.00 49.75 328 ARG A O 1
ATOM 2511 N N . GLY A 1 329 ? 25.771 -9.746 -12.517 1.00 46.72 329 GLY A N 1
ATOM 2512 C CA . GLY A 1 329 ? 24.522 -9.154 -12.973 1.00 46.72 329 GLY A CA 1
ATOM 2513 C C . GLY A 1 329 ? 23.469 -10.252 -13.053 1.00 46.72 329 GLY A C 1
ATOM 2514 O O . GLY A 1 329 ? 23.641 -11.212 -13.807 1.00 46.72 329 GLY A O 1
ATOM 2515 N N . PHE A 1 330 ? 22.421 -10.152 -12.245 1.00 48.41 330 PHE A N 1
ATOM 2516 C CA . PHE A 1 330 ? 21.255 -11.015 -12.366 1.00 48.41 330 PHE A CA 1
ATOM 2517 C C . PHE A 1 330 ? 20.217 -10.334 -13.239 1.00 48.41 330 PHE A C 1
ATOM 2519 O 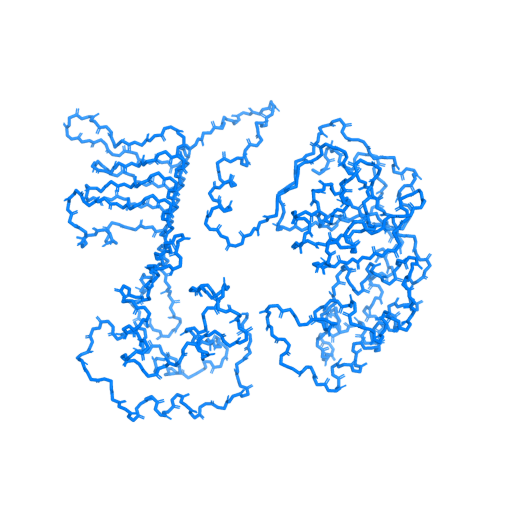O . PHE A 1 330 ? 19.928 -9.150 -13.075 1.00 48.41 330 PHE A O 1
ATOM 2526 N N . TRP A 1 331 ? 19.657 -11.129 -14.143 1.00 49.31 331 TRP A N 1
ATOM 2527 C CA . TRP A 1 331 ? 18.681 -10.698 -15.121 1.00 49.31 331 TRP A CA 1
ATOM 2528 C C . TRP A 1 331 ? 17.374 -11.414 -14.897 1.00 49.31 331 TRP A C 1
ATOM 2530 O O . TRP A 1 331 ? 17.322 -12.646 -14.866 1.00 49.31 331 TRP A O 1
ATOM 2540 N N . TRP A 1 332 ? 16.315 -10.630 -14.797 1.00 52.16 332 TRP A N 1
ATOM 2541 C CA . TRP A 1 332 ? 14.966 -11.150 -14.696 1.00 52.16 332 TRP A CA 1
ATOM 2542 C C . TRP A 1 332 ? 14.208 -10.633 -15.908 1.00 52.16 332 TRP A C 1
ATOM 2544 O O . TRP A 1 332 ? 13.884 -9.452 -15.972 1.00 52.16 332 TRP A O 1
ATOM 2554 N N . CYS A 1 333 ? 13.985 -11.512 -16.888 1.00 51.38 333 CYS A N 1
ATOM 2555 C CA . CYS A 1 333 ? 13.077 -11.252 -17.997 1.00 51.38 333 CYS A CA 1
ATOM 2556 C C . CYS A 1 333 ? 11.739 -11.911 -17.663 1.00 51.38 333 CYS A C 1
ATOM 2558 O O . CYS A 1 333 ? 11.602 -13.136 -17.716 1.00 51.38 333 CYS A O 1
ATOM 2560 N N . LEU A 1 334 ? 10.766 -11.103 -17.254 1.00 51.75 334 LEU A N 1
ATOM 2561 C CA . LEU A 1 334 ? 9.416 -11.575 -16.971 1.00 51.75 334 LEU A CA 1
ATOM 2562 C C . LEU A 1 334 ? 8.541 -11.259 -18.183 1.00 51.75 334 LEU A C 1
ATOM 2564 O O . LEU A 1 334 ? 8.241 -10.097 -18.457 1.00 51.75 334 LEU A O 1
ATOM 2568 N N . VAL A 1 335 ? 8.142 -12.302 -18.913 1.00 45.62 335 VAL A N 1
ATOM 2569 C CA . VAL A 1 335 ? 7.094 -12.204 -19.935 1.00 45.62 335 VAL A CA 1
ATOM 2570 C C . VAL A 1 335 ? 5.742 -12.230 -19.229 1.00 45.62 335 VAL A C 1
ATOM 2572 O O . VAL A 1 335 ? 5.490 -13.099 -18.394 1.00 45.62 335 VAL A O 1
ATOM 2575 N N . PHE A 1 336 ? 4.862 -11.300 -19.597 1.00 42.31 336 PHE A N 1
ATOM 2576 C CA . PHE A 1 336 ? 3.545 -11.078 -18.989 1.00 42.31 336 PHE A CA 1
ATOM 2577 C C . PHE A 1 336 ? 2.583 -12.287 -19.039 1.00 42.31 336 PHE A C 1
ATOM 2579 O O . PHE A 1 336 ? 1.548 -12.295 -18.378 1.00 42.31 336 PHE A O 1
ATOM 2586 N N . THR A 1 337 ? 2.908 -13.335 -19.800 1.00 40.31 337 THR A N 1
ATOM 2587 C CA . THR A 1 337 ? 2.042 -14.500 -20.024 1.00 40.31 337 THR A CA 1
ATOM 2588 C C . THR A 1 337 ? 2.717 -15.806 -19.606 1.00 40.31 337 THR A C 1
ATOM 2590 O O . THR A 1 337 ? 3.767 -16.172 -20.139 1.00 40.31 337 THR A O 1
ATOM 2593 N N . MET A 1 338 ? 2.062 -16.543 -18.700 1.00 47.84 338 MET A N 1
ATOM 2594 C CA . MET A 1 338 ? 2.545 -17.775 -18.052 1.00 47.84 338 MET A CA 1
ATOM 2595 C C . MET A 1 338 ? 3.048 -18.869 -19.015 1.00 47.84 338 MET A C 1
ATOM 2597 O O . MET A 1 338 ? 3.964 -19.611 -18.661 1.00 47.84 338 MET A O 1
ATOM 2601 N N . ASN A 1 339 ? 2.512 -18.936 -20.240 1.00 47.59 339 ASN A N 1
ATOM 2602 C CA . ASN A 1 339 ? 2.748 -20.041 -21.180 1.00 47.59 339 ASN A CA 1
ATOM 2603 C C . ASN A 1 339 ? 4.156 -20.083 -21.804 1.00 47.59 339 ASN A C 1
ATOM 2605 O O . ASN A 1 339 ? 4.524 -21.102 -22.381 1.00 47.59 339 ASN A O 1
ATOM 2609 N N . PHE A 1 340 ? 4.951 -19.016 -21.675 1.00 52.34 340 PHE A N 1
ATOM 2610 C CA . PHE A 1 340 ? 6.321 -18.947 -22.210 1.00 52.34 340 PHE A CA 1
ATOM 2611 C C . PHE A 1 340 ? 7.351 -18.555 -21.149 1.00 52.34 340 PHE A C 1
ATOM 2613 O O . PHE A 1 340 ? 8.443 -18.097 -21.478 1.00 52.34 340 PHE A O 1
ATOM 2620 N N . SER A 1 341 ? 7.006 -18.704 -19.868 1.00 64.31 341 SER A N 1
ATOM 2621 C CA . SER A 1 341 ? 7.942 -18.373 -18.800 1.00 64.31 341 SER A CA 1
ATOM 2622 C C . SER A 1 341 ? 9.148 -19.323 -18.820 1.00 64.31 341 SER A C 1
ATOM 2624 O O . SER A 1 341 ? 9.019 -20.544 -18.945 1.00 64.31 341 SER A O 1
ATOM 2626 N N . THR A 1 342 ? 10.341 -18.744 -18.721 1.00 61.03 342 THR A N 1
ATOM 2627 C CA . THR A 1 342 ? 11.614 -19.467 -18.670 1.00 61.03 342 THR A CA 1
ATOM 2628 C C . THR A 1 342 ? 12.347 -19.131 -17.382 1.00 61.03 342 THR A C 1
ATOM 2630 O O . THR A 1 342 ? 12.265 -17.998 -16.909 1.00 61.03 342 THR A O 1
ATOM 2633 N N . TYR A 1 343 ? 13.121 -20.077 -16.863 1.00 64.88 343 TYR A N 1
ATOM 2634 C CA . TYR A 1 343 ? 14.074 -19.844 -15.786 1.00 64.88 343 TYR A CA 1
ATOM 2635 C C . TYR A 1 343 ? 15.499 -19.960 -16.334 1.00 64.88 343 TYR A C 1
ATOM 2637 O O . TYR A 1 343 ? 15.833 -20.958 -16.973 1.00 64.88 343 TYR A O 1
ATOM 2645 N N . CYS A 1 344 ? 16.325 -18.921 -16.156 1.00 57.50 344 CYS A N 1
ATOM 2646 C CA . CYS A 1 344 ? 17.674 -18.836 -16.740 1.00 57.50 344 CYS A CA 1
ATOM 2647 C C . CYS A 1 344 ? 17.698 -19.156 -18.253 1.00 57.50 344 CYS A C 1
ATOM 2649 O O . CYS A 1 344 ? 18.534 -19.928 -18.721 1.00 57.50 344 CYS A O 1
ATOM 2651 N N . ASN A 1 345 ? 16.744 -18.593 -19.007 1.00 53.88 345 ASN A N 1
ATOM 2652 C CA . ASN A 1 345 ? 16.529 -18.822 -20.446 1.00 53.88 345 ASN A CA 1
ATOM 2653 C C . ASN A 1 345 ? 16.234 -20.281 -20.850 1.00 53.88 345 ASN A C 1
ATOM 2655 O O . ASN A 1 345 ? 16.328 -20.627 -22.027 1.00 53.88 345 ASN A O 1
ATOM 2659 N N . LYS A 1 346 ? 15.843 -21.143 -19.905 1.00 59.12 346 LYS A N 1
ATOM 2660 C CA . LYS A 1 346 ? 15.383 -22.510 -20.177 1.00 59.12 346 LYS A CA 1
ATOM 2661 C C . LYS A 1 346 ? 13.891 -22.633 -19.846 1.00 59.12 346 LYS A C 1
ATOM 2663 O O . LYS A 1 346 ? 13.462 -22.111 -18.815 1.00 59.12 346 LYS A O 1
ATOM 2668 N N . PRO A 1 347 ? 13.073 -23.308 -20.675 1.00 71.12 347 PRO A N 1
ATOM 2669 C CA . PRO A 1 347 ? 11.693 -23.612 -20.308 1.00 71.12 347 PRO A CA 1
ATOM 2670 C C . PRO A 1 347 ? 11.641 -24.361 -18.975 1.00 71.12 347 PRO A C 1
ATOM 2672 O O . PRO A 1 347 ? 12.478 -25.230 -18.729 1.00 71.12 347 PRO A O 1
ATOM 2675 N N . TRP A 1 348 ? 10.636 -24.082 -18.143 1.00 75.12 348 TRP A N 1
ATOM 2676 C CA . TRP A 1 348 ? 10.464 -24.757 -16.850 1.00 75.12 348 TRP A CA 1
ATOM 2677 C C . TRP A 1 348 ? 10.497 -26.281 -16.955 1.00 75.12 348 TRP A C 1
ATOM 2679 O O . TRP A 1 348 ? 11.119 -26.936 -16.129 1.00 75.12 348 TRP A O 1
ATOM 2689 N N . LYS A 1 349 ? 9.912 -26.840 -18.021 1.00 78.12 349 LYS A N 1
ATOM 2690 C CA . LYS A 1 349 ? 9.979 -28.274 -18.317 1.00 78.12 349 LYS A CA 1
ATOM 2691 C C . LYS A 1 349 ? 11.423 -28.787 -18.394 1.00 78.12 349 LYS A C 1
ATOM 2693 O O . LYS A 1 349 ? 11.745 -29.772 -17.748 1.00 78.12 349 LYS A O 1
ATOM 2698 N N . VAL A 1 350 ? 12.293 -28.078 -19.116 1.00 75.44 350 VAL A N 1
ATOM 2699 C CA . VAL A 1 350 ? 13.718 -28.429 -19.255 1.00 75.44 350 VAL A CA 1
ATOM 2700 C C . VAL A 1 350 ? 14.447 -28.283 -17.921 1.00 75.44 350 VAL A C 1
ATOM 2702 O O . VAL A 1 350 ? 15.314 -29.090 -17.602 1.00 75.44 350 VAL A O 1
ATOM 2705 N N . PHE A 1 351 ? 14.098 -27.271 -17.123 1.00 74.81 351 PHE A N 1
ATOM 2706 C CA . PHE A 1 351 ? 14.646 -27.111 -15.777 1.00 74.81 351 PHE A CA 1
ATOM 2707 C C . PHE A 1 351 ? 14.249 -28.274 -14.853 1.00 74.81 351 PHE A C 1
ATOM 2709 O O . PHE A 1 351 ? 15.127 -28.858 -14.223 1.00 74.81 351 PHE A O 1
ATOM 2716 N N . PHE A 1 352 ? 12.970 -28.654 -14.802 1.00 79.94 352 PHE A N 1
ATOM 2717 C CA . PHE A 1 352 ? 12.497 -29.765 -13.968 1.00 79.94 352 PHE A CA 1
ATOM 2718 C C . PHE A 1 352 ? 13.066 -31.110 -14.418 1.00 79.94 352 PHE A C 1
ATOM 2720 O O . PHE A 1 352 ? 13.547 -31.876 -13.590 1.00 79.94 352 PHE A O 1
ATOM 2727 N N . GLU A 1 353 ? 13.099 -31.370 -15.726 1.00 78.75 353 GLU A N 1
ATOM 2728 C CA . GLU A 1 353 ? 13.711 -32.585 -16.276 1.00 78.75 353 GLU A CA 1
ATOM 2729 C C . GLU A 1 353 ? 15.219 -32.643 -15.991 1.00 78.75 353 GLU A C 1
ATOM 2731 O O . GLU A 1 353 ? 15.739 -33.700 -15.643 1.00 78.75 353 GLU A O 1
ATOM 2736 N N . GLY A 1 354 ? 15.921 -31.510 -16.100 1.00 73.69 354 GLY A N 1
ATOM 2737 C CA . GLY A 1 354 ? 17.369 -31.438 -15.895 1.00 73.69 354 GLY A CA 1
ATOM 2738 C C . GLY A 1 354 ? 17.813 -31.449 -14.430 1.00 73.69 354 GLY A C 1
ATOM 2739 O O . GLY A 1 354 ? 18.940 -31.847 -14.146 1.00 73.69 354 GLY A O 1
ATOM 2740 N N . THR A 1 355 ? 16.960 -31.008 -13.502 1.00 72.00 355 THR A N 1
ATOM 2741 C CA . THR A 1 355 ? 17.284 -30.938 -12.063 1.00 72.00 355 THR A CA 1
ATOM 2742 C C . THR A 1 355 ? 16.636 -32.045 -11.238 1.00 72.00 355 THR A C 1
ATOM 2744 O O . THR A 1 355 ? 17.095 -32.319 -10.133 1.00 72.00 355 THR A O 1
ATOM 2747 N N . GLY A 1 356 ? 15.571 -32.673 -11.746 1.00 72.25 356 GLY A N 1
ATOM 2748 C CA . GLY A 1 356 ? 14.730 -33.603 -10.992 1.00 72.25 356 GLY A CA 1
ATOM 2749 C C . GLY A 1 356 ? 13.812 -32.929 -9.966 1.00 72.25 356 GLY A C 1
ATOM 2750 O O . GLY A 1 356 ? 13.067 -33.629 -9.286 1.00 72.25 356 GLY A O 1
ATOM 2751 N N . ILE A 1 357 ? 13.846 -31.594 -9.855 1.00 75.69 357 ILE A N 1
ATOM 2752 C CA . ILE A 1 357 ? 13.019 -30.826 -8.919 1.00 75.69 357 ILE A CA 1
ATOM 2753 C C . ILE A 1 357 ? 11.570 -30.831 -9.409 1.00 75.69 357 ILE A C 1
ATOM 2755 O O . ILE A 1 357 ? 11.292 -30.546 -10.578 1.00 75.69 357 ILE A O 1
ATOM 2759 N N . ASN A 1 358 ? 10.627 -31.114 -8.515 1.00 76.50 358 ASN A N 1
ATOM 2760 C CA . ASN A 1 358 ? 9.206 -31.044 -8.817 1.00 76.50 358 ASN A CA 1
ATOM 2761 C C . ASN A 1 358 ? 8.695 -29.596 -8.722 1.00 76.50 358 ASN A C 1
ATOM 2763 O O . ASN A 1 358 ? 9.063 -28.828 -7.836 1.00 76.50 358 ASN A O 1
ATOM 2767 N N . SER A 1 359 ? 7.758 -29.235 -9.599 1.00 80.00 359 SER A N 1
ATOM 2768 C CA . SER A 1 359 ? 7.022 -27.970 -9.514 1.00 80.00 359 SER A CA 1
ATOM 2769 C C . SER A 1 359 ? 6.394 -27.705 -8.131 1.00 80.00 359 SER A C 1
ATOM 2771 O O . SER A 1 359 ? 6.374 -26.557 -7.691 1.00 80.00 359 SER A O 1
ATOM 2773 N N . GLU A 1 360 ? 5.943 -28.736 -7.407 1.00 80.38 360 GLU A N 1
ATOM 2774 C CA . GLU A 1 360 ? 5.385 -28.592 -6.050 1.00 80.38 360 GLU A CA 1
ATOM 2775 C C . GLU A 1 360 ? 6.435 -28.186 -5.004 1.00 80.38 360 GLU A C 1
ATOM 2777 O O . GLU A 1 360 ? 6.099 -27.548 -4.008 1.00 80.38 360 GLU A O 1
ATOM 2782 N N . GLU A 1 361 ? 7.709 -28.511 -5.235 1.00 75.50 361 GLU A N 1
ATOM 2783 C CA . GLU A 1 361 ? 8.824 -28.126 -4.360 1.00 75.50 361 GLU A CA 1
ATOM 2784 C C . GLU A 1 361 ? 9.238 -26.670 -4.593 1.00 75.50 361 GLU A C 1
ATOM 2786 O O . GLU A 1 361 ? 9.653 -25.978 -3.665 1.00 75.50 361 GLU A O 1
ATOM 2791 N N . VAL A 1 362 ? 9.063 -26.172 -5.819 1.00 79.12 362 VAL A N 1
ATOM 2792 C CA . VAL A 1 362 ? 9.290 -24.760 -6.152 1.00 79.12 362 VAL A CA 1
ATOM 2793 C C . VAL A 1 362 ? 8.136 -23.883 -5.662 1.00 79.12 362 VAL A C 1
ATOM 2795 O O . VAL A 1 362 ? 8.359 -22.771 -5.186 1.00 79.12 362 VAL A O 1
ATOM 2798 N N . TRP A 1 363 ? 6.899 -24.370 -5.744 1.00 77.00 363 TRP A N 1
ATOM 2799 C CA . TRP A 1 363 ? 5.685 -23.606 -5.438 1.00 77.00 363 TRP A CA 1
ATOM 2800 C C . TRP A 1 363 ? 4.885 -24.206 -4.283 1.00 77.00 363 TRP A C 1
ATOM 2802 O O . TRP A 1 363 ? 3.671 -24.400 -4.379 1.00 77.00 363 TRP A O 1
ATOM 2812 N N . ILE A 1 364 ? 5.569 -24.461 -3.167 1.00 75.00 364 ILE A N 1
ATOM 2813 C CA . ILE A 1 364 ? 4.988 -25.084 -1.972 1.00 75.00 364 ILE A CA 1
ATOM 2814 C C . ILE A 1 364 ? 3.752 -24.300 -1.509 1.00 75.00 364 ILE A C 1
ATOM 2816 O O . ILE A 1 364 ? 3.849 -23.158 -1.055 1.00 75.00 364 ILE A O 1
ATOM 2820 N N . GLY A 1 365 ? 2.578 -24.928 -1.611 1.00 70.62 365 GLY A N 1
ATOM 2821 C CA . GLY A 1 365 ? 1.304 -24.349 -1.175 1.00 70.62 365 GLY A CA 1
ATOM 2822 C C . GLY A 1 365 ? 0.735 -23.257 -2.091 1.00 70.62 365 GLY A C 1
ATOM 2823 O O . GLY A 1 365 ? -0.211 -22.572 -1.696 1.00 70.62 365 GLY A O 1
ATOM 2824 N N . VAL A 1 366 ? 1.271 -23.078 -3.303 1.00 66.75 366 VAL A N 1
ATOM 2825 C CA . VAL A 1 366 ? 0.773 -22.094 -4.276 1.00 66.75 366 VAL A CA 1
ATOM 2826 C C . VAL A 1 366 ? -0.064 -22.796 -5.361 1.00 66.75 366 VAL A C 1
ATOM 2828 O O . VAL A 1 366 ? 0.462 -23.654 -6.080 1.00 66.75 366 VAL A O 1
ATOM 2831 N N . PRO A 1 367 ? -1.351 -22.421 -5.535 1.00 72.44 367 PRO A N 1
ATOM 2832 C CA . PRO A 1 367 ? -2.201 -22.957 -6.599 1.00 72.44 367 PRO A CA 1
ATOM 2833 C C . PRO A 1 367 ? -1.609 -22.713 -7.986 1.00 72.44 367 PRO A C 1
ATOM 2835 O O . PRO A 1 367 ? -1.058 -21.640 -8.233 1.00 72.44 367 PRO A O 1
ATOM 2838 N N . GLU A 1 368 ? -1.783 -23.669 -8.900 1.00 71.94 368 GLU A N 1
ATOM 2839 C CA . GLU A 1 368 ? -1.189 -23.652 -10.244 1.00 71.94 368 GLU A CA 1
ATOM 2840 C C . GLU A 1 368 ? -1.447 -22.344 -11.005 1.00 71.94 368 GLU A C 1
ATOM 2842 O O . GLU A 1 368 ? -0.520 -21.749 -11.545 1.00 71.94 368 GLU A O 1
ATOM 2847 N N . GLN A 1 369 ? -2.671 -21.810 -10.928 1.00 69.62 369 GLN A N 1
ATOM 2848 C CA . GLN A 1 369 ? -3.066 -20.572 -11.618 1.00 69.62 369 GLN A CA 1
ATOM 2849 C C . GLN A 1 369 ? -2.363 -19.315 -11.080 1.00 69.62 369 GLN A C 1
ATOM 2851 O O . GLN A 1 369 ? -2.509 -18.230 -11.638 1.00 69.62 369 GLN A O 1
ATOM 2856 N N . ARG A 1 370 ? -1.656 -19.427 -9.952 1.00 64.38 370 ARG A N 1
ATOM 2857 C CA . ARG A 1 370 ? -0.935 -18.329 -9.297 1.00 64.38 370 ARG A CA 1
ATOM 2858 C C . ARG A 1 370 ? 0.577 -18.530 -9.306 1.00 64.38 370 ARG A C 1
ATOM 2860 O O . ARG A 1 370 ? 1.276 -17.663 -8.786 1.00 64.38 370 ARG A O 1
ATOM 2867 N N . ARG A 1 371 ? 1.088 -19.636 -9.853 1.00 71.06 371 ARG A N 1
ATOM 2868 C CA . ARG A 1 371 ? 2.528 -19.923 -9.901 1.00 71.06 371 ARG A CA 1
ATOM 2869 C C . ARG A 1 371 ? 3.226 -18.950 -10.842 1.00 71.06 371 ARG A C 1
ATOM 2871 O O . ARG A 1 371 ? 2.802 -18.747 -11.975 1.00 71.06 371 ARG A O 1
ATOM 2878 N N . SER A 1 372 ? 4.294 -18.327 -10.369 1.00 66.50 372 SER A N 1
ATOM 2879 C CA . SER A 1 372 ? 5.129 -17.423 -11.156 1.00 66.50 372 SER A CA 1
ATOM 2880 C C . SER A 1 372 ? 6.568 -17.473 -10.653 1.00 66.50 372 SER A C 1
ATOM 2882 O O . SER A 1 372 ? 6.835 -17.958 -9.556 1.00 66.50 372 SER A O 1
ATOM 2884 N N . LEU A 1 373 ? 7.515 -16.940 -11.430 1.00 65.56 373 LEU A N 1
ATOM 2885 C CA . LEU A 1 373 ? 8.908 -16.841 -10.980 1.00 65.56 373 LEU A CA 1
ATOM 2886 C C . LEU A 1 373 ? 9.032 -16.056 -9.656 1.00 65.56 373 LEU A C 1
ATOM 2888 O O . LEU A 1 373 ? 9.912 -16.338 -8.856 1.00 65.56 373 LEU A O 1
ATOM 2892 N N . TRP A 1 374 ? 8.114 -15.118 -9.398 1.00 60.53 374 TRP A N 1
ATOM 2893 C CA . TRP A 1 374 ? 8.099 -14.289 -8.191 1.00 60.53 374 TRP A CA 1
ATOM 2894 C C . TRP A 1 374 ? 7.845 -15.075 -6.900 1.00 60.53 374 TRP A C 1
ATOM 2896 O O . TRP A 1 374 ? 8.431 -14.775 -5.866 1.00 60.53 374 TRP A O 1
ATOM 2906 N N . ASN A 1 375 ? 6.956 -16.069 -6.934 1.00 66.31 375 ASN A N 1
ATOM 2907 C CA . ASN A 1 375 ? 6.642 -16.892 -5.760 1.00 66.31 375 ASN A CA 1
ATOM 2908 C C . ASN A 1 375 ? 7.308 -18.273 -5.797 1.00 66.31 375 ASN A C 1
ATOM 2910 O O . ASN A 1 375 ? 6.984 -19.128 -4.974 1.00 66.31 375 ASN A O 1
ATOM 2914 N N . ALA A 1 376 ? 8.241 -18.470 -6.729 1.00 71.50 376 ALA A N 1
ATOM 2915 C CA . ALA A 1 376 ? 9.057 -19.662 -6.843 1.00 71.50 376 ALA A CA 1
ATOM 2916 C C . ALA A 1 376 ? 10.156 -19.657 -5.765 1.00 71.50 376 ALA A C 1
ATOM 2918 O O . ALA A 1 376 ? 10.949 -18.719 -5.665 1.00 71.50 376 ALA A O 1
ATOM 2919 N N . LYS A 1 377 ? 10.236 -20.718 -4.962 1.00 71.62 377 LYS A N 1
ATOM 2920 C CA . LYS A 1 377 ? 11.259 -20.926 -3.926 1.00 71.62 377 LYS A CA 1
ATOM 2921 C C . LYS A 1 377 ? 12.552 -21.462 -4.541 1.00 71.62 377 LYS A C 1
ATOM 2923 O O . LYS A 1 377 ? 12.955 -22.589 -4.293 1.00 71.62 377 LYS A O 1
ATOM 2928 N N . LEU A 1 378 ? 13.169 -20.650 -5.396 1.00 69.25 378 LEU A N 1
ATOM 2929 C CA . LEU A 1 378 ? 14.364 -21.035 -6.152 1.00 69.25 378 LEU A CA 1
ATOM 2930 C C . LEU A 1 378 ? 15.674 -20.737 -5.428 1.00 69.25 378 LEU A C 1
ATOM 2932 O O . LEU A 1 378 ? 16.677 -21.355 -5.743 1.00 69.25 378 LEU A O 1
ATOM 2936 N N . PHE A 1 379 ? 15.687 -19.783 -4.499 1.00 59.25 379 PHE A N 1
ATOM 2937 C CA . PHE A 1 379 ? 16.914 -19.295 -3.876 1.00 59.25 379 PHE A CA 1
ATOM 2938 C C . PHE A 1 379 ? 17.010 -19.760 -2.422 1.00 59.25 379 PHE A C 1
ATOM 2940 O O . PHE A 1 379 ? 16.010 -19.658 -1.704 1.00 59.25 379 PHE A O 1
ATOM 2947 N N . PRO A 1 380 ? 18.184 -20.241 -1.968 1.00 51.94 380 PRO A N 1
ATOM 2948 C CA . PRO A 1 380 ? 18.416 -20.457 -0.549 1.00 51.94 380 PRO A CA 1
ATOM 2949 C C . PRO A 1 380 ? 18.377 -19.113 0.187 1.00 51.94 380 PRO A C 1
ATOM 2951 O O . PRO A 1 380 ? 18.829 -18.088 -0.330 1.00 51.94 380 PRO A O 1
ATOM 2954 N N . VAL A 1 381 ? 17.833 -19.122 1.402 1.00 49.31 381 VAL A N 1
ATOM 2955 C CA . VAL A 1 381 ? 17.942 -17.992 2.325 1.00 49.31 381 VAL A CA 1
ATOM 2956 C C . VAL A 1 381 ? 19.389 -17.938 2.803 1.00 49.31 381 VAL A C 1
ATOM 2958 O O . VAL A 1 381 ? 19.858 -18.862 3.458 1.00 49.31 381 VAL A O 1
ATOM 2961 N N . VAL A 1 382 ? 20.111 -16.873 2.457 1.00 44.47 382 VAL A N 1
ATOM 2962 C CA . VAL A 1 382 ? 21.462 -16.638 2.978 1.00 44.47 382 VAL A CA 1
ATOM 2963 C C . VAL A 1 382 ? 21.328 -15.852 4.278 1.00 44.47 382 VAL A C 1
ATOM 2965 O O . VAL A 1 382 ? 20.875 -14.709 4.248 1.00 44.47 382 VAL A O 1
ATOM 2968 N N . HIS A 1 383 ? 21.721 -16.445 5.407 1.00 45.59 383 HIS A N 1
ATOM 2969 C CA . HIS A 1 383 ? 21.787 -15.757 6.696 1.00 45.59 383 HIS A CA 1
ATOM 2970 C C . HIS A 1 383 ? 23.092 -14.954 6.782 1.00 45.59 383 HIS A C 1
ATOM 2972 O O . HIS A 1 383 ? 24.158 -15.550 6.907 1.00 45.59 383 HIS A O 1
ATOM 2978 N N . PRO A 1 384 ? 23.061 -13.608 6.738 1.00 41.66 384 PRO A N 1
ATOM 2979 C CA . PRO A 1 384 ? 24.288 -12.807 6.705 1.00 41.66 384 PRO A CA 1
ATOM 2980 C C . PRO A 1 384 ? 25.103 -12.886 8.004 1.00 41.66 384 PRO A C 1
ATOM 2982 O O . PRO A 1 384 ? 26.267 -12.499 8.013 1.00 41.66 384 PRO A O 1
ATOM 2985 N N . PHE A 1 385 ? 24.485 -13.343 9.097 1.00 45.88 385 PHE A N 1
ATOM 2986 C CA . PHE A 1 385 ? 25.046 -13.300 10.448 1.00 45.88 385 PHE A CA 1
ATOM 2987 C C . PHE A 1 385 ? 25.605 -14.640 10.942 1.00 45.88 385 PHE A C 1
ATOM 2989 O O . PHE A 1 385 ? 26.342 -14.641 11.922 1.00 45.88 385 PHE A O 1
ATOM 2996 N N . ASP A 1 386 ? 25.341 -15.745 10.239 1.00 45.34 386 ASP A N 1
ATOM 2997 C CA . ASP A 1 386 ? 25.932 -17.057 10.555 1.00 45.34 386 ASP A CA 1
ATOM 2998 C C . ASP A 1 386 ? 27.315 -17.244 9.899 1.00 45.34 386 ASP A C 1
ATOM 3000 O O . ASP A 1 386 ? 28.022 -18.219 10.143 1.00 45.34 386 ASP A O 1
ATOM 3004 N N . VAL A 1 387 ? 27.738 -16.280 9.075 1.00 46.38 387 VAL A N 1
ATOM 3005 C CA . VAL A 1 387 ? 28.958 -16.341 8.261 1.00 46.38 387 VAL A CA 1
ATOM 3006 C C . VAL A 1 387 ? 30.110 -15.636 8.983 1.00 46.38 387 VAL A C 1
ATOM 3008 O O . VAL A 1 387 ? 30.587 -14.579 8.570 1.00 46.38 387 VAL A O 1
ATOM 3011 N N . LEU A 1 388 ? 30.553 -16.221 10.098 1.00 44.47 388 LEU A N 1
ATOM 3012 C CA . LEU A 1 388 ? 31.864 -15.918 10.695 1.00 44.47 388 LEU A CA 1
ATOM 3013 C C . LEU A 1 388 ? 32.984 -16.826 10.154 1.00 44.47 388 LEU A C 1
ATOM 3015 O O . LEU A 1 388 ? 34.149 -16.604 10.476 1.00 44.47 388 LEU A O 1
ATOM 3019 N N . GLU A 1 389 ? 32.664 -17.806 9.306 1.00 47.62 389 GLU A N 1
ATOM 3020 C CA . GLU A 1 389 ? 33.649 -18.679 8.659 1.00 47.62 389 GLU A CA 1
ATOM 3021 C C . GLU A 1 389 ? 33.793 -18.347 7.165 1.00 47.62 389 GLU A C 1
ATOM 3023 O O . GLU A 1 389 ? 32.803 -18.200 6.448 1.00 47.62 389 GLU A O 1
ATOM 3028 N N . GLU A 1 390 ? 35.040 -18.232 6.687 1.00 49.22 390 GLU A N 1
ATOM 3029 C CA . GLU A 1 390 ? 35.425 -17.748 5.344 1.00 49.22 390 GLU A CA 1
ATOM 3030 C C . GLU A 1 390 ? 34.896 -18.583 4.152 1.00 49.22 390 GLU A C 1
ATOM 3032 O O . GLU A 1 390 ? 35.081 -18.182 2.997 1.00 49.22 390 GLU A O 1
ATOM 3037 N N . ASP A 1 391 ? 34.203 -19.699 4.400 1.00 48.69 391 ASP A N 1
ATOM 3038 C CA . ASP A 1 391 ? 33.777 -20.657 3.372 1.00 48.69 391 ASP A CA 1
ATOM 3039 C C . ASP A 1 391 ? 32.268 -20.987 3.356 1.00 48.69 391 ASP A C 1
ATOM 3041 O O . ASP A 1 391 ? 31.805 -21.661 2.430 1.00 48.69 391 ASP A O 1
ATOM 3045 N N . ALA A 1 392 ? 31.463 -20.473 4.294 1.00 45.62 392 ALA A N 1
ATOM 3046 C CA . ALA A 1 392 ? 30.023 -20.751 4.324 1.00 45.62 392 ALA A CA 1
ATOM 3047 C C . ALA A 1 392 ? 29.259 -19.904 3.282 1.00 45.62 392 ALA A C 1
ATOM 3049 O O . ALA A 1 392 ? 29.288 -18.675 3.309 1.00 45.62 392 ALA A O 1
ATOM 3050 N N . GLY A 1 393 ? 28.584 -20.563 2.335 1.00 46.16 393 GLY A N 1
ATOM 3051 C CA . GLY A 1 393 ? 27.755 -19.926 1.301 1.00 46.16 393 GLY A CA 1
ATOM 3052 C C . GLY A 1 393 ? 28.354 -19.908 -0.110 1.00 46.16 393 GLY A C 1
ATOM 3053 O O . GLY A 1 393 ? 27.643 -19.610 -1.071 1.00 46.16 393 GLY A O 1
ATOM 3054 N N . LYS A 1 394 ? 29.632 -20.280 -0.288 1.00 44.19 394 LYS A N 1
ATOM 3055 C CA . LYS A 1 394 ? 30.176 -20.544 -1.635 1.00 44.19 394 LYS A CA 1
ATOM 3056 C C . LYS A 1 394 ? 29.447 -21.726 -2.269 1.00 44.19 394 LYS A C 1
ATOM 3058 O O . LYS A 1 394 ? 28.932 -21.579 -3.375 1.00 44.19 394 LYS A O 1
ATOM 3063 N N . ASP A 1 395 ? 29.361 -22.837 -1.535 1.00 44.50 395 ASP A N 1
ATOM 3064 C CA . ASP A 1 395 ? 28.773 -24.113 -1.965 1.00 44.50 395 ASP A CA 1
ATOM 3065 C C . ASP A 1 395 ? 27.248 -24.051 -2.186 1.00 44.50 395 ASP A C 1
ATOM 3067 O O . ASP A 1 395 ? 26.739 -24.667 -3.125 1.00 44.50 395 ASP A O 1
ATOM 3071 N N . ASP A 1 396 ? 26.537 -23.203 -1.438 1.00 46.22 396 ASP A N 1
ATOM 3072 C CA . ASP A 1 396 ? 25.071 -23.058 -1.514 1.00 46.22 396 ASP A CA 1
ATOM 3073 C C . ASP A 1 396 ? 24.582 -22.282 -2.752 1.00 46.22 396 ASP A C 1
ATOM 3075 O O . ASP A 1 396 ? 23.401 -22.316 -3.106 1.00 46.22 396 ASP A O 1
ATOM 3079 N N . ILE A 1 397 ? 25.493 -21.595 -3.449 1.00 46.56 397 ILE A N 1
ATOM 3080 C CA . ILE A 1 397 ? 25.196 -20.717 -4.593 1.00 46.56 397 ILE A CA 1
ATOM 3081 C C . ILE A 1 397 ? 25.762 -21.311 -5.905 1.00 46.56 397 ILE A C 1
ATOM 3083 O O . ILE A 1 397 ? 25.528 -20.778 -6.991 1.00 46.56 397 ILE A O 1
ATOM 3087 N N . PHE A 1 398 ? 26.460 -22.458 -5.883 1.00 39.59 398 PHE A N 1
ATOM 3088 C CA . PHE A 1 398 ? 27.038 -23.039 -7.114 1.00 39.59 398 PHE A CA 1
ATOM 3089 C C . PHE A 1 398 ? 26.004 -23.490 -8.148 1.00 39.59 398 PHE A C 1
ATOM 3091 O O . PHE A 1 398 ? 26.299 -23.491 -9.347 1.00 39.59 398 PHE A O 1
ATOM 3098 N N . TRP A 1 399 ? 24.777 -23.803 -7.739 1.00 45.50 399 TRP A N 1
ATOM 3099 C CA . TRP A 1 399 ? 23.709 -24.096 -8.694 1.00 45.50 399 TRP A CA 1
ATOM 3100 C C . TRP A 1 399 ? 23.363 -22.851 -9.551 1.00 45.50 399 TRP A C 1
ATOM 3102 O O . TRP A 1 399 ? 23.114 -22.987 -10.748 1.00 45.50 399 TRP A O 1
ATOM 3112 N N . LEU A 1 400 ? 23.503 -21.626 -9.012 1.00 40.47 400 LEU A N 1
ATOM 3113 C CA . LEU A 1 400 ? 23.432 -20.363 -9.777 1.00 40.47 400 LEU A CA 1
ATOM 3114 C C . LEU A 1 400 ? 24.651 -20.154 -10.683 1.00 40.47 400 LEU A C 1
ATOM 3116 O O . LEU A 1 400 ? 24.572 -19.461 -11.696 1.00 40.47 400 LEU A O 1
ATOM 3120 N N . ALA A 1 401 ? 25.792 -20.752 -10.336 1.00 37.91 401 ALA A N 1
ATOM 3121 C CA . ALA A 1 401 ? 27.019 -20.715 -11.127 1.00 37.91 401 ALA A CA 1
ATOM 3122 C C . ALA A 1 401 ? 27.082 -21.767 -12.246 1.00 37.91 401 ALA A C 1
ATOM 3124 O O . ALA A 1 401 ? 28.039 -21.761 -13.020 1.00 37.91 401 ALA A O 1
ATOM 3125 N N . SER A 1 402 ? 26.070 -22.631 -12.369 1.00 38.03 402 SER A N 1
ATOM 3126 C CA . SER A 1 402 ? 26.036 -23.740 -13.334 1.00 38.03 402 SER A CA 1
ATOM 3127 C C . SER A 1 402 ? 25.798 -23.307 -14.790 1.00 38.03 402 SER A C 1
ATOM 3129 O O . SER A 1 402 ? 25.588 -24.140 -15.665 1.00 38.03 402 SER A O 1
ATOM 3131 N N . THR A 1 403 ? 25.883 -22.014 -15.103 1.00 38.16 403 THR A N 1
ATOM 3132 C CA . THR A 1 403 ? 25.903 -21.511 -16.486 1.00 38.16 403 THR A CA 1
ATOM 3133 C C . THR A 1 403 ? 27.282 -21.617 -17.155 1.00 38.16 403 THR A C 1
ATOM 3135 O O . THR A 1 403 ? 27.483 -21.033 -18.217 1.00 38.16 403 THR A O 1
ATOM 3138 N N . GLY A 1 404 ? 28.236 -22.371 -16.587 1.00 35.19 404 GLY A N 1
ATOM 3139 C CA . GLY A 1 404 ? 29.580 -22.480 -17.170 1.00 35.19 404 GLY A CA 1
ATOM 3140 C C . GLY A 1 404 ? 30.433 -23.705 -16.825 1.00 35.19 404 GLY A C 1
ATOM 3141 O O . GLY A 1 404 ? 31.634 -23.647 -17.074 1.00 35.19 404 GLY A O 1
ATOM 3142 N N . VAL A 1 405 ? 29.887 -24.796 -16.276 1.00 31.86 405 VAL A N 1
ATOM 3143 C CA . VAL A 1 405 ? 30.664 -26.032 -16.036 1.00 31.86 405 VAL A CA 1
ATOM 3144 C C . VAL A 1 405 ? 29.872 -27.239 -16.550 1.00 31.86 405 VAL A C 1
ATOM 3146 O O . VAL A 1 405 ? 28.692 -27.358 -16.254 1.00 31.86 405 VAL A O 1
ATOM 3149 N N . SER A 1 406 ? 30.548 -28.056 -17.366 1.00 34.22 406 SER A N 1
ATOM 3150 C CA . SER A 1 406 ? 30.140 -29.277 -18.091 1.00 34.22 406 SER A CA 1
ATOM 3151 C C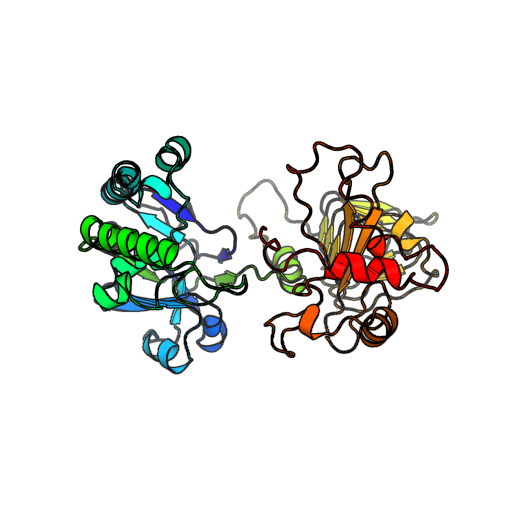 . SER A 1 406 ? 28.858 -30.009 -17.654 1.00 34.22 406 SER A C 1
ATOM 3153 O O . SER A 1 406 ? 28.641 -30.229 -16.466 1.00 34.22 406 SER A O 1
ATOM 3155 N N . ASP A 1 407 ? 28.117 -30.499 -18.658 1.00 34.09 407 ASP A N 1
ATOM 3156 C CA . ASP A 1 407 ? 26.777 -31.129 -18.686 1.00 34.09 407 ASP A CA 1
ATOM 3157 C C . ASP A 1 407 ? 26.502 -32.373 -17.803 1.00 34.09 407 ASP A C 1
ATOM 3159 O O . ASP A 1 407 ? 25.690 -33.223 -18.169 1.00 34.09 407 ASP A O 1
ATOM 3163 N N . ILE A 1 408 ? 27.112 -32.522 -16.628 1.00 33.44 408 ILE A N 1
ATOM 3164 C CA . ILE A 1 408 ? 26.748 -33.599 -15.695 1.00 33.44 408 ILE A CA 1
ATOM 3165 C C . ILE A 1 408 ? 26.707 -33.041 -14.267 1.00 33.44 408 ILE A C 1
ATOM 3167 O O . ILE A 1 408 ? 27.760 -32.859 -13.651 1.00 33.44 408 ILE A O 1
ATOM 3171 N N . PRO A 1 409 ? 25.512 -32.771 -13.704 1.00 40.97 409 PRO A N 1
ATOM 3172 C CA . PRO A 1 409 ? 25.373 -32.528 -12.278 1.00 40.97 409 PRO A CA 1
ATOM 3173 C C . PRO A 1 409 ? 25.747 -33.807 -11.528 1.00 40.97 409 PRO A C 1
ATOM 3175 O O . PRO A 1 409 ? 25.148 -34.865 -11.716 1.00 40.97 409 PRO A O 1
ATOM 3178 N N . ASP A 1 410 ? 26.764 -33.707 -10.684 1.00 37.19 410 ASP A N 1
ATOM 3179 C CA . ASP A 1 410 ? 27.240 -34.794 -9.839 1.00 37.19 410 ASP A CA 1
ATOM 3180 C C . ASP A 1 410 ? 26.127 -35.175 -8.838 1.00 37.19 410 ASP A C 1
ATOM 3182 O O . ASP A 1 410 ? 25.855 -34.434 -7.887 1.00 37.19 410 ASP A O 1
ATOM 3186 N N . GLN A 1 411 ? 25.436 -36.302 -9.066 1.00 35.38 411 GLN A N 1
ATOM 3187 C CA . GLN A 1 411 ? 24.252 -36.740 -8.296 1.00 35.38 411 GLN A CA 1
ATOM 3188 C C . GLN A 1 411 ? 24.499 -36.802 -6.777 1.00 35.38 411 GLN A C 1
ATOM 3190 O O . GLN A 1 411 ? 23.573 -36.629 -5.987 1.00 35.38 411 GLN A O 1
ATOM 3195 N N . GLN A 1 412 ? 25.747 -36.995 -6.342 1.00 31.58 412 GLN A N 1
ATOM 3196 C CA . GLN A 1 412 ? 26.100 -37.016 -4.920 1.00 31.58 412 GLN A CA 1
ATOM 3197 C C . GLN A 1 412 ? 26.037 -35.636 -4.241 1.00 31.58 412 GLN A C 1
ATOM 3199 O O . GLN A 1 412 ? 25.874 -35.578 -3.021 1.00 31.58 412 GLN A O 1
ATOM 3204 N N . LYS A 1 413 ? 26.130 -34.526 -4.990 1.00 35.59 413 LYS A N 1
ATOM 3205 C CA . LYS A 1 413 ? 26.108 -33.161 -4.427 1.00 35.59 413 LYS A CA 1
ATOM 3206 C C . LYS A 1 413 ? 24.687 -32.638 -4.187 1.00 35.59 413 LYS A C 1
ATOM 3208 O O . LYS A 1 413 ? 24.465 -31.951 -3.196 1.00 35.59 413 LYS A O 1
ATOM 3213 N N . LEU A 1 414 ? 23.717 -33.049 -5.007 1.00 34.06 414 LEU A N 1
ATOM 3214 C CA . LEU A 1 414 ? 22.282 -32.779 -4.805 1.00 34.06 414 LEU A CA 1
ATOM 3215 C C . LEU A 1 414 ? 21.703 -33.528 -3.592 1.00 34.06 414 LEU A C 1
ATOM 3217 O O . LEU A 1 414 ? 20.869 -32.995 -2.870 1.00 34.06 414 LEU A O 1
ATOM 3221 N N . ASN A 1 415 ? 22.203 -34.725 -3.282 1.00 31.12 415 ASN A N 1
ATOM 3222 C CA . ASN A 1 415 ? 21.757 -35.455 -2.089 1.00 31.12 415 ASN A CA 1
ATOM 3223 C C . ASN A 1 415 ? 22.236 -34.816 -0.769 1.00 31.12 415 ASN A C 1
ATOM 3225 O O . ASN A 1 415 ? 21.702 -35.133 0.292 1.00 31.12 415 ASN A O 1
ATOM 3229 N N . ARG A 1 416 ? 23.225 -33.905 -0.800 1.00 31.56 416 ARG A N 1
ATOM 3230 C CA . ARG A 1 416 ? 23.629 -33.131 0.388 1.00 31.56 416 ARG A CA 1
ATOM 3231 C C . ARG A 1 416 ? 22.708 -31.941 0.658 1.00 31.56 416 ARG A C 1
ATOM 3233 O O . ARG A 1 416 ? 22.442 -31.682 1.826 1.00 31.56 416 ARG A O 1
ATOM 3240 N N . SER A 1 417 ? 22.152 -31.291 -0.369 1.00 33.78 417 SER A N 1
ATOM 3241 C CA . SER A 1 417 ? 21.123 -30.255 -0.171 1.00 33.78 417 SER A CA 1
ATOM 3242 C C . SER A 1 417 ? 19.778 -30.836 0.284 1.00 33.78 417 SER A C 1
ATOM 3244 O O . SER A 1 417 ? 19.006 -30.141 0.934 1.00 33.78 417 SER A O 1
ATOM 3246 N N . GLN A 1 418 ? 19.523 -32.126 0.027 1.00 32.38 418 GLN A N 1
ATOM 3247 C CA . GLN A 1 418 ? 18.356 -32.852 0.550 1.00 32.38 418 GLN A CA 1
ATOM 3248 C C . GLN A 1 418 ? 18.426 -33.167 2.057 1.00 32.38 418 GLN A C 1
ATOM 3250 O O . GLN A 1 418 ? 17.399 -33.481 2.651 1.00 32.38 418 GLN A O 1
ATOM 3255 N N . ASN A 1 419 ? 19.606 -33.077 2.685 1.00 27.25 419 ASN A N 1
ATOM 3256 C CA . ASN A 1 419 ? 19.803 -33.411 4.102 1.00 27.25 419 ASN A CA 1
ATOM 3257 C C . ASN A 1 419 ? 19.906 -32.188 5.028 1.00 27.25 419 ASN A C 1
ATOM 3259 O O . ASN A 1 419 ? 20.174 -32.353 6.219 1.00 27.25 419 ASN A O 1
ATOM 3263 N N . VAL A 1 420 ? 19.662 -30.976 4.521 1.00 28.38 420 VAL A N 1
ATOM 3264 C CA . VAL A 1 420 ? 19.449 -29.814 5.391 1.00 28.38 420 VAL A CA 1
ATOM 3265 C C . VAL A 1 420 ? 18.027 -29.904 5.931 1.00 28.38 420 VAL A C 1
ATOM 3267 O O . VAL A 1 420 ? 17.053 -29.942 5.179 1.00 28.38 420 VAL A O 1
ATOM 3270 N N . SER A 1 421 ? 17.927 -30.023 7.252 1.00 25.64 421 SER A N 1
ATOM 3271 C CA . SER A 1 421 ? 16.675 -30.204 7.971 1.00 25.64 421 SER A CA 1
ATOM 3272 C C . SER A 1 421 ? 15.618 -29.198 7.513 1.00 25.64 421 SER A C 1
ATOM 3274 O O . SER A 1 421 ? 15.809 -27.983 7.547 1.00 25.64 421 SER A O 1
ATOM 3276 N N . THR A 1 422 ? 14.435 -29.714 7.184 1.00 30.45 422 THR A N 1
ATOM 3277 C CA . THR A 1 422 ? 13.198 -28.978 6.875 1.00 30.45 422 THR A CA 1
ATOM 3278 C C . THR A 1 422 ? 12.707 -28.018 7.983 1.00 30.45 422 THR A C 1
ATOM 3280 O O . THR A 1 422 ? 11.601 -27.478 7.878 1.00 30.45 422 THR A O 1
ATOM 3283 N N . SER A 1 423 ? 13.501 -27.798 9.037 1.00 24.52 423 SER A N 1
ATOM 3284 C CA . SER A 1 423 ? 13.274 -26.855 10.136 1.00 24.52 423 SER A CA 1
ATOM 3285 C C . SER A 1 423 ? 13.910 -25.470 9.945 1.00 24.52 423 SER A C 1
ATOM 3287 O O . SER A 1 423 ? 13.543 -24.568 10.690 1.00 24.52 423 SER A O 1
ATOM 3289 N N . GLU A 1 424 ? 14.805 -25.265 8.974 1.00 25.31 424 GLU A N 1
ATOM 3290 C CA . GLU A 1 424 ? 15.654 -24.051 8.917 1.00 25.31 424 GLU A CA 1
ATOM 3291 C C . GLU A 1 424 ? 15.314 -23.067 7.779 1.00 25.31 424 GLU A C 1
ATOM 3293 O O . GLU A 1 424 ? 16.020 -22.100 7.533 1.00 25.31 424 GLU A O 1
ATOM 3298 N N . LEU A 1 425 ? 14.169 -23.241 7.115 1.00 25.72 425 LEU A N 1
ATOM 3299 C CA . LEU A 1 425 ? 13.656 -22.287 6.122 1.00 25.72 425 LEU A CA 1
ATOM 3300 C C . LEU A 1 425 ? 12.836 -21.175 6.804 1.00 25.72 425 LEU A C 1
ATOM 3302 O O . LEU A 1 425 ? 11.600 -21.233 6.796 1.00 25.72 425 LEU A O 1
ATOM 3306 N N . ARG A 1 426 ? 13.486 -20.171 7.411 1.00 22.16 426 ARG A N 1
ATOM 3307 C CA . ARG A 1 426 ? 12.816 -18.950 7.916 1.00 22.16 426 ARG A CA 1
ATOM 3308 C C . ARG A 1 426 ? 13.638 -17.673 7.669 1.00 22.16 426 ARG A C 1
ATOM 3310 O O . ARG A 1 426 ? 14.847 -17.683 7.832 1.00 22.16 426 ARG A O 1
ATOM 3317 N N . CYS A 1 427 ? 12.903 -16.586 7.380 1.00 20.42 427 CYS A N 1
ATOM 3318 C CA . CYS A 1 427 ? 13.305 -15.182 7.128 1.00 20.42 427 CYS A CA 1
ATOM 3319 C C . CYS A 1 427 ? 13.885 -14.936 5.719 1.00 20.42 427 CYS A C 1
ATOM 3321 O O . CYS A 1 427 ? 14.728 -15.689 5.276 1.00 20.42 427 CYS A O 1
ATOM 3323 N N . VAL A 1 428 ? 13.472 -13.960 4.904 1.00 26.53 428 VAL A N 1
ATOM 3324 C CA . VAL A 1 428 ? 12.717 -12.700 5.070 1.00 26.53 428 VAL A CA 1
ATOM 3325 C C . VAL A 1 428 ? 11.523 -12.669 4.117 1.00 26.53 428 VAL A C 1
ATOM 3327 O O . VAL A 1 428 ? 11.643 -13.230 3.003 1.00 26.53 428 VAL A O 1
#

pLDDT: mean 77.46, std 20.44, range [20.42, 98.12]

Foldseek 3Di:
DVQAECVPAPDFDKFADPQKDKFADSPHDDPNVLAQQFKEFEWEWDALVVQLQFKFFQADPSQFTAAIAGNDDSVVQQNSADPVSTTTTGRRIMTGHPVNVVLLVVLCVDPPSVLCDPNCVVVPHDHDDADCVFQQVRLAHNNDDLCCNLPALRGPCPSDADPVDPPDDDPVNNVRSSSSSNVSNVRRHPGTYGYDYRPPMDMQGNDPDLLSVLCCLLPVDDPPPDDPDDDALAELEAFAADPVRHTEAEDRSERAENEYEYHLEHAEHSEYEYCYYDDANEYEYAQEYHYNYYDVNCPPPHHHHYHYHNWYWYWDFDDDPLPPDDRDTDIDTDDPDPPQDADPPHRVVCVCVLLVDDPCNQQVPHDPVRDDPVNGPPAADDDPPVPPDSPPPPLRCVVVVVPDDDRDDPPVSVVVVVPPDPPPPDDD

Organism: NCBI:txid174260

Secondary structure (DSSP, 8-state):
-TTTTTTTPPSEEEEE-SSEEEE--TT----HHHH-SSEEEEEEEE-HHHHTTSEEEEE-GGGBEEEEEES--HHHHHHT--TTS-EEEEEEEEEEEHHHHHHHHGGGGSTTGGGGSHHHHHTTPPP----IIIIIIGGG-TT--HHHHHHSTTSHHHHS--TT------HHHHHHHHHHHHHHHHHHTT--EEEEE-TT-EEEE--SSHHHHHHHHHH-----SS-S----SEEEEEE---TTSPPPEE-TTSEEEEEEE-TT-EE-TT-EEES-EE-SS-EEPTT-EEES--TTTTTTSPTT-EEPTTEEEEEEEEPPTT-TT-PEEEEEEEESSGGG-EETTEEHHHHHHHH---HHHHSTT--GGG--GGG---S----TTS--STTTTTGGGTTTTTTSS-S---HHHHHHHTTS-TT-----

Sequence (428 aa):
MSNTLSVNAPPGVWVCSTDMMLTISPDTKIDWTQYSDGITMILFQGDVDYAKDHGVIKLGDKGKVKDITFKATVDVLKSCALENGKVPMVSGVVYMNISIVEKILSFHVYAPLDACTYYGLDNGADPIQLSLFFDILLCLAEDVTESDFVCGERSGSYGRSTRMGTKCSSKHEMTLMKGARASLWKILRGVSLKGVVIENGEFDYMHPSAECYRRQMLRSVEKFVDGPFDYNNHTHVCFHEDNQGKPPDVDLSTVVVNSIIENGINIGKESVVSHCQLQGNINIGTGCVLTGITPHDFKSLCPGTVLAKDLCILGYTVSLPGLRGKSRGFWWCLVFTMNFSTYCNKPWKVFFEGTGINSEEVWIGVPEQRRSLWNAKLFPVVHPFDVLEEDAGKDDIFWLASTGVSDIPDQQKLNRSQNVSTSELRCV

Radius of gyration: 26.12 Å; chains: 1; bounding box: 62×64×69 Å

InterPro domains:
  IPR011004 Trimeric LpxA-like superfamily [SSF51161] (254-319)
  IPR012887 GDP-fucose pyrophosphorylase domain [PF07959] (9-384)
  IPR052203 GHMP Kinase-Related Enzymes [PTHR32463] (6-425)